Protein AF-0000000068950914 (afdb_homodimer)

Structure (mmCIF, N/CA/C/O backbone):
data_AF-0000000068950914-model_v1
#
loop_
_entity.id
_entity.type
_entity.pdbx_description
1 polymer 'Methyl-accepting chemotaxis protein'
#
loop_
_atom_site.group_PDB
_atom_site.id
_atom_site.type_symbol
_atom_site.label_atom_id
_atom_site.label_alt_id
_atom_site.label_comp_id
_atom_site.label_asym_id
_atom_site.label_entity_id
_atom_site.label_seq_id
_atom_site.pdbx_PDB_ins_code
_atom_site.Cartn_x
_atom_site.Cartn_y
_atom_site.Cartn_z
_atom_site.occupancy
_atom_site.B_iso_or_equiv
_atom_site.auth_seq_id
_atom_site.auth_comp_id
_atom_site.auth_asym_id
_atom_site.auth_atom_id
_atom_site.pdbx_PDB_model_num
ATOM 1 N N . MET A 1 1 ? 54.531 27.062 -41.969 1 19.12 1 MET A N 1
ATOM 2 C CA . MET A 1 1 ? 54.906 28.422 -41.594 1 19.12 1 MET A CA 1
ATOM 3 C C . MET A 1 1 ? 53.719 29.375 -41.75 1 19.12 1 MET A C 1
ATOM 5 O O . MET A 1 1 ? 53.5 30.25 -40.906 1 19.12 1 MET A O 1
ATOM 9 N N . LEU A 1 2 ? 53.125 29.422 -42.938 1 19.62 2 LEU A N 1
ATOM 10 C CA . LEU A 1 2 ? 52.594 30.703 -43.406 1 19.62 2 LEU A CA 1
ATOM 11 C C . LEU A 1 2 ? 51.281 31.031 -42.75 1 19.62 2 LEU A C 1
ATOM 13 O O . LEU A 1 2 ? 50.406 30.156 -42.625 1 19.62 2 LEU A O 1
ATOM 17 N N . ARG A 1 3 ? 51.125 32.344 -42.156 1 17.81 3 ARG A N 1
ATOM 18 C CA . ARG A 1 3 ? 50.688 33.344 -41.188 1 17.81 3 ARG A CA 1
ATOM 19 C C . ARG A 1 3 ? 49.438 34.062 -41.719 1 17.81 3 ARG A C 1
ATOM 21 O O . ARG A 1 3 ? 49.594 35.062 -42.469 1 17.81 3 ARG A O 1
ATOM 28 N N . LYS A 1 4 ? 48.469 33.312 -42.375 1 23.25 4 LYS A N 1
ATOM 29 C CA . LYS A 1 4 ? 47.531 34.031 -43.219 1 23.25 4 LYS A CA 1
ATOM 30 C C . LYS A 1 4 ? 46.969 35.25 -42.5 1 23.25 4 LYS A C 1
ATOM 32 O O . LYS A 1 4 ? 46.812 35.219 -41.25 1 23.25 4 LYS A O 1
ATOM 37 N N . GLY A 1 5 ? 46.688 36.375 -43.156 1 18.3 5 GLY A N 1
ATOM 38 C CA . GLY A 1 5 ? 46.531 37.812 -43.156 1 18.3 5 GLY A CA 1
ATOM 39 C C . GLY A 1 5 ? 45.219 38.25 -42.5 1 18.3 5 GLY A C 1
ATOM 40 O O . GLY A 1 5 ? 44.219 37.562 -42.594 1 18.3 5 GLY A O 1
ATOM 41 N N . ALA A 1 6 ? 45.281 39.125 -41.375 1 20.58 6 ALA A N 1
ATOM 42 C CA . ALA A 1 6 ? 44.688 39.812 -40.25 1 20.58 6 ALA A CA 1
ATOM 43 C C . ALA A 1 6 ? 43.781 40.938 -40.688 1 20.58 6 ALA A C 1
ATOM 45 O O . ALA A 1 6 ? 44.188 42.094 -40.688 1 20.58 6 ALA A O 1
ATOM 46 N N . SER A 1 7 ? 43.031 40.656 -41.875 1 19.59 7 SER A N 1
ATOM 47 C CA . SER A 1 7 ? 42.469 41.875 -42.406 1 19.59 7 SER A CA 1
ATOM 48 C C . SER A 1 7 ? 41.625 42.594 -41.375 1 19.59 7 SER A C 1
ATOM 50 O O . SER A 1 7 ? 40.75 41.969 -40.75 1 19.59 7 SER A O 1
ATOM 52 N N . ARG A 1 8 ? 42.094 43.75 -40.844 1 19.06 8 ARG A N 1
ATOM 53 C CA . ARG A 1 8 ? 41.875 44.75 -39.812 1 19.06 8 ARG A CA 1
ATOM 54 C C . ARG A 1 8 ? 40.656 45.594 -40.125 1 19.06 8 ARG A C 1
ATOM 56 O O . ARG A 1 8 ? 40.625 46.344 -41.094 1 19.06 8 ARG A O 1
ATOM 63 N N . ALA A 1 9 ? 39.344 45 -40.125 1 23.33 9 ALA A N 1
ATOM 64 C CA . ALA A 1 9 ? 38.125 45.688 -40.406 1 23.33 9 ALA A CA 1
ATOM 65 C C . ALA A 1 9 ? 38.062 47 -39.625 1 23.33 9 ALA A C 1
ATOM 67 O O . ALA A 1 9 ? 38.344 47.031 -38.438 1 23.33 9 ALA A O 1
ATOM 68 N N . THR A 1 10 ? 38.219 48.094 -40.344 1 18.17 10 THR A N 1
ATOM 69 C CA . THR A 1 10 ? 38.281 49.531 -40.188 1 18.17 10 THR A CA 1
ATOM 70 C C . THR A 1 10 ? 37.094 50.031 -39.344 1 18.17 10 THR A C 1
ATOM 72 O O . THR A 1 10 ? 36 49.469 -39.406 1 18.17 10 THR A O 1
ATOM 75 N N . THR A 1 11 ? 37.344 51.062 -38.406 1 18.03 11 THR A N 1
ATOM 76 C CA . THR A 1 11 ? 37.125 51.719 -37.125 1 18.03 11 THR A CA 1
ATOM 77 C C . THR A 1 11 ? 36.031 52.781 -37.219 1 18.03 11 THR A C 1
ATOM 79 O O . THR A 1 11 ? 35.5 53.219 -36.188 1 18.03 11 THR A O 1
ATOM 82 N N . PRO A 1 12 ? 35.281 53.125 -38.469 1 19.94 12 PRO A N 1
ATOM 83 C CA . PRO A 1 12 ? 35.188 54.562 -38.344 1 19.94 12 PRO A CA 1
ATOM 84 C C . PRO A 1 12 ? 34.281 55 -37.188 1 19.94 12 PRO A C 1
ATOM 86 O O . PRO A 1 12 ? 33.375 54.281 -36.781 1 19.94 12 PRO A O 1
ATOM 89 N N . ARG A 1 13 ? 34.781 55.969 -36.281 1 18.5 13 ARG A N 1
ATOM 90 C CA . ARG A 1 13 ? 34.562 56.656 -35 1 18.5 13 ARG A CA 1
ATOM 91 C C . ARG A 1 13 ? 33.469 57.719 -35.125 1 18.5 13 ARG A C 1
ATOM 93 O O . ARG A 1 13 ? 33.188 58.438 -34.156 1 18.5 13 ARG A O 1
ATOM 100 N N . SER A 1 14 ? 32.562 57.688 -36.188 1 19.41 14 SER A N 1
ATOM 101 C CA . SER A 1 14 ? 32.062 59.062 -36.281 1 19.41 14 SER A CA 1
ATOM 102 C C . SER A 1 14 ? 31.484 59.562 -34.969 1 19.41 14 SER A C 1
ATOM 104 O O . SER A 1 14 ? 30.891 58.781 -34.219 1 19.41 14 SER A O 1
ATOM 106 N N . GLU A 1 15 ? 31.875 60.844 -34.562 1 18.17 15 GLU A N 1
ATOM 107 C CA . GLU A 1 15 ? 31.953 61.844 -33.531 1 18.17 15 GLU A CA 1
ATOM 108 C C . GLU A 1 15 ? 30.562 62.25 -33.062 1 18.17 15 GLU A C 1
ATOM 110 O O . GLU A 1 15 ? 29.609 62.25 -33.844 1 18.17 15 GLU A O 1
ATOM 115 N N . TRP A 1 16 ? 30.391 62.406 -31.656 1 19.55 16 TRP A N 1
ATOM 116 C CA . TRP A 1 16 ? 29.594 62.562 -30.453 1 19.55 16 TRP A CA 1
ATOM 117 C C . TRP A 1 16 ? 29.047 64 -30.344 1 19.55 16 TRP A C 1
ATOM 119 O O . TRP A 1 16 ? 28.438 64.375 -29.328 1 19.55 16 TRP A O 1
ATOM 129 N N . THR A 1 17 ? 28.75 64.75 -31.562 1 18.89 17 THR A N 1
ATOM 130 C CA . THR A 1 17 ? 28.594 66.125 -31.172 1 18.89 17 THR A CA 1
ATOM 131 C C . THR A 1 17 ? 27.578 66.25 -30.047 1 18.89 17 THR A C 1
ATOM 133 O O . THR A 1 17 ? 26.531 65.625 -30.062 1 18.89 17 THR A O 1
ATOM 136 N N . THR A 1 18 ? 27.938 67.062 -28.938 1 18.28 18 THR A N 1
ATOM 137 C CA . THR A 1 18 ? 27.7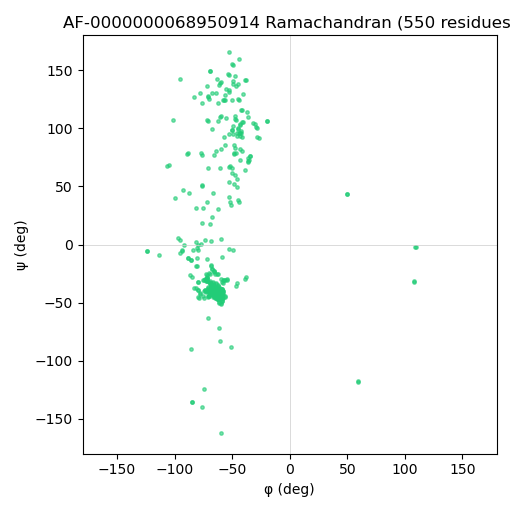19 67.375 -27.516 1 18.28 18 THR A CA 1
ATOM 138 C C . THR A 1 18 ? 26.547 68.312 -27.359 1 18.28 18 THR A C 1
ATOM 140 O O . THR A 1 18 ? 26.109 68.562 -26.234 1 18.28 18 THR A O 1
ATOM 143 N N . ASN A 1 19 ? 25.859 68.875 -28.438 1 19.3 19 ASN A N 1
ATOM 144 C CA . ASN A 1 19 ? 25.5 70.25 -28.016 1 19.3 19 ASN A CA 1
ATOM 145 C C . ASN A 1 19 ? 24.547 70.25 -26.828 1 19.3 19 ASN A C 1
ATOM 147 O O . ASN A 1 19 ? 23.625 69.438 -26.766 1 19.3 19 ASN A O 1
ATOM 151 N N . ARG A 1 20 ? 24.844 71.062 -25.703 1 19.09 20 ARG A N 1
ATOM 152 C CA . ARG A 1 20 ? 24.703 71.375 -24.281 1 19.09 20 ARG A CA 1
ATOM 153 C C . ARG A 1 20 ? 23.391 72.125 -24.016 1 19.09 20 ARG A C 1
ATOM 155 O O . ARG A 1 20 ? 22.969 72.25 -22.859 1 19.09 20 ARG A O 1
ATOM 162 N N . THR A 1 21 ? 22.641 72.625 -25.016 1 19.92 21 THR A N 1
ATOM 163 C CA . THR A 1 21 ? 22.125 73.875 -24.469 1 19.92 21 THR A CA 1
ATOM 164 C C . THR A 1 21 ? 21.156 73.625 -23.328 1 19.92 21 THR A C 1
ATOM 166 O O . THR A 1 21 ? 20.172 72.875 -23.5 1 19.92 21 THR A O 1
ATOM 169 N N . THR A 1 22 ? 21.609 73.75 -22.047 1 20.05 22 THR A N 1
ATOM 170 C CA . THR A 1 22 ? 21.141 73.438 -20.688 1 20.05 22 THR A CA 1
ATOM 171 C C . THR A 1 22 ? 20.031 74.438 -20.297 1 20.05 22 THR A C 1
ATOM 173 O O . THR A 1 22 ? 19.516 74.312 -19.172 1 20.05 22 THR A O 1
ATOM 176 N N . GLY A 1 23 ? 19.562 75.375 -21.156 1 17.5 23 GLY A N 1
ATOM 177 C CA . GLY A 1 23 ? 19.297 76.5 -20.312 1 17.5 23 GLY A CA 1
ATOM 178 C C . GLY A 1 23 ? 18.281 76.25 -19.234 1 17.5 23 GLY A C 1
ATOM 179 O O . GLY A 1 23 ? 18.531 76.5 -18.062 1 17.5 23 GLY A O 1
ATOM 180 N N . SER A 1 24 ? 16.953 76.375 -19.625 1 19.72 24 SER A N 1
ATOM 181 C CA . SER A 1 24 ? 16.047 77.375 -19.016 1 19.72 24 SER A CA 1
ATOM 182 C C . SER A 1 24 ? 15.469 76.812 -17.703 1 19.72 24 SER A C 1
ATOM 184 O O . SER A 1 24 ? 15.18 75.625 -17.578 1 19.72 24 SER A O 1
ATOM 186 N N . GLN A 1 25 ? 15.641 77.625 -16.594 1 19.36 25 GLN A N 1
ATOM 187 C CA . GLN A 1 25 ? 15.438 77.75 -15.148 1 19.36 25 GLN A CA 1
ATOM 188 C C . GLN A 1 25 ? 13.977 77.562 -14.781 1 19.36 25 GLN A C 1
ATOM 190 O O . GLN A 1 25 ? 13.07 78 -15.5 1 19.36 25 GLN A O 1
ATOM 195 N N . ALA A 1 26 ? 13.648 76.625 -13.75 1 20.75 26 ALA A N 1
ATOM 196 C CA . ALA A 1 26 ? 12.633 75.875 -13.031 1 20.75 26 ALA A CA 1
ATOM 197 C C . ALA A 1 26 ? 11.766 76.75 -12.172 1 20.75 26 ALA A C 1
ATOM 199 O O . ALA A 1 26 ? 10.922 76.312 -11.406 1 20.75 26 ALA A O 1
ATOM 200 N N . SER A 1 27 ? 11.789 78.125 -12.461 1 18.64 27 SER A N 1
ATOM 201 C CA . SER A 1 27 ? 11.523 78.75 -11.18 1 18.64 27 SER A CA 1
ATOM 202 C C . SER A 1 27 ? 10.172 78.375 -10.609 1 18.64 27 SER A C 1
ATOM 204 O O . SER A 1 27 ? 10.07 78 -9.43 1 18.64 27 SER A O 1
ATOM 206 N N . ARG A 1 28 ? 9.062 78.875 -11.164 1 20.02 28 ARG A N 1
ATOM 207 C CA . ARG A 1 28 ? 8.125 79.625 -10.367 1 20.02 28 ARG A CA 1
ATOM 208 C C . ARG A 1 28 ? 7.105 78.75 -9.688 1 20.02 28 ARG A C 1
ATOM 210 O O . ARG A 1 28 ? 6.105 78.312 -10.289 1 20.02 28 ARG A O 1
ATOM 217 N N . PHE A 1 29 ? 7.477 77.562 -9.047 1 20.52 29 PHE A N 1
ATOM 218 C CA . PHE A 1 29 ? 6.426 76.75 -8.531 1 20.52 29 PHE A CA 1
ATOM 219 C C . PHE A 1 29 ? 5.582 77.438 -7.492 1 20.52 29 PHE A C 1
ATOM 221 O O . PHE A 1 29 ? 6.059 77.75 -6.391 1 20.52 29 PHE A O 1
ATOM 228 N N . GLY A 1 30 ? 4.828 78.5 -7.91 1 18.27 30 GLY A N 1
ATOM 229 C CA . GLY A 1 30 ? 4.035 79.25 -6.973 1 18.27 30 GLY A CA 1
ATOM 230 C C . GLY A 1 30 ? 3.258 78.375 -5.992 1 18.27 30 GLY A C 1
ATOM 231 O O . GLY A 1 30 ? 3.045 77.188 -6.238 1 18.27 30 GLY A O 1
ATOM 232 N N . ALA A 1 31 ? 2.816 79 -4.777 1 19.69 31 ALA A N 1
ATOM 233 C CA . ALA A 1 31 ? 2.436 78.938 -3.373 1 19.69 31 ALA A CA 1
ATOM 234 C C . ALA A 1 31 ? 1.02 78.375 -3.23 1 19.69 31 ALA A C 1
ATOM 236 O O . ALA A 1 31 ? 0.486 78.25 -2.123 1 19.69 31 ALA A O 1
ATOM 237 N N . LEU A 1 32 ? 0.294 78 -4.312 1 20.64 32 LEU A N 1
ATOM 238 C CA . LEU A 1 32 ? -1.112 78.125 -3.936 1 20.64 32 LEU A CA 1
ATOM 239 C C . LEU A 1 32 ? -1.441 77.125 -2.799 1 20.64 32 LEU A C 1
ATOM 241 O O . LEU A 1 32 ? -1.442 75.938 -2.992 1 20.64 32 LEU A O 1
ATOM 245 N N . LEU A 1 33 ? -1.081 77.5 -1.541 1 18.75 33 LEU A N 1
ATOM 246 C CA . LEU A 1 33 ? -1.181 76.75 -0.277 1 18.75 33 LEU A CA 1
ATOM 247 C C . LEU A 1 33 ? -2.584 76.188 -0.084 1 18.75 33 LEU A C 1
ATOM 249 O O . LEU A 1 33 ? -2.744 75 0.196 1 18.75 33 LEU A O 1
ATOM 253 N N . LEU A 1 34 ? -3.508 77 0.551 1 19.95 34 LEU A N 1
ATOM 254 C CA . LEU A 1 34 ? -3.934 76.75 1.93 1 19.95 34 LEU A CA 1
ATOM 255 C C . LEU A 1 34 ? -5.082 75.75 1.997 1 19.95 34 LEU A C 1
ATOM 257 O O . LEU A 1 34 ? -5.031 74.812 2.77 1 19.95 34 LEU A O 1
ATOM 261 N N . ARG A 1 35 ? -6.398 76.25 1.948 1 21.42 35 ARG A N 1
ATOM 262 C CA . ARG A 1 35 ? -7.375 76.25 3.033 1 21.42 35 ARG A CA 1
ATOM 263 C C . ARG A 1 35 ? -8.305 75 2.922 1 21.42 35 ARG A C 1
ATOM 265 O O . ARG A 1 35 ? -9.305 74.938 3.637 1 21.42 35 ARG A O 1
ATOM 272 N N . ARG A 1 36 ? -8.203 74.25 1.862 1 21.61 36 ARG A N 1
ATOM 273 C CA . ARG A 1 36 ? -9.531 73.625 1.731 1 21.61 36 ARG A CA 1
ATOM 274 C C . ARG A 1 36 ? -9.898 72.875 2.984 1 21.61 36 ARG A C 1
ATOM 276 O O . ARG A 1 36 ? -9.047 72.188 3.576 1 21.61 36 ARG A O 1
ATOM 283 N N . SER A 1 37 ? -11.086 73.188 3.646 1 22.84 37 SER A N 1
ATOM 284 C CA . SER A 1 37 ? -11.891 72.75 4.785 1 22.84 37 SER A CA 1
ATOM 285 C C . SER A 1 37 ? -12.18 71.25 4.707 1 22.84 37 SER A C 1
ATOM 287 O O . SER A 1 37 ? -12.688 70.75 3.689 1 22.84 37 SER A O 1
ATOM 289 N N . ALA A 1 38 ? -11.367 70.375 5.383 1 23.86 38 ALA A N 1
ATOM 290 C CA . ALA A 1 38 ? -11.422 68.938 5.535 1 23.86 38 ALA A CA 1
ATOM 291 C C . ALA A 1 38 ? -12.789 68.5 6.035 1 23.86 38 ALA A C 1
ATOM 293 O O . ALA A 1 38 ? -13.125 68.688 7.207 1 23.86 38 ALA A O 1
ATOM 294 N N . ARG A 1 39 ? -13.922 68.875 5.367 1 25.41 39 ARG A N 1
ATOM 295 C CA . ARG A 1 39 ? -15.133 68.25 5.891 1 25.41 39 ARG A CA 1
ATOM 296 C C . ARG A 1 39 ? -14.906 66.75 6.168 1 25.41 39 ARG A C 1
ATOM 298 O O . ARG A 1 39 ? -14.523 66 5.266 1 25.41 39 ARG A O 1
ATOM 305 N N . CYS A 1 40 ? -14.586 66.375 7.398 1 23.48 40 CYS A N 1
ATOM 306 C CA . CYS A 1 40 ? -14.453 65.062 7.973 1 23.48 40 CYS A CA 1
ATOM 307 C C . CYS A 1 40 ? -15.648 64.188 7.602 1 23.48 40 CYS A C 1
ATOM 309 O O . CYS A 1 40 ? -16.766 64.438 8.055 1 23.48 40 CYS A O 1
ATOM 311 N N . ALA A 1 41 ? -15.922 63.938 6.301 1 26.27 41 ALA A N 1
ATOM 312 C CA . ALA A 1 41 ? -16.984 63 5.98 1 26.27 41 ALA A CA 1
ATOM 313 C C . ALA A 1 41 ? -16.953 61.781 6.914 1 26.27 41 ALA A C 1
ATOM 315 O O . ALA A 1 41 ? -15.883 61.344 7.344 1 26.27 41 ALA A O 1
ATOM 316 N N . SER A 1 42 ? -18.141 61.469 7.5 1 26.44 42 SER A N 1
ATOM 317 C CA . SER A 1 42 ? -18.641 60.406 8.352 1 26.44 42 SER A CA 1
ATOM 318 C C . SER A 1 42 ? -18.188 59.031 7.848 1 26.44 42 SER A C 1
ATOM 320 O O . SER A 1 42 ? -18.266 58.75 6.652 1 26.44 42 SER A O 1
ATOM 322 N N . ALA A 1 43 ? -17.141 58.469 8.469 1 28.78 43 ALA A N 1
ATOM 323 C CA . ALA A 1 43 ? -16.656 57.125 8.281 1 28.78 43 ALA A CA 1
ATOM 324 C C . ALA A 1 43 ? -17.812 56.125 8.219 1 28.78 43 ALA A C 1
ATOM 326 O O . ALA A 1 43 ? -18.531 55.938 9.203 1 28.78 43 ALA A O 1
ATOM 327 N N . SER A 1 44 ? -18.609 56.094 7.113 1 28.47 44 SER A N 1
ATOM 328 C CA . SER A 1 44 ? -19.531 54.969 6.883 1 28.47 44 SER A CA 1
ATOM 329 C C . SER A 1 44 ? -18.922 53.656 7.344 1 28.47 44 SER A C 1
ATOM 331 O O . SER A 1 44 ? -17.766 53.375 7.043 1 28.47 44 SER A O 1
ATOM 333 N N . THR A 1 45 ? -19.484 53.156 8.406 1 28.88 45 THR A N 1
ATOM 334 C CA . THR A 1 45 ? -19.297 51.844 9.055 1 28.88 45 THR A CA 1
ATOM 335 C C . THR A 1 45 ? -19.422 50.719 8.039 1 28.88 45 THR A C 1
ATOM 337 O O . THR A 1 45 ? -20.484 50.5 7.449 1 28.88 45 THR A O 1
ATOM 340 N N . LEU A 1 46 ? -18.547 50.594 7.098 1 31.42 46 LEU A N 1
ATOM 341 C CA . LEU A 1 46 ? -18.609 49.375 6.328 1 31.42 46 LEU A CA 1
ATOM 342 C C . LEU A 1 46 ? -18.781 48.156 7.25 1 31.42 46 LEU A C 1
ATOM 344 O O . LEU A 1 46 ? -18.016 48 8.211 1 31.42 46 LEU A O 1
ATOM 348 N N . PRO A 1 47 ? -20 47.656 7.402 1 31.33 47 PRO A N 1
ATOM 349 C CA . PRO A 1 47 ? -20.156 46.406 8.133 1 31.33 47 PRO A CA 1
ATOM 350 C C . PRO A 1 47 ? -19.188 45.344 7.668 1 31.33 47 PRO A C 1
ATOM 352 O O . PRO A 1 47 ? -19.031 45.094 6.465 1 31.33 47 PRO A O 1
ATOM 355 N N . ALA A 1 48 ? -18.062 45.344 8.172 1 34 48 ALA A N 1
ATOM 356 C CA . ALA A 1 48 ? -17.156 44.219 7.926 1 34 48 ALA A CA 1
ATOM 357 C C . ALA A 1 48 ? -17.859 42.906 8.164 1 34 48 ALA A C 1
ATOM 359 O O . ALA A 1 48 ? -17.953 42.438 9.305 1 34 48 ALA A O 1
ATOM 360 N N . ARG A 1 49 ? -19.078 42.688 7.52 1 32.56 49 ARG A N 1
ATOM 361 C CA . ARG A 1 49 ? -19.578 41.312 7.559 1 32.56 49 ARG A CA 1
ATOM 362 C C . ARG A 1 49 ? -18.516 40.344 7.062 1 32.56 49 ARG A C 1
ATOM 364 O O . ARG A 1 49 ? -18.453 40.031 5.871 1 32.56 49 ARG A O 1
ATOM 371 N N . HIS A 1 50 ? -17.312 40.531 7.422 1 34.22 50 HIS A N 1
ATOM 372 C CA . HIS A 1 50 ? -16.531 39.344 7.023 1 34.22 50 HIS A CA 1
ATOM 373 C C . HIS A 1 50 ? -17.172 38.062 7.551 1 34.22 50 HIS A C 1
ATOM 375 O O . HIS A 1 50 ? -17.141 37.812 8.75 1 34.22 50 HIS A O 1
ATOM 381 N N . GLY A 1 51 ? -18.375 37.75 7.008 1 29.66 51 GLY A N 1
ATOM 382 C CA . GLY A 1 51 ? -18.906 36.406 7.223 1 29.66 51 GLY A CA 1
ATOM 383 C C . GLY A 1 51 ? -17.844 35.344 7.23 1 29.66 51 GLY A C 1
ATOM 384 O O . GLY A 1 51 ? -17.25 35.031 6.191 1 29.66 51 GLY A O 1
ATOM 385 N N . MET A 1 52 ? -17.125 35.312 8.289 1 32.81 52 MET A N 1
ATOM 386 C CA . MET A 1 52 ? -16.328 34.094 8.414 1 32.81 52 MET A CA 1
ATOM 387 C C . MET A 1 52 ? -17.188 32.875 8.172 1 32.81 52 MET A C 1
ATOM 389 O O . MET A 1 52 ? -18.188 32.656 8.875 1 32.81 52 MET A O 1
ATOM 393 N N . ASN A 1 53 ? -17.516 32.5 6.938 1 32.09 53 ASN A N 1
ATOM 394 C CA . ASN A 1 53 ? -18.141 31.219 6.602 1 32.09 53 ASN A CA 1
ATOM 395 C C . ASN A 1 53 ? -17.766 30.141 7.598 1 32.09 53 ASN A C 1
ATOM 397 O O . ASN A 1 53 ? -16.578 29.891 7.84 1 32.09 53 ASN A O 1
ATOM 401 N N . ALA A 1 54 ? -18.578 30.016 8.562 1 34.62 54 ALA A N 1
ATOM 402 C CA . ALA A 1 54 ? -18.547 28.812 9.398 1 34.62 54 ALA A CA 1
ATOM 403 C C . ALA A 1 54 ? -18.188 27.578 8.578 1 34.62 54 ALA A C 1
ATOM 405 O O . ALA A 1 54 ? -18.984 27.141 7.742 1 34.62 54 ALA A O 1
ATOM 406 N N . LEU A 1 55 ? -17.047 27.375 8.234 1 37.12 55 LEU A N 1
ATOM 407 C CA . LEU A 1 55 ? -16.672 26.078 7.668 1 37.12 55 LEU A CA 1
ATOM 408 C C . LEU A 1 55 ? -17.297 24.938 8.461 1 37.12 55 LEU A C 1
ATOM 410 O O . LEU A 1 55 ? -17.125 24.844 9.68 1 37.12 55 LEU A O 1
ATOM 414 N N . SER A 1 56 ? -18.422 24.469 8.062 1 35.69 56 SER A N 1
ATOM 415 C CA . SER A 1 56 ? -19.047 23.219 8.508 1 35.69 56 SER A CA 1
ATOM 416 C C . SER A 1 56 ? -18 22.188 8.922 1 35.69 56 SER A C 1
ATOM 418 O O . SER A 1 56 ? -17.062 21.922 8.164 1 35.69 56 SER A O 1
ATOM 420 N N . THR A 1 57 ? -17.812 22.062 10.195 1 36.84 57 THR A N 1
ATOM 421 C CA . THR A 1 57 ? -17.031 21.016 10.859 1 36.84 57 THR A CA 1
ATOM 422 C C . THR A 1 57 ? -17.359 19.641 10.281 1 36.84 57 THR A C 1
ATOM 424 O O . THR A 1 57 ? -18.344 19.016 10.672 1 36.84 57 THR A O 1
ATOM 427 N N . GLN A 1 58 ? -17.562 19.5 9.047 1 37.84 58 GLN A N 1
ATOM 428 C CA . GLN A 1 58 ? -17.766 18.125 8.633 1 37.84 58 GLN A CA 1
ATOM 429 C C . GLN A 1 58 ? -16.797 17.188 9.344 1 37.84 58 GLN A C 1
ATOM 431 O O . GLN A 1 58 ? -15.594 17.469 9.414 1 37.84 58 GLN A O 1
ATOM 436 N N . SER A 1 59 ? -17.297 16.5 10.25 1 39.84 59 SER A N 1
ATOM 437 C CA . SER A 1 59 ? -16.625 15.414 10.953 1 39.84 59 SER A CA 1
ATOM 438 C C . SER A 1 59 ? -15.641 14.688 10.047 1 39.84 59 SER A C 1
ATOM 440 O O . SER A 1 59 ? -15.961 14.352 8.906 1 39.84 59 SER A O 1
ATOM 442 N N . PRO A 1 60 ? -14.391 14.867 10.156 1 42.78 60 PRO A N 1
ATOM 443 C CA . PRO A 1 60 ? -13.43 14.242 9.25 1 42.78 60 PRO A CA 1
ATOM 444 C C . PRO A 1 60 ? -13.758 12.773 8.961 1 42.78 60 PRO A C 1
ATOM 446 O O . PRO A 1 60 ? -13.969 11.992 9.891 1 42.78 60 PRO A O 1
ATOM 449 N N . GLU A 1 61 ? -14.609 12.469 8.094 1 44.75 61 GLU A N 1
ATOM 450 C CA . GLU A 1 61 ? -14.797 11.109 7.59 1 44.75 61 GLU A CA 1
ATOM 451 C C . GLU A 1 61 ? -13.57 10.25 7.855 1 44.75 61 GLU A C 1
ATOM 453 O O . GLU A 1 61 ? -12.438 10.703 7.691 1 44.75 61 GLU A O 1
ATOM 458 N N . THR A 1 62 ? -13.688 9.359 8.812 1 48.22 62 THR A N 1
ATOM 459 C CA . THR A 1 62 ? -12.68 8.391 9.219 1 48.22 62 THR A CA 1
ATOM 460 C C . THR A 1 62 ? -11.891 7.895 8.008 1 48.22 62 THR A C 1
ATOM 462 O O . THR A 1 62 ? -12.43 7.188 7.16 1 48.22 62 THR A O 1
ATOM 465 N N . GLU A 1 63 ? -11 8.727 7.418 1 59.16 63 GLU A N 1
ATOM 466 C CA . GLU A 1 63 ? -10.258 8.484 6.188 1 59.16 63 GLU A CA 1
ATOM 467 C C . GLU A 1 63 ? -9.359 7.254 6.312 1 59.16 63 GLU A C 1
ATOM 469 O O . GLU A 1 63 ? -8.727 7.051 7.348 1 59.16 63 GLU A O 1
ATOM 474 N N . VAL A 1 64 ? -9.68 6.262 5.664 1 67.38 64 VAL A N 1
ATOM 475 C CA . VAL A 1 64 ? -8.875 5.043 5.594 1 67.38 64 VAL A CA 1
ATOM 476 C C . VAL A 1 64 ? -7.406 5.402 5.398 1 67.38 64 VAL A C 1
ATOM 478 O O . VAL A 1 64 ? -7.07 6.203 4.523 1 67.38 64 VAL A O 1
ATOM 481 N N . SER A 1 65 ? -6.648 4.852 6.348 1 74.75 65 SER A N 1
ATOM 482 C CA . SER A 1 65 ? -5.223 5.156 6.301 1 74.75 65 SER A CA 1
ATOM 483 C C . SER A 1 65 ? -4.559 4.496 5.098 1 74.75 65 SER A C 1
ATOM 485 O O . SER A 1 65 ? -5.043 3.482 4.59 1 74.75 65 SER A O 1
ATOM 487 N N . ALA A 1 66 ? -3.582 5.082 4.59 1 77.12 66 ALA A N 1
ATOM 488 C CA . ALA A 1 66 ? -2.777 4.523 3.508 1 77.12 66 ALA A CA 1
ATOM 489 C C . ALA A 1 66 ? -2.203 3.164 3.893 1 77.12 66 ALA A C 1
ATOM 491 O O . ALA A 1 66 ? -2.084 2.273 3.049 1 77.12 66 ALA A O 1
ATOM 492 N N . GLU A 1 67 ? -1.973 3.002 5.113 1 81.06 67 GLU A N 1
ATOM 493 C CA . GLU A 1 67 ? -1.438 1.729 5.59 1 81.06 67 GLU A CA 1
ATOM 494 C C . GLU A 1 67 ? -2.465 0.61 5.445 1 81.06 67 GLU A C 1
ATOM 496 O O . GLU A 1 67 ? -2.119 -0.508 5.059 1 81.06 67 GLU A O 1
ATOM 501 N N . THR A 1 68 ? -3.631 0.998 5.789 1 81.88 68 THR A N 1
ATOM 502 C CA . THR A 1 68 ? -4.695 0.006 5.68 1 81.88 68 THR A CA 1
ATOM 503 C C . THR A 1 68 ? -4.883 -0.425 4.227 1 81.88 68 THR A C 1
ATOM 505 O O . THR A 1 68 ? -4.996 -1.618 3.938 1 81.88 68 THR A O 1
ATOM 508 N N . ILE A 1 69 ? -4.883 0.49 3.367 1 84.38 69 ILE A N 1
ATOM 509 C CA . ILE A 1 69 ? -5.055 0.157 1.957 1 84.38 69 ILE A CA 1
ATOM 510 C C . ILE A 1 69 ? -3.848 -0.64 1.467 1 84.38 69 ILE A C 1
ATOM 512 O O . ILE A 1 69 ? -3.992 -1.576 0.677 1 84.38 69 ILE A O 1
ATOM 516 N N . GLY A 1 70 ? -2.676 -0.244 1.934 1 86.88 70 GLY A N 1
ATOM 517 C CA . GLY A 1 70 ? -1.489 -1.02 1.613 1 86.88 70 GLY A CA 1
ATOM 518 C C . GLY A 1 70 ? -1.581 -2.465 2.062 1 86.88 70 GLY A C 1
ATOM 519 O O . GLY A 1 70 ? -1.176 -3.375 1.335 1 86.88 70 GLY A O 1
ATOM 520 N N . ALA A 1 71 ? -2.137 -2.666 3.219 1 88.19 71 ALA A N 1
ATOM 521 C CA . ALA A 1 71 ? -2.326 -4.02 3.738 1 88.19 71 ALA A CA 1
ATOM 522 C C . ALA A 1 71 ? -3.312 -4.805 2.881 1 88.19 71 ALA A C 1
ATOM 524 O O . ALA A 1 71 ? -3.139 -6.004 2.666 1 88.19 71 ALA A O 1
ATOM 525 N N . LEU A 1 72 ? -4.305 -4.105 2.469 1 88.31 72 LEU A N 1
ATOM 526 C CA . LEU A 1 72 ? -5.301 -4.758 1.624 1 88.31 72 LEU A CA 1
ATOM 527 C C . LEU A 1 72 ? -4.711 -5.117 0.265 1 88.31 72 LEU A C 1
ATOM 529 O O . LEU A 1 72 ? -5.016 -6.172 -0.291 1 88.31 72 LEU A O 1
ATOM 533 N N . ILE A 1 73 ? -3.885 -4.297 -0.248 1 91.31 73 ILE A N 1
ATOM 534 C CA . ILE A 1 73 ? -3.182 -4.57 -1.496 1 91.31 73 ILE A CA 1
ATOM 535 C C . ILE A 1 73 ? -2.299 -5.809 -1.332 1 91.31 73 ILE A C 1
ATOM 537 O O . ILE A 1 73 ? -2.285 -6.688 -2.197 1 91.31 73 ILE A O 1
ATOM 541 N N . ASN A 1 74 ? -1.604 -5.875 -0.251 1 93.56 74 ASN A N 1
ATOM 542 C CA . ASN A 1 74 ? -0.771 -7.039 0.034 1 93.56 74 ASN A CA 1
ATOM 543 C C . ASN A 1 74 ? -1.604 -8.312 0.129 1 93.56 74 ASN A C 1
ATOM 545 O O . ASN A 1 74 ? -1.215 -9.352 -0.401 1 93.56 74 ASN A O 1
ATOM 549 N N . LEU A 1 75 ? -2.689 -8.148 0.829 1 93.38 75 LEU A N 1
ATOM 550 C CA . LEU A 1 75 ? -3.564 -9.305 0.998 1 93.38 75 LEU A CA 1
ATOM 551 C C . LEU A 1 75 ? -4.117 -9.773 -0.346 1 93.38 75 LEU A C 1
ATOM 553 O O . LEU A 1 75 ? -4.18 -10.977 -0.612 1 93.38 75 LEU A O 1
ATOM 557 N N . SER A 1 76 ? -4.527 -8.852 -1.123 1 94.5 76 SER A N 1
ATOM 558 C CA . SER A 1 76 ? -4.992 -9.195 -2.463 1 94.5 76 SER A CA 1
ATOM 559 C C . SER A 1 76 ? -3.881 -9.836 -3.287 1 94.5 76 SER A C 1
ATOM 561 O O . SER A 1 76 ? -4.129 -10.773 -4.051 1 94.5 76 SER A O 1
ATOM 563 N N . GLY A 1 77 ? -2.658 -9.297 -3.168 1 95.5 77 GLY A N 1
ATOM 564 C CA . GLY A 1 77 ? -1.51 -9.914 -3.811 1 95.5 77 GLY A CA 1
ATOM 565 C C . GLY A 1 77 ? -1.267 -11.336 -3.355 1 95.5 77 GLY A C 1
ATOM 566 O O . GLY A 1 77 ? -0.954 -12.211 -4.172 1 95.5 77 GLY A O 1
ATOM 567 N N . ARG A 1 78 ? -1.421 -11.57 -2.072 1 96 78 ARG A N 1
ATOM 568 C CA . ARG A 1 78 ? -1.294 -12.914 -1.523 1 96 78 ARG A CA 1
ATOM 569 C C . ARG A 1 78 ? -2.346 -13.844 -2.113 1 96 78 ARG A C 1
ATOM 571 O O . ARG A 1 78 ? -2.053 -15 -2.432 1 96 78 ARG A O 1
ATOM 578 N N . GLN A 1 79 ? -3.52 -13.328 -2.223 1 96.62 79 GLN A N 1
ATOM 579 C CA . GLN A 1 79 ? -4.594 -14.133 -2.801 1 96.62 79 GLN A CA 1
ATOM 580 C C . GLN A 1 79 ? -4.266 -14.539 -4.234 1 96.62 79 GLN A C 1
ATOM 582 O O . GLN A 1 79 ? -4.508 -15.68 -4.629 1 96.62 79 GLN A O 1
ATOM 587 N N . ARG A 1 80 ? -3.725 -13.625 -5.047 1 97.25 80 ARG A N 1
ATOM 588 C CA . ARG A 1 80 ? -3.322 -13.938 -6.414 1 97.25 80 ARG A CA 1
ATOM 589 C C . ARG A 1 80 ? -2.275 -15.047 -6.441 1 97.25 80 ARG A C 1
ATOM 591 O O . ARG A 1 80 ? -2.416 -16.016 -7.18 1 97.25 80 ARG A O 1
ATOM 598 N N . MET A 1 81 ? -1.289 -14.875 -5.539 1 97.62 81 MET A N 1
ATOM 599 C CA . MET A 1 81 ? -0.223 -15.867 -5.465 1 97.62 81 MET A CA 1
ATOM 600 C C . MET A 1 81 ? -0.774 -17.234 -5.047 1 97.62 81 MET A C 1
ATOM 602 O O . MET A 1 81 ? -0.443 -18.25 -5.652 1 97.62 81 MET A O 1
ATOM 606 N N . LEU A 1 82 ? -1.628 -17.25 -4.086 1 98.19 82 LEU A N 1
ATOM 607 C CA . LEU A 1 82 ? -2.17 -18.5 -3.541 1 98.19 82 LEU A CA 1
ATOM 608 C C . LEU A 1 82 ? -3.021 -19.219 -4.582 1 98.19 82 LEU A C 1
ATOM 610 O O . LEU A 1 82 ? -3.016 -20.453 -4.648 1 98.19 82 LEU A O 1
ATOM 614 N N . SER A 1 83 ? -3.752 -18.484 -5.402 1 98.12 83 SER A N 1
ATOM 615 C CA . SER A 1 83 ? -4.582 -19.125 -6.426 1 98.12 83 SER A CA 1
ATOM 616 C C . SER A 1 83 ? -3.742 -19.953 -7.387 1 98.12 83 SER A C 1
ATOM 618 O O . SER A 1 83 ? -4.121 -21.062 -7.746 1 98.12 83 SER A O 1
ATOM 620 N N . GLN A 1 84 ? -2.592 -19.438 -7.758 1 97.19 84 GLN A N 1
ATOM 621 C CA . GLN A 1 84 ? -1.702 -20.141 -8.664 1 97.19 84 GLN A CA 1
ATOM 622 C C . GLN A 1 84 ? -1.015 -21.312 -7.961 1 97.19 84 GLN A C 1
ATOM 624 O O . GLN A 1 84 ? -0.876 -22.391 -8.531 1 97.19 84 GLN A O 1
ATOM 629 N N . ARG A 1 85 ? -0.621 -21.109 -6.691 1 97.31 85 ARG A N 1
ATOM 630 C CA . ARG A 1 85 ? 0.073 -22.141 -5.934 1 97.31 85 ARG A CA 1
ATOM 631 C C . ARG A 1 85 ? -0.839 -23.328 -5.68 1 97.31 85 ARG A C 1
ATOM 633 O O . ARG A 1 85 ? -0.385 -24.484 -5.688 1 97.31 85 ARG A O 1
ATOM 640 N N . ILE A 1 86 ? -2.055 -23.078 -5.449 1 97.56 86 ILE A N 1
ATOM 641 C CA . ILE A 1 86 ? -3.021 -24.141 -5.219 1 97.56 86 ILE A CA 1
ATOM 642 C C . ILE A 1 86 ? -3.088 -25.062 -6.441 1 97.56 86 ILE A C 1
ATOM 644 O O . ILE A 1 86 ? -2.986 -26.281 -6.32 1 97.56 86 ILE A O 1
ATOM 648 N N . VAL A 1 87 ? -3.264 -24.469 -7.664 1 96.31 87 VAL A N 1
ATOM 649 C CA . VAL A 1 87 ? -3.359 -25.266 -8.891 1 96.31 87 VAL A CA 1
ATOM 650 C C . VAL A 1 87 ? -2.057 -26.016 -9.117 1 96.31 87 VAL A C 1
ATOM 652 O O . VAL A 1 87 ? -2.074 -27.203 -9.477 1 96.31 87 VAL A O 1
ATOM 655 N N . LEU A 1 88 ? -0.948 -25.344 -8.828 1 96.19 88 LEU A N 1
ATOM 656 C CA . LEU A 1 88 ? 0.359 -25.969 -8.984 1 96.19 88 LEU A CA 1
ATOM 657 C C . LEU A 1 88 ? 0.488 -27.188 -8.07 1 96.19 88 LEU A C 1
ATOM 659 O O . LEU A 1 88 ? 0.888 -28.266 -8.523 1 96.19 88 LEU A O 1
ATOM 663 N N . GLN A 1 89 ? 0.096 -27.062 -6.824 1 95.5 89 GLN A N 1
ATOM 664 C CA . GLN A 1 89 ? 0.228 -28.141 -5.855 1 95.5 89 GLN A CA 1
ATOM 665 C C . GLN A 1 89 ? -0.723 -29.281 -6.18 1 95.5 89 GLN A C 1
ATOM 667 O O . GLN A 1 89 ? -0.377 -30.453 -6.004 1 95.5 89 GLN A O 1
ATOM 672 N N . MET A 1 90 ? -1.879 -28.938 -6.723 1 94.19 90 MET A N 1
ATOM 673 C CA . MET A 1 90 ? -2.82 -29.984 -7.133 1 94.19 90 MET A CA 1
ATOM 674 C C . MET A 1 90 ? -2.27 -30.781 -8.312 1 94.19 90 MET A C 1
ATOM 676 O O . MET A 1 90 ? -2.422 -32 -8.367 1 94.19 90 MET A O 1
ATOM 680 N N . LEU A 1 91 ? -1.652 -30.094 -9.195 1 91.94 91 LEU A N 1
ATOM 681 C CA . LEU A 1 91 ? -1.026 -30.766 -10.336 1 91.94 91 LEU A CA 1
ATOM 682 C C . LEU A 1 91 ? 0.105 -31.672 -9.867 1 91.94 91 LEU A C 1
ATOM 684 O O . LEU A 1 91 ? 0.218 -32.812 -10.328 1 91.94 91 LEU A O 1
ATOM 688 N N . LEU A 1 92 ? 0.896 -31.219 -8.945 1 92.44 92 LEU A N 1
ATOM 689 C CA . LEU A 1 92 ? 2.004 -32 -8.422 1 92.44 92 LEU A CA 1
ATOM 690 C C . LEU A 1 92 ? 1.488 -33.219 -7.66 1 92.44 92 LEU A C 1
ATOM 692 O O . LEU A 1 92 ? 2.059 -34.312 -7.762 1 92.44 92 LEU A O 1
ATOM 696 N N . ALA A 1 93 ? 0.409 -33.031 -6.949 1 91.06 93 ALA A N 1
ATOM 697 C CA . ALA A 1 93 ? -0.202 -34.125 -6.23 1 91.06 93 ALA A CA 1
ATOM 698 C C . ALA A 1 93 ? -0.677 -35.219 -7.191 1 91.06 93 ALA A C 1
ATOM 700 O O . ALA A 1 93 ? -0.501 -36.406 -6.934 1 91.06 93 ALA A O 1
ATOM 701 N N . SER A 1 94 ? -1.206 -34.812 -8.289 1 87.81 94 SER A N 1
ATOM 702 C CA . SER A 1 94 ? -1.712 -35.781 -9.281 1 87.81 94 SER A CA 1
ATOM 703 C C . SER A 1 94 ? -0.576 -36.562 -9.922 1 87.81 94 SER A C 1
ATOM 705 O O . SER A 1 94 ? -0.803 -37.625 -10.508 1 87.81 94 SER A O 1
ATOM 707 N N . ARG A 1 95 ? 0.624 -36.031 -9.797 1 84.81 95 ARG A N 1
ATOM 708 C CA . ARG A 1 95 ? 1.786 -36.688 -10.391 1 84.81 95 ARG A CA 1
ATOM 709 C C . ARG A 1 95 ? 2.506 -37.562 -9.367 1 84.81 95 ARG A C 1
ATOM 711 O O . ARG A 1 95 ? 3.604 -38.062 -9.633 1 84.81 95 ARG A O 1
ATOM 718 N N . GLY A 1 96 ? 1.927 -37.656 -8.133 1 85.75 96 GLY A N 1
ATOM 719 C CA . GLY A 1 96 ? 2.465 -38.594 -7.16 1 85.75 96 GLY A CA 1
ATOM 720 C C . GLY A 1 96 ? 3.174 -37.938 -6.004 1 85.75 96 GLY A C 1
ATOM 721 O O . GLY A 1 96 ? 3.725 -38.594 -5.129 1 85.75 96 GLY A O 1
ATOM 722 N N . ASP A 1 97 ? 3.242 -36.594 -6.055 1 87.62 97 ASP A N 1
ATOM 723 C CA . ASP A 1 97 ? 3.836 -35.875 -4.926 1 87.62 97 ASP A CA 1
ATOM 724 C C . ASP A 1 97 ? 2.912 -35.938 -3.709 1 87.62 97 ASP A C 1
ATOM 726 O O . ASP A 1 97 ? 1.929 -35.188 -3.646 1 87.62 97 ASP A O 1
ATOM 730 N N . THR A 1 98 ? 3.199 -36.688 -2.695 1 85.19 98 THR A N 1
ATOM 731 C CA . THR A 1 98 ? 2.328 -36.938 -1.557 1 85.19 98 THR A CA 1
ATOM 732 C C . THR A 1 98 ? 2.221 -35.719 -0.659 1 85.19 98 THR A C 1
ATOM 734 O O . THR A 1 98 ? 1.189 -35.5 -0.021 1 85.19 98 THR A O 1
ATOM 737 N N . ALA A 1 99 ? 3.266 -34.875 -0.631 1 92.75 99 ALA A N 1
ATOM 738 C CA . ALA A 1 99 ? 3.254 -33.719 0.243 1 92.75 99 ALA A CA 1
ATOM 739 C C . ALA A 1 99 ? 2.461 -32.562 -0.382 1 92.75 99 ALA A C 1
ATOM 741 O O . ALA A 1 99 ? 2.037 -31.641 0.315 1 92.75 99 ALA A O 1
ATOM 742 N N . ALA A 1 100 ? 2.275 -32.656 -1.673 1 93.69 100 ALA A N 1
ATOM 743 C CA . ALA A 1 100 ? 1.687 -31.562 -2.426 1 93.69 100 ALA A CA 1
ATOM 744 C C . ALA A 1 100 ? 0.225 -31.359 -2.039 1 93.69 100 ALA A C 1
ATOM 746 O O . ALA A 1 100 ? -0.259 -30.219 -2.006 1 93.69 100 ALA A O 1
ATOM 747 N N . LEU A 1 101 ? -0.465 -32.438 -1.747 1 93.06 101 LEU A N 1
ATOM 748 C CA . LEU A 1 101 ? -1.871 -32.344 -1.374 1 93.06 101 LEU A CA 1
ATOM 749 C C . LEU A 1 101 ? -2.023 -31.578 -0.056 1 93.06 101 LEU A C 1
ATOM 751 O O . LEU A 1 101 ? -2.928 -30.766 0.092 1 93.06 101 LEU A O 1
ATOM 755 N N . ASP A 1 102 ? -1.146 -31.859 0.887 1 95.56 102 ASP A N 1
ATOM 756 C CA . ASP A 1 102 ? -1.172 -31.172 2.166 1 95.56 102 ASP A CA 1
ATOM 757 C C . ASP A 1 102 ? -0.867 -29.672 1.984 1 95.56 102 ASP A C 1
ATOM 759 O O . ASP A 1 102 ? -1.487 -28.828 2.627 1 95.56 102 ASP A O 1
ATOM 763 N N . ILE A 1 103 ? 0.088 -29.375 1.184 1 96.19 103 ILE A N 1
ATOM 764 C CA . ILE A 1 103 ? 0.425 -27.984 0.899 1 96.19 103 ILE A CA 1
ATOM 765 C C . ILE A 1 103 ? -0.766 -27.297 0.243 1 96.19 103 ILE A C 1
ATOM 767 O O . ILE A 1 103 ? -1.084 -26.141 0.575 1 96.19 103 ILE A O 1
ATOM 771 N N . ALA A 1 104 ? -1.453 -27.969 -0.671 1 96.38 104 ALA A N 1
ATOM 772 C CA . ALA A 1 104 ? -2.635 -27.422 -1.321 1 96.38 104 ALA A CA 1
ATOM 773 C C . ALA A 1 104 ? -3.721 -27.094 -0.3 1 96.38 104 ALA A C 1
ATOM 775 O O . ALA A 1 104 ? -4.367 -26.047 -0.383 1 96.38 104 ALA A O 1
ATOM 776 N N . ARG A 1 105 ? -3.891 -28.031 0.646 1 97 105 ARG A N 1
ATOM 777 C CA . ARG A 1 105 ? -4.875 -27.812 1.698 1 97 105 ARG A CA 1
ATOM 778 C C . ARG A 1 105 ? -4.547 -26.562 2.514 1 97 105 ARG A C 1
ATOM 780 O O . ARG A 1 105 ? -5.43 -25.75 2.803 1 97 105 ARG A O 1
ATOM 787 N N . LYS A 1 106 ? -3.32 -26.453 2.848 1 97.88 106 LYS A N 1
ATOM 788 C CA . LYS A 1 106 ? -2.879 -25.281 3.609 1 97.88 106 LYS A CA 1
ATOM 789 C C . LYS A 1 106 ? -3.061 -24 2.803 1 97.88 106 LYS A C 1
ATOM 791 O O . LYS A 1 106 ? -3.531 -22.984 3.33 1 97.88 106 LYS A O 1
ATOM 796 N N . CYS A 1 107 ? -2.664 -24.031 1.558 1 97.94 107 CYS A N 1
ATOM 797 C CA . CYS A 1 107 ? -2.812 -22.859 0.685 1 97.94 107 CYS A CA 1
ATOM 798 C C . CYS A 1 107 ? -4.277 -22.469 0.546 1 97.94 107 CYS A C 1
ATOM 800 O O . CYS A 1 107 ? -4.609 -21.281 0.555 1 97.94 107 CYS A O 1
ATOM 802 N N . LEU A 1 108 ? -5.141 -23.5 0.416 1 98.19 108 LEU A N 1
ATOM 803 C CA . LEU A 1 108 ? -6.566 -23.219 0.285 1 98.19 108 LEU A CA 1
ATOM 804 C C . LEU A 1 108 ? -7.102 -22.531 1.537 1 98.19 108 LEU A C 1
ATOM 806 O O . LEU A 1 108 ? -7.875 -21.578 1.443 1 98.19 108 LEU A O 1
ATOM 810 N N . SER A 1 109 ? -6.719 -23.031 2.646 1 98.31 109 SER A N 1
ATOM 811 C CA . SER A 1 109 ? -7.137 -22.422 3.904 1 98.31 109 SER A CA 1
ATOM 812 C C . SER A 1 109 ? -6.695 -20.969 3.984 1 98.31 109 SER A C 1
ATOM 814 O O . SER A 1 109 ? -7.48 -20.094 4.363 1 98.31 109 SER A O 1
ATOM 816 N N . MET A 1 110 ? -5.5 -20.688 3.648 1 97.62 110 MET A N 1
ATOM 817 C CA . MET A 1 110 ? -4.973 -19.328 3.65 1 97.62 110 MET A CA 1
ATOM 818 C C . MET A 1 110 ? -5.703 -18.453 2.633 1 97.62 110 MET A C 1
ATOM 820 O O . MET A 1 110 ? -5.953 -17.281 2.885 1 97.62 110 MET A O 1
ATOM 824 N N . PHE A 1 111 ? -5.992 -19.047 1.492 1 98.25 111 PHE A N 1
ATOM 825 C CA . PHE A 1 111 ? -6.73 -18.344 0.451 1 98.25 111 PHE A CA 1
ATOM 826 C C . PHE A 1 111 ? -8.102 -17.922 0.957 1 98.25 111 PHE A C 1
ATOM 828 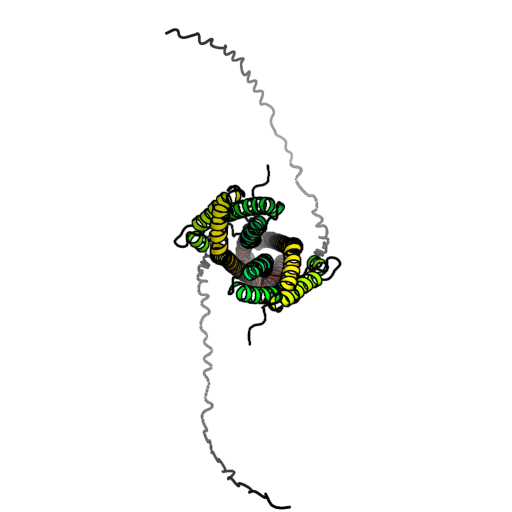O O . PHE A 1 111 ? -8.516 -16.766 0.771 1 98.25 111 PHE A O 1
ATOM 835 N N . GLU A 1 112 ? -8.75 -18.812 1.579 1 97.19 112 GLU A N 1
ATOM 836 C CA . GLU A 1 112 ? -10.078 -18.547 2.141 1 97.19 112 GLU A CA 1
ATOM 837 C C . GLU A 1 112 ? -10.016 -17.453 3.199 1 97.19 112 GLU A C 1
ATOM 839 O O . GLU A 1 112 ? -10.875 -16.562 3.223 1 97.19 112 GLU A O 1
ATOM 844 N N . SER A 1 113 ? -9.094 -17.562 4.047 1 95.5 113 SER A N 1
ATOM 845 C CA . SER A 1 113 ? -8.922 -16.562 5.098 1 95.5 113 SER A CA 1
ATOM 846 C C . SER A 1 113 ? -8.648 -15.188 4.508 1 95.5 113 SER A C 1
ATOM 848 O O . SER A 1 113 ? -9.242 -14.195 4.934 1 95.5 113 SER A O 1
ATOM 850 N N . ALA A 1 114 ? -7.711 -15.125 3.531 1 94.69 114 ALA A N 1
ATOM 851 C CA . ALA A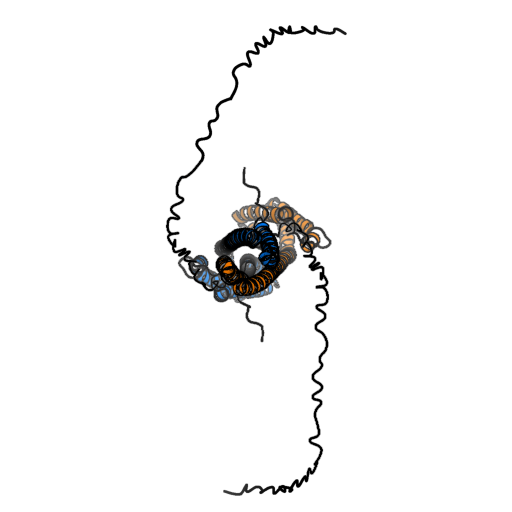 1 114 ? -7.402 -13.859 2.867 1 94.69 114 ALA A CA 1
ATOM 852 C C . ALA A 1 114 ? -8.648 -13.258 2.229 1 94.69 114 ALA A C 1
ATOM 854 O O . ALA A 1 114 ? -8.875 -12.047 2.318 1 94.69 114 ALA A O 1
ATOM 855 N N . HIS A 1 115 ? -9.43 -14.133 1.604 1 94.94 115 HIS A N 1
ATOM 856 C CA . HIS A 1 115 ? -10.641 -13.648 0.953 1 94.94 115 HIS A CA 1
ATOM 857 C C . HIS A 1 115 ? -11.625 -13.086 1.972 1 94.94 115 HIS A C 1
ATOM 859 O O . HIS A 1 115 ? -12.211 -12.023 1.756 1 94.94 115 HIS A O 1
ATOM 865 N N . SER A 1 116 ? -11.805 -13.781 3.047 1 91.88 116 SER A N 1
ATOM 866 C CA . SER A 1 116 ? -12.688 -13.312 4.113 1 91.88 116 SER A CA 1
ATOM 867 C C . SER A 1 116 ? -12.234 -11.961 4.648 1 91.88 116 SER A C 1
ATOM 869 O O . SER A 1 116 ? -13.055 -11.055 4.84 1 91.88 116 SER A O 1
ATOM 871 N N . ASP A 1 117 ? -10.977 -11.812 4.84 1 88.81 117 ASP A N 1
ATOM 872 C CA . ASP A 1 117 ? -10.422 -10.555 5.34 1 88.81 117 ASP A CA 1
ATOM 873 C C . ASP A 1 117 ? -10.633 -9.422 4.34 1 88.81 117 ASP A C 1
ATOM 875 O O . ASP A 1 117 ? -10.914 -8.289 4.727 1 88.81 117 ASP A O 1
ATOM 879 N N . LEU A 1 118 ? -10.469 -9.719 3.088 1 89.44 118 LEU A N 1
ATOM 880 C CA . LEU A 1 118 ? -10.617 -8.703 2.053 1 89.44 118 LEU A CA 1
ATOM 881 C C . LEU A 1 118 ? -12.062 -8.219 1.97 1 89.44 118 LEU A C 1
ATOM 883 O O . LEU A 1 118 ? -12.312 -7.027 1.795 1 89.44 118 LEU A O 1
ATOM 887 N N . VAL A 1 119 ? -12.93 -9.172 2.121 1 85.31 119 VAL A N 1
ATOM 888 C CA . VAL A 1 119 ? -14.344 -8.836 2.004 1 85.31 119 VAL A CA 1
ATOM 889 C C . VAL A 1 119 ? -14.828 -8.172 3.291 1 85.31 119 VAL A C 1
ATOM 891 O O . VAL A 1 119 ? -15.539 -7.172 3.248 1 85.31 119 VAL A O 1
ATOM 894 N N . THR A 1 120 ? -14.375 -8.742 4.512 1 75.31 120 THR A N 1
ATOM 895 C CA . THR A 1 120 ? -14.773 -8.172 5.793 1 75.31 120 THR A CA 1
ATOM 896 C C . THR A 1 120 ? -14.023 -6.871 6.062 1 75.31 120 THR A C 1
ATOM 898 O O . THR A 1 120 ? -14.562 -5.957 6.691 1 75.31 120 THR A O 1
ATOM 901 N N . GLY A 1 121 ? -12.703 -6.852 5.848 1 64.31 121 GLY A N 1
ATOM 902 C CA . GLY A 1 121 ? -11.961 -5.605 5.961 1 64.31 121 GLY A CA 1
ATOM 903 C C . GLY A 1 121 ? -12.625 -4.449 5.242 1 64.31 121 GLY A C 1
ATOM 904 O O . GLY A 1 121 ? -12.586 -3.312 5.723 1 64.31 121 GLY A O 1
ATOM 905 N N . SER A 1 122 ? -13.234 -4.773 4.121 1 59.84 122 SER A N 1
ATOM 906 C CA . SER A 1 122 ? -14.031 -3.738 3.473 1 59.84 122 SER A CA 1
ATOM 907 C C . SER A 1 122 ? -15.062 -3.154 4.434 1 59.84 122 SER A C 1
ATOM 909 O O . SER A 1 122 ? -15.367 -1.961 4.379 1 59.84 122 SER A O 1
ATOM 911 N N . GLU A 1 123 ? -15.508 -3.992 5.367 1 58.19 123 GLU A N 1
ATOM 912 C CA . GLU A 1 123 ? -16.5 -3.531 6.34 1 58.19 123 GLU A CA 1
ATOM 913 C C . GLU A 1 123 ? -15.836 -2.756 7.473 1 58.19 123 GLU A C 1
ATOM 915 O O . GLU A 1 123 ? -16.422 -1.831 8.031 1 58.19 123 GLU A O 1
ATOM 920 N N . ARG A 1 124 ? -14.656 -3.316 7.77 1 52.56 124 ARG A N 1
ATOM 921 C CA . ARG A 1 124 ? -13.93 -2.691 8.867 1 52.56 124 ARG A CA 1
ATOM 922 C C . ARG A 1 124 ? -13.359 -1.341 8.445 1 52.56 124 ARG A C 1
ATOM 924 O O . ARG A 1 124 ? -13.023 -0.512 9.297 1 52.56 124 ARG A O 1
ATOM 931 N N . PHE A 1 125 ? -13.133 -1.385 7.27 1 52.28 125 PHE A N 1
ATOM 932 C CA . PHE A 1 125 ? -12.562 -0.137 6.781 1 52.28 125 PHE A CA 1
ATOM 933 C C . PHE A 1 125 ? -13.594 0.663 5.996 1 52.28 125 PHE A C 1
ATOM 935 O O . PHE A 1 125 ? -13.484 0.801 4.777 1 52.28 125 PHE A O 1
ATOM 942 N N . PRO A 1 126 ? -14.609 1.128 6.934 1 48.91 126 PRO A N 1
ATOM 943 C CA . PRO A 1 126 ? -15.672 1.918 6.301 1 48.91 126 PRO A CA 1
ATOM 944 C C . PRO A 1 126 ? -15.133 3.145 5.57 1 48.91 126 PRO A C 1
ATOM 946 O O . PRO A 1 126 ? -14.164 3.762 6.016 1 48.91 126 PRO A O 1
ATOM 949 N N . GLY A 1 127 ? -15.516 3.209 4.199 1 53.91 127 GLY A N 1
ATOM 950 C CA . GLY A 1 127 ? -15.078 4.297 3.338 1 53.91 127 GLY A CA 1
ATOM 951 C C . GLY A 1 127 ? -14.031 3.869 2.322 1 53.91 127 GLY A C 1
ATOM 952 O O . GLY A 1 127 ? -13.766 4.59 1.357 1 53.91 127 GLY A O 1
ATOM 953 N N . THR A 1 128 ? -13.25 2.809 2.963 1 52.97 128 THR A N 1
ATOM 954 C CA . THR A 1 128 ? -12.289 2.311 1.987 1 52.97 128 THR A CA 1
ATOM 955 C C . THR A 1 128 ? -12.984 1.494 0.905 1 52.97 128 THR A C 1
ATOM 957 O O . THR A 1 128 ? -12.516 1.426 -0.232 1 52.97 128 THR A O 1
ATOM 960 N N . PHE A 1 129 ? -14.023 0.896 1.398 1 62.66 129 PHE A N 1
ATOM 961 C CA . PHE A 1 129 ? -14.734 0.118 0.389 1 62.66 129 PHE A CA 1
ATOM 962 C C . PHE A 1 129 ? -15.547 1.03 -0.525 1 62.66 129 PHE A C 1
ATOM 964 O O . PHE A 1 129 ? -16.734 1.279 -0.274 1 62.66 129 PHE A O 1
ATOM 971 N N . SER A 1 130 ? -14.688 1.587 -1.377 1 69.69 130 SER A N 1
ATOM 972 C CA . SER A 1 130 ? -15.266 2.523 -2.338 1 69.69 130 SER A CA 1
ATOM 973 C C . SER A 1 130 ? -16.422 1.895 -3.098 1 69.69 130 SER A C 1
ATOM 975 O O . SER A 1 130 ? -16.609 0.677 -3.061 1 69.69 130 SER A O 1
ATOM 977 N N . GLY A 1 131 ? -17.281 2.736 -3.363 1 76 131 GLY A N 1
ATOM 978 C CA . GLY A 1 131 ? -18.344 2.295 -4.254 1 76 131 GLY A CA 1
ATOM 979 C C . GLY A 1 131 ? -17.844 1.397 -5.371 1 76 131 GLY A C 1
ATOM 980 O O . GLY A 1 131 ? -18.5 0.415 -5.727 1 76 131 GLY A O 1
ATOM 981 N N . ALA A 1 132 ? -16.672 1.632 -5.723 1 78.69 132 ALA A N 1
ATOM 982 C CA . ALA A 1 132 ? -16.078 0.854 -6.809 1 78.69 132 ALA A CA 1
ATOM 983 C C . ALA A 1 132 ? -15.766 -0.57 -6.359 1 78.69 132 ALA A C 1
ATOM 985 O O . ALA A 1 132 ? -16.016 -1.528 -7.094 1 78.69 132 ALA A O 1
ATOM 986 N N . LEU A 1 133 ? -15.273 -0.757 -5.16 1 83.81 133 LEU A N 1
ATOM 987 C CA . LEU A 1 133 ? -14.953 -2.08 -4.637 1 83.81 133 LEU A CA 1
ATOM 988 C C . LEU A 1 133 ? -16.219 -2.873 -4.344 1 83.81 133 LEU A C 1
ATOM 990 O O . LEU A 1 133 ? -16.281 -4.078 -4.598 1 83.81 133 LEU A O 1
ATOM 994 N N . GLN A 1 134 ? -17.203 -2.178 -3.865 1 84.25 134 GLN A N 1
ATOM 995 C CA . GLN A 1 134 ? -18.484 -2.826 -3.611 1 84.25 134 GLN A CA 1
ATOM 996 C C . GLN A 1 134 ? -19.109 -3.359 -4.902 1 84.25 134 GLN A C 1
ATOM 998 O O . GLN A 1 134 ? -19.609 -4.484 -4.941 1 84.25 134 GLN A O 1
ATOM 1003 N N . GLN A 1 135 ? -19.062 -2.498 -5.883 1 86.38 135 GLN A N 1
ATOM 1004 C CA . GLN A 1 135 ? -19.609 -2.893 -7.184 1 86.38 135 GLN A CA 1
ATOM 1005 C C . GLN A 1 135 ? -18.812 -4.062 -7.766 1 86.38 135 GLN A C 1
ATOM 1007 O O . GLN A 1 135 ? -19.406 -4.961 -8.383 1 86.38 135 GLN A O 1
ATOM 1012 N N . LEU A 1 136 ? -17.594 -4.062 -7.508 1 89.81 136 LEU A N 1
ATOM 1013 C CA . LEU A 1 136 ? -16.734 -5.125 -8.031 1 89.81 136 LEU A CA 1
ATOM 1014 C C . LEU A 1 136 ? -17.031 -6.453 -7.336 1 89.81 136 LEU A C 1
ATOM 1016 O O . LEU A 1 136 ? -17.219 -7.477 -7.996 1 89.81 136 LEU A O 1
ATOM 1020 N N . TYR A 1 137 ? -17.188 -6.453 -5.992 1 89.56 137 TYR A N 1
ATOM 1021 C CA . TYR A 1 137 ? -17.359 -7.691 -5.242 1 89.56 137 TYR A CA 1
ATOM 1022 C C . TYR A 1 137 ? -18.797 -8.195 -5.336 1 89.56 137 TYR A C 1
ATOM 1024 O O . TYR A 1 137 ? -19.031 -9.391 -5.5 1 89.56 137 TYR A O 1
ATOM 1032 N N . PHE A 1 138 ? -19.766 -7.301 -5.289 1 89.19 138 PHE A N 1
ATOM 1033 C CA . PHE A 1 138 ? -21.141 -7.742 -5.066 1 89.19 138 PHE A CA 1
ATOM 1034 C C . PHE A 1 138 ? -22.047 -7.262 -6.191 1 89.19 138 PHE A C 1
ATOM 1036 O O . PHE A 1 138 ? -23.234 -7.59 -6.219 1 89.19 138 PHE A O 1
ATOM 1043 N N . GLY A 1 139 ? -21.484 -6.477 -7.043 1 88.62 139 GLY A N 1
ATOM 1044 C CA . GLY A 1 139 ? -22.266 -5.988 -8.172 1 88.62 139 GLY A CA 1
ATOM 1045 C C . GLY A 1 139 ? -22.281 -6.953 -9.344 1 88.62 139 GLY A C 1
ATOM 1046 O O . GLY A 1 139 ? -22.375 -8.164 -9.156 1 88.62 139 GLY A O 1
ATOM 1047 N N . SER A 1 140 ? -22.109 -6.477 -10.547 1 86.56 140 SER A N 1
ATOM 1048 C CA . SER A 1 140 ? -22.281 -7.25 -11.773 1 86.56 140 SER A CA 1
ATOM 1049 C C . SER A 1 140 ? -21.109 -8.203 -11.992 1 86.56 140 SER A C 1
ATOM 1051 O O . SER A 1 140 ? -21.281 -9.297 -12.539 1 86.56 140 SER A O 1
ATOM 1053 N N . ALA A 1 141 ? -19.938 -7.785 -11.508 1 86.31 141 ALA A N 1
ATOM 1054 C CA . ALA A 1 141 ? -18.75 -8.625 -11.688 1 86.31 141 ALA A CA 1
ATOM 1055 C C . ALA A 1 141 ? -18.828 -9.859 -10.797 1 86.31 141 ALA A C 1
ATOM 1057 O O . ALA A 1 141 ? -18.156 -10.867 -11.07 1 86.31 141 ALA A O 1
ATOM 1058 N N . ARG A 1 142 ? -19.562 -9.773 -9.68 1 92.81 142 ARG A N 1
ATOM 1059 C CA . ARG A 1 142 ? -19.781 -10.867 -8.742 1 92.81 142 ARG A CA 1
ATOM 1060 C C . ARG A 1 142 ? -18.469 -11.523 -8.352 1 92.81 142 ARG A C 1
ATOM 1062 O O . ARG A 1 142 ? -18.344 -12.75 -8.375 1 92.81 142 ARG A O 1
ATOM 1069 N N . ALA A 1 143 ? -17.5 -10.695 -8.094 1 94.5 143 ALA A N 1
ATOM 1070 C CA . ALA A 1 143 ? -16.172 -11.219 -7.762 1 94.5 143 ALA A CA 1
ATOM 1071 C C . ALA A 1 143 ? -16.219 -12.125 -6.539 1 94.5 143 ALA A C 1
ATOM 1073 O O . ALA A 1 143 ? -15.586 -13.188 -6.516 1 94.5 143 ALA A O 1
ATOM 1074 N N . ASP A 1 144 ? -17 -11.789 -5.527 1 94.88 144 ASP A N 1
ATOM 1075 C CA . ASP A 1 144 ? -17.109 -12.617 -4.328 1 94.88 144 ASP A CA 1
ATOM 1076 C C . ASP A 1 144 ? -17.656 -14 -4.66 1 94.88 144 ASP A C 1
ATOM 1078 O O . ASP A 1 144 ? -17.047 -15.016 -4.289 1 94.88 144 ASP A O 1
ATOM 1082 N N . ALA A 1 145 ? -18.703 -14.023 -5.355 1 96.38 145 ALA A N 1
ATOM 1083 C CA . ALA A 1 145 ? -19.344 -15.289 -5.707 1 96.38 145 ALA A CA 1
ATOM 1084 C C . ALA A 1 145 ? -18.406 -16.172 -6.531 1 96.38 145 ALA A C 1
ATOM 1086 O O . ALA A 1 145 ? -18.312 -17.375 -6.309 1 96.38 145 ALA A O 1
ATOM 1087 N N . ARG A 1 146 ? -17.719 -15.602 -7.508 1 96.56 146 ARG A N 1
ATOM 1088 C CA . ARG A 1 146 ? -16.797 -16.344 -8.375 1 96.56 146 ARG A CA 1
ATOM 1089 C C . ARG A 1 146 ? -15.617 -16.891 -7.582 1 96.56 146 ARG A C 1
ATOM 1091 O O . ARG A 1 146 ? -15.172 -18 -7.828 1 96.56 146 ARG A O 1
ATOM 1098 N N . ILE A 1 147 ? -15.133 -16.109 -6.621 1 97.31 147 ILE A N 1
ATOM 1099 C CA . ILE A 1 147 ? -14.008 -16.562 -5.801 1 97.31 147 ILE A CA 1
ATOM 1100 C C . ILE A 1 147 ? -14.469 -17.672 -4.863 1 97.31 147 ILE A C 1
ATOM 1102 O O . ILE A 1 147 ? -13.758 -18.656 -4.676 1 97.31 147 ILE A O 1
ATOM 1106 N N . ARG A 1 148 ? -15.633 -17.609 -4.316 1 96.88 148 ARG A N 1
ATOM 1107 C CA . ARG A 1 148 ? -16.172 -18.656 -3.449 1 96.88 148 ARG A CA 1
ATOM 1108 C C . ARG A 1 148 ? -16.422 -19.938 -4.227 1 96.88 148 ARG A C 1
ATOM 1110 O O . ARG A 1 148 ? -16.25 -21.031 -3.697 1 96.88 148 ARG A O 1
ATOM 1117 N N . GLU A 1 149 ? -16.844 -19.75 -5.477 1 96.81 149 GLU A N 1
ATOM 1118 C CA . GLU A 1 149 ? -16.984 -20.922 -6.336 1 96.81 149 GLU A CA 1
ATOM 1119 C C . GLU A 1 149 ? -15.648 -21.625 -6.562 1 96.81 149 GLU A C 1
ATOM 1121 O O . GLU A 1 149 ? -15.562 -22.844 -6.523 1 96.81 149 GLU A O 1
ATOM 1126 N N . PHE A 1 150 ? -14.641 -20.844 -6.848 1 97.5 150 PHE A N 1
ATOM 1127 C CA . PHE A 1 150 ? -13.297 -21.391 -6.984 1 97.5 150 PHE A CA 1
ATOM 1128 C C . PHE A 1 150 ? -12.891 -22.141 -5.723 1 97.5 150 PHE A C 1
ATOM 1130 O O . PHE A 1 150 ? -12.359 -23.25 -5.801 1 97.5 150 PHE A O 1
ATOM 1137 N N . ILE A 1 151 ? -13.148 -21.562 -4.539 1 97.69 151 ILE A N 1
ATOM 1138 C CA . ILE A 1 151 ? -12.82 -22.188 -3.258 1 97.69 151 ILE A CA 1
ATOM 1139 C C . ILE A 1 151 ? -13.531 -23.531 -3.139 1 97.69 151 ILE A C 1
ATOM 1141 O O . ILE A 1 151 ? -12.914 -24.531 -2.783 1 97.69 151 ILE A O 1
ATOM 1145 N N . ALA A 1 152 ? -14.773 -23.547 -3.463 1 96.94 152 ALA A N 1
ATOM 1146 C CA . ALA A 1 152 ? -15.578 -24.766 -3.359 1 96.94 152 ALA A CA 1
ATOM 1147 C C . ALA A 1 152 ? -15.055 -25.844 -4.301 1 96.94 152 ALA A C 1
ATOM 1149 O O . ALA A 1 152 ? -14.969 -27.016 -3.926 1 96.94 152 ALA A O 1
ATOM 1150 N N . ARG A 1 153 ? -14.711 -25.484 -5.508 1 95.25 153 ARG A N 1
ATOM 1151 C CA . ARG A 1 153 ? -14.195 -26.438 -6.488 1 95.25 153 ARG A CA 1
ATOM 1152 C C . ARG A 1 153 ? -12.875 -27.031 -6.031 1 95.25 153 ARG A C 1
ATOM 1154 O O . ARG A 1 153 ? -12.656 -28.234 -6.156 1 95.25 153 ARG A O 1
ATOM 1161 N N . VAL A 1 154 ? -12.031 -26.203 -5.516 1 96.38 154 VAL A N 1
ATOM 1162 C CA . VAL A 1 154 ? -10.727 -26.672 -5.043 1 96.38 154 VAL A CA 1
ATOM 1163 C C . VAL A 1 154 ? -10.922 -27.625 -3.867 1 96.38 154 VAL A C 1
ATOM 1165 O O . VAL A 1 154 ? -10.281 -28.672 -3.795 1 96.38 154 VAL A O 1
ATOM 1168 N N . ARG A 1 155 ? -11.812 -27.266 -2.965 1 96 155 ARG A N 1
ATOM 1169 C CA . ARG A 1 155 ? -12.078 -28.109 -1.798 1 96 155 ARG A CA 1
ATOM 1170 C C . ARG A 1 155 ? -12.555 -29.484 -2.213 1 96 155 ARG A C 1
ATOM 1172 O O . ARG A 1 155 ? -12.094 -30.5 -1.676 1 96 155 ARG A O 1
ATOM 1179 N N . THR A 1 156 ? -13.414 -29.547 -3.16 1 92.94 156 THR A N 1
ATOM 1180 C CA . THR A 1 156 ? -13.93 -30.797 -3.676 1 92.94 156 THR A CA 1
ATOM 1181 C C . THR A 1 156 ? -12.805 -31.641 -4.293 1 92.94 156 THR A C 1
ATOM 1183 O O . THR A 1 156 ? -12.727 -32.844 -4.07 1 92.94 156 THR A O 1
ATOM 1186 N N . ALA A 1 157 ? -11.969 -30.953 -5.059 1 91.88 157 ALA A N 1
ATOM 1187 C CA . ALA A 1 157 ? -10.859 -31.656 -5.699 1 91.88 157 ALA A CA 1
ATOM 1188 C C . ALA A 1 157 ? -9.898 -32.219 -4.66 1 91.88 157 ALA A C 1
ATOM 1190 O O . ALA A 1 157 ? -9.398 -33.344 -4.816 1 91.88 157 ALA A O 1
ATOM 1191 N N . ILE A 1 158 ? -9.656 -31.469 -3.586 1 92.56 158 ILE A N 1
ATOM 1192 C CA . ILE A 1 158 ? -8.742 -31.906 -2.531 1 92.56 158 ILE A CA 1
ATOM 1193 C C . ILE A 1 158 ? -9.336 -33.094 -1.789 1 92.56 158 ILE A C 1
ATOM 1195 O O . ILE A 1 158 ? -8.625 -34.031 -1.442 1 92.56 158 ILE A O 1
ATOM 1199 N N . ASP A 1 159 ? -10.562 -33.094 -1.622 1 90.38 159 ASP A N 1
ATOM 1200 C CA . ASP A 1 159 ? -11.234 -34.094 -0.804 1 90.38 159 ASP A CA 1
ATOM 1201 C C . ASP A 1 159 ? -11.539 -35.344 -1.619 1 90.38 159 ASP A C 1
ATOM 1203 O O . ASP A 1 159 ? -11.93 -36.375 -1.062 1 90.38 159 ASP A O 1
ATOM 1207 N N . THR A 1 160 ? -11.438 -35.312 -2.926 1 86.31 160 THR A N 1
ATOM 1208 C CA . THR A 1 160 ? -11.641 -36.469 -3.764 1 86.31 160 THR A CA 1
ATOM 1209 C C . THR A 1 160 ? -10.492 -37.469 -3.609 1 86.31 160 THR A C 1
ATOM 1211 O O . THR A 1 160 ? -9.32 -37.094 -3.734 1 86.31 160 THR A O 1
ATOM 1214 N N . PRO A 1 161 ? -10.82 -38.719 -3.307 1 76.19 161 PRO A N 1
ATOM 1215 C CA . PRO A 1 161 ? -9.781 -39.719 -3.111 1 76.19 161 PRO A CA 1
ATOM 1216 C C . PRO A 1 161 ? -8.906 -39.906 -4.352 1 76.19 161 PRO A C 1
ATOM 1218 O O . PRO A 1 161 ? -9.414 -39.875 -5.477 1 76.19 161 PRO A O 1
ATOM 1221 N N . LEU A 1 162 ? -7.664 -40.062 -4.188 1 71.69 162 LEU A N 1
ATOM 1222 C CA . LEU A 1 162 ? -6.668 -40.219 -5.246 1 71.69 162 LEU A CA 1
ATOM 1223 C C . LEU A 1 162 ? -6.883 -41.531 -6.008 1 71.69 162 LEU A C 1
ATOM 1225 O O . LEU A 1 162 ? -6.504 -41.625 -7.176 1 71.69 162 LEU A O 1
ATOM 1229 N N . ALA A 1 163 ? -7.539 -42.5 -5.398 1 71.62 163 ALA A N 1
ATOM 1230 C CA . ALA A 1 163 ? -7.762 -43.812 -6.012 1 71.62 163 ALA A CA 1
ATOM 1231 C C . ALA A 1 163 ? -8.656 -43.688 -7.242 1 71.62 163 ALA A C 1
ATOM 1233 O O . ALA A 1 163 ? -8.625 -44.562 -8.133 1 71.62 163 ALA A O 1
ATOM 1234 N N . ASP A 1 164 ? -9.453 -42.719 -7.336 1 78.69 164 ASP A N 1
ATOM 1235 C CA . ASP A 1 164 ? -10.305 -42.469 -8.492 1 78.69 164 ASP A CA 1
ATOM 1236 C C . ASP A 1 164 ? -9.586 -41.625 -9.523 1 78.69 164 ASP A C 1
ATOM 1238 O O . ASP A 1 164 ? -9.875 -40.406 -9.648 1 78.69 164 ASP A O 1
ATOM 1242 N N . THR A 1 165 ? -8.695 -42.25 -10.305 1 77.5 165 THR A N 1
ATOM 1243 C CA . THR A 1 165 ? -7.773 -41.562 -11.195 1 77.5 165 THR A CA 1
ATOM 1244 C C . THR A 1 165 ? -8.531 -40.781 -12.273 1 77.5 165 THR A C 1
ATOM 1246 O O . THR A 1 165 ? -8.156 -39.656 -12.617 1 77.5 165 THR A O 1
ATOM 1249 N N . SER A 1 166 ? -9.602 -41.375 -12.812 1 81.94 166 SER A N 1
ATOM 1250 C CA . SER A 1 166 ? -10.367 -40.688 -13.859 1 81.94 166 SER A CA 1
ATOM 1251 C C . SER A 1 166 ? -11.031 -39.438 -13.328 1 81.94 166 SER A C 1
ATOM 1253 O O . SER A 1 166 ? -11 -38.375 -13.977 1 81.94 166 SER A O 1
ATOM 1255 N N . ARG A 1 167 ? -11.648 -39.562 -12.148 1 81.06 167 ARG A N 1
ATOM 1256 C CA . ARG A 1 167 ? -12.297 -38.406 -11.539 1 81.06 167 ARG A CA 1
ATOM 1257 C C . ARG A 1 167 ? -11.273 -37.344 -11.141 1 81.06 167 ARG A C 1
ATOM 1259 O O . ARG A 1 167 ? -11.523 -36.156 -11.297 1 81.06 167 ARG A O 1
ATOM 1266 N N . GLN A 1 168 ? -10.156 -37.719 -10.68 1 81.06 168 GLN A N 1
ATOM 1267 C CA . GLN A 1 168 ? -9.094 -36.812 -10.305 1 81.06 168 GLN A CA 1
ATOM 1268 C C . GLN A 1 168 ? -8.586 -36.031 -11.508 1 81.06 168 GLN A C 1
ATOM 1270 O O . GLN A 1 168 ? -8.336 -34.812 -11.414 1 81.06 168 GLN A O 1
ATOM 1275 N N . ALA A 1 169 ? -8.461 -36.75 -12.562 1 84.81 169 ALA A N 1
ATOM 1276 C CA . ALA A 1 169 ? -7.996 -36.094 -13.789 1 84.81 169 ALA A CA 1
ATOM 1277 C C . ALA A 1 169 ? -8.984 -35.031 -14.266 1 84.81 169 ALA A C 1
ATOM 1279 O O . ALA A 1 169 ? -8.586 -33.969 -14.719 1 84.81 169 ALA A O 1
ATOM 1280 N N . SER A 1 170 ? -10.266 -35.375 -14.148 1 87.81 170 SER A N 1
ATOM 1281 C CA . SER A 1 170 ? -11.297 -34.438 -14.578 1 87.81 170 SER A CA 1
ATOM 1282 C C . SER A 1 170 ? -11.289 -33.156 -13.719 1 87.81 170 SER A C 1
ATOM 1284 O O . SER A 1 170 ? -11.375 -32.062 -14.242 1 87.81 170 SER A O 1
ATOM 1286 N N . PHE A 1 171 ? -11.172 -33.375 -12.406 1 87.88 171 PHE A N 1
ATOM 1287 C CA . PHE A 1 171 ? -11.117 -32.219 -11.5 1 87.88 171 PHE A CA 1
ATOM 1288 C C . PHE A 1 171 ? -9.883 -31.375 -11.773 1 87.88 171 PHE A C 1
ATOM 1290 O O . PHE A 1 171 ? -9.953 -30.156 -11.75 1 87.88 171 PHE A O 1
ATOM 1297 N N . LEU A 1 172 ? -8.82 -32 -12.023 1 88.44 172 LEU A N 1
ATOM 1298 C CA . LEU A 1 172 ? -7.57 -31.297 -12.281 1 88.44 172 LEU A CA 1
ATOM 1299 C C . LEU A 1 172 ? -7.668 -30.469 -13.562 1 88.44 172 LEU A C 1
ATOM 1301 O O . LEU A 1 172 ? -7.188 -29.344 -13.617 1 88.44 172 LEU A O 1
ATOM 1305 N N . ASP A 1 173 ? -8.289 -31.031 -14.539 1 90.62 173 ASP A N 1
ATOM 1306 C CA . ASP A 1 173 ? -8.469 -30.312 -15.797 1 90.62 173 ASP A CA 1
ATOM 1307 C C . ASP A 1 173 ? -9.281 -29.047 -15.602 1 90.62 173 ASP A C 1
ATOM 1309 O O . ASP A 1 173 ? -8.938 -27.984 -16.141 1 90.62 173 ASP A O 1
ATOM 1313 N N . VAL A 1 174 ? -10.266 -29.203 -14.836 1 91.88 174 VAL A N 1
ATOM 1314 C CA . VAL A 1 174 ? -11.125 -28.047 -14.547 1 91.88 174 VAL A CA 1
ATOM 1315 C C . VAL A 1 174 ? -10.328 -26.984 -13.797 1 91.88 174 VAL A C 1
ATOM 1317 O O . VAL A 1 174 ? -10.422 -25.797 -14.109 1 91.88 174 VAL A O 1
ATOM 1320 N N . LEU A 1 175 ? -9.555 -27.344 -12.828 1 92.69 175 LEU A N 1
ATOM 1321 C CA . LEU A 1 175 ? -8.773 -26.391 -12.039 1 92.69 175 LEU A CA 1
ATOM 1322 C C . LEU A 1 175 ? -7.742 -25.688 -12.906 1 92.69 175 LEU A C 1
ATOM 1324 O O . LEU A 1 175 ? -7.551 -24.469 -12.789 1 92.69 175 LEU A O 1
ATOM 1328 N N . VAL A 1 176 ? -7.121 -26.422 -13.758 1 92.62 176 VAL A N 1
ATOM 1329 C CA . VAL A 1 176 ? -6.105 -25.859 -14.641 1 92.62 176 VAL A CA 1
ATOM 1330 C C . VAL A 1 176 ? -6.742 -24.828 -15.57 1 92.62 176 VAL A C 1
ATOM 1332 O O . VAL A 1 176 ? -6.184 -23.75 -15.781 1 92.62 176 VAL A O 1
ATOM 1335 N N . THR A 1 177 ? -7.941 -25.109 -16.031 1 92.94 177 THR A N 1
ATOM 1336 C CA . THR A 1 177 ? -8.633 -24.203 -16.938 1 92.94 177 THR A CA 1
ATOM 1337 C C . THR A 1 177 ? -9.07 -22.938 -16.219 1 92.94 177 THR A C 1
ATOM 1339 O O . THR A 1 177 ? -9.195 -21.875 -16.828 1 92.94 177 THR A O 1
ATOM 1342 N N . GLN A 1 178 ? -9.234 -23.047 -14.938 1 92.5 178 GLN A N 1
ATOM 1343 C CA . GLN A 1 178 ? -9.703 -21.922 -14.141 1 92.5 178 GLN A CA 1
ATOM 1344 C C . GLN A 1 178 ? -8.539 -21.062 -13.656 1 92.5 178 GLN A C 1
ATOM 1346 O O . GLN A 1 178 ? -8.742 -19.953 -13.148 1 92.5 178 GLN A O 1
ATOM 1351 N N . ALA A 1 179 ? -7.34 -21.531 -13.789 1 92.44 179 ALA A N 1
ATOM 1352 C CA . ALA A 1 179 ? -6.168 -20.875 -13.219 1 92.44 179 ALA A CA 1
ATOM 1353 C C . ALA A 1 179 ? -6.02 -19.453 -13.75 1 92.44 179 ALA A C 1
ATOM 1355 O O . ALA A 1 179 ? -5.738 -18.531 -12.984 1 92.44 179 ALA A O 1
ATOM 1356 N N . THR A 1 180 ? -6.223 -19.25 -15.039 1 93.56 180 THR A N 1
ATOM 1357 C CA . THR A 1 180 ? -6.012 -17.953 -15.641 1 93.56 180 THR A CA 1
ATOM 1358 C C . THR A 1 180 ? -7.203 -17.031 -15.383 1 93.56 180 THR A C 1
ATOM 1360 O O . THR A 1 180 ? -7.035 -15.891 -14.938 1 93.56 180 THR A O 1
ATOM 1363 N N . PRO A 1 181 ? -8.453 -17.531 -15.555 1 95.06 181 PRO A N 1
ATOM 1364 C CA . PRO A 1 181 ? -9.609 -16.672 -15.297 1 95.06 181 PRO A CA 1
ATOM 1365 C C . PRO A 1 181 ? -9.656 -16.156 -13.852 1 95.06 181 PRO A C 1
ATOM 1367 O O . PRO A 1 181 ? -9.969 -14.992 -13.617 1 95.06 181 PRO A O 1
ATOM 1370 N N . ILE A 1 182 ? -9.383 -17 -12.891 1 96.19 182 ILE A N 1
ATOM 1371 C CA . ILE A 1 182 ? -9.422 -16.578 -11.492 1 96.19 182 ILE A CA 1
ATOM 1372 C C . ILE A 1 182 ? -8.32 -15.539 -11.242 1 96.19 182 ILE A C 1
ATOM 1374 O O . ILE A 1 182 ? -8.508 -14.594 -10.477 1 96.19 182 ILE A O 1
ATOM 1378 N N . LEU A 1 183 ? -7.18 -15.75 -11.852 1 96.81 183 LEU A N 1
ATOM 1379 C CA . LEU A 1 183 ? -6.078 -14.805 -11.711 1 96.81 183 LEU A CA 1
ATOM 1380 C C . LEU A 1 183 ? -6.461 -13.438 -12.273 1 96.81 183 LEU A C 1
ATOM 1382 O O . LEU A 1 183 ? -6.156 -12.406 -11.672 1 96.81 183 LEU A O 1
ATOM 1386 N N . GLU A 1 184 ? -7.105 -13.398 -13.422 1 96.12 184 GLU A N 1
ATOM 1387 C CA . GLU A 1 184 ? -7.543 -12.148 -14.039 1 96.12 184 GLU A CA 1
ATOM 1388 C C . GLU A 1 184 ? -8.539 -11.414 -13.148 1 96.12 184 GLU A C 1
ATOM 1390 O O . GLU A 1 184 ? -8.477 -10.188 -13.008 1 96.12 184 GLU A O 1
ATOM 1395 N N . LEU A 1 185 ? -9.445 -12.148 -12.594 1 95.75 185 LEU A N 1
ATOM 1396 C CA . LEU A 1 185 ? -10.398 -11.578 -11.648 1 95.75 185 LEU A CA 1
ATOM 1397 C C . LEU A 1 185 ? -9.68 -10.961 -10.453 1 95.75 185 LEU A C 1
ATOM 1399 O O . LEU A 1 185 ? -9.961 -9.812 -10.086 1 95.75 185 LEU A O 1
ATOM 1403 N N . LEU A 1 186 ? -8.758 -11.695 -9.867 1 96.38 186 LEU A N 1
ATOM 1404 C CA . LEU A 1 186 ? -8.031 -11.234 -8.695 1 96.38 186 LEU A CA 1
ATOM 1405 C C . LEU A 1 186 ? -7.141 -10.047 -9.031 1 96.38 186 LEU A C 1
ATOM 1407 O O . LEU A 1 186 ? -6.926 -9.164 -8.203 1 96.38 186 LEU A O 1
ATOM 1411 N N . GLN A 1 187 ? -6.621 -10.008 -10.234 1 95.75 187 GLN A N 1
ATOM 1412 C CA . GLN A 1 187 ? -5.863 -8.859 -10.711 1 95.75 187 GLN A CA 1
ATOM 1413 C C . GLN A 1 187 ? -6.734 -7.605 -10.758 1 95.75 187 GLN A C 1
ATOM 1415 O O . GLN A 1 187 ? -6.293 -6.52 -10.375 1 95.75 187 GLN A O 1
ATOM 1420 N N . THR A 1 188 ? -7.934 -7.773 -11.227 1 94.75 188 THR A N 1
ATOM 1421 C CA . THR A 1 188 ? -8.875 -6.656 -11.266 1 94.75 188 THR A CA 1
ATOM 1422 C C . THR A 1 188 ? -9.164 -6.137 -9.867 1 94.75 188 THR A C 1
ATOM 1424 O O . THR A 1 188 ? -9.219 -4.926 -9.641 1 94.75 188 THR A O 1
ATOM 1427 N N . VAL A 1 189 ? -9.32 -7.008 -8.945 1 92.31 189 VAL A N 1
ATOM 1428 C CA . VAL A 1 189 ? -9.562 -6.641 -7.551 1 92.31 189 VAL A CA 1
ATOM 1429 C C . VAL A 1 189 ? -8.367 -5.852 -7.008 1 92.31 189 VAL A C 1
ATOM 1431 O O . VAL A 1 189 ? -8.539 -4.805 -6.383 1 92.31 189 VAL A O 1
ATOM 1434 N N . THR A 1 190 ? -7.16 -6.355 -7.25 1 94.12 190 THR A N 1
ATOM 1435 C CA . THR A 1 190 ? -5.953 -5.691 -6.773 1 94.12 190 THR A CA 1
ATOM 1436 C C . THR A 1 190 ? -5.832 -4.293 -7.375 1 94.12 190 THR A C 1
ATOM 1438 O O . THR A 1 190 ? -5.453 -3.346 -6.688 1 94.12 190 THR A O 1
ATOM 1441 N N . GLN A 1 191 ? -6.172 -4.219 -8.641 1 92.56 191 GLN A N 1
ATOM 1442 C CA . GLN A 1 191 ? -6.125 -2.922 -9.312 1 92.56 191 GLN A CA 1
ATOM 1443 C C . GLN A 1 191 ? -7.105 -1.939 -8.68 1 92.56 191 GLN A C 1
ATOM 1445 O O . GLN A 1 191 ? -6.816 -0.746 -8.578 1 92.56 191 GLN A O 1
ATOM 1450 N N . ALA A 1 192 ? -8.219 -2.418 -8.312 1 90.25 192 ALA A N 1
ATOM 1451 C CA . ALA A 1 192 ? -9.211 -1.568 -7.652 1 90.25 192 ALA A CA 1
ATOM 1452 C C . ALA A 1 192 ? -8.672 -1.021 -6.332 1 90.25 192 ALA A C 1
ATOM 1454 O O . ALA A 1 192 ? -8.906 0.141 -5.996 1 90.25 192 ALA A O 1
ATOM 1455 N N . TYR A 1 193 ? -7.992 -1.82 -5.598 1 88.62 193 TYR A N 1
ATOM 1456 C CA . TYR A 1 193 ? -7.395 -1.354 -4.352 1 88.62 193 TYR A CA 1
ATOM 1457 C C . TYR A 1 193 ? -6.305 -0.322 -4.621 1 88.62 193 TYR A C 1
ATOM 1459 O O . TYR A 1 193 ? -6.145 0.633 -3.855 1 88.62 193 TYR A O 1
ATOM 1467 N N . GLN A 1 194 ? -5.562 -0.52 -5.676 1 89.94 194 GLN A N 1
ATOM 1468 C CA . GLN A 1 194 ? -4.543 0.455 -6.051 1 89.94 194 GLN A CA 1
ATOM 1469 C C . GLN A 1 194 ? -5.168 1.805 -6.391 1 89.94 194 GLN A C 1
ATOM 1471 O O . GLN A 1 194 ? -4.625 2.854 -6.043 1 89.94 194 GLN A O 1
ATOM 1476 N N . GLU A 1 195 ? -6.215 1.724 -7.098 1 88.44 195 GLU A N 1
ATOM 1477 C CA . GLU A 1 195 ? -6.922 2.955 -7.438 1 88.44 195 GLU A CA 1
ATOM 1478 C C . GLU A 1 195 ? -7.445 3.654 -6.188 1 88.44 195 GLU A C 1
ATOM 1480 O O . GLU A 1 195 ? -7.41 4.883 -6.098 1 88.44 195 GLU A O 1
ATOM 1485 N N . GLU A 1 196 ? -7.887 2.85 -5.297 1 84.12 196 GLU A N 1
ATOM 1486 C CA . GLU A 1 196 ? -8.328 3.414 -4.023 1 84.12 196 GLU A CA 1
ATOM 1487 C C . GLU A 1 196 ? -7.184 4.105 -3.297 1 84.12 196 GLU A C 1
ATOM 1489 O O . GLU A 1 196 ? -7.371 5.164 -2.689 1 84.12 196 GLU A O 1
ATOM 1494 N N . MET A 1 197 ? -6.047 3.518 -3.326 1 85.62 197 MET A N 1
ATOM 1495 C CA . MET A 1 197 ? -4.855 4.113 -2.727 1 85.62 197 MET A CA 1
ATOM 1496 C C . MET A 1 197 ? -4.527 5.453 -3.377 1 85.62 197 MET A C 1
ATOM 1498 O O . MET A 1 197 ? -4.207 6.418 -2.686 1 85.62 197 MET A O 1
ATOM 1502 N N . HIS A 1 198 ? -4.637 5.484 -4.629 1 86.56 198 HIS A N 1
ATOM 1503 C CA . HIS A 1 198 ? -4.363 6.715 -5.363 1 86.56 198 HIS A CA 1
ATOM 1504 C C . HIS A 1 198 ? -5.34 7.82 -4.973 1 86.56 198 HIS A C 1
ATOM 1506 O O . HIS A 1 198 ? -4.93 8.961 -4.75 1 86.56 198 HIS A O 1
ATOM 1512 N N . ARG A 1 199 ? -6.516 7.512 -4.887 1 84.12 199 ARG A N 1
ATOM 1513 C CA . ARG A 1 199 ? -7.535 8.484 -4.5 1 84.12 199 ARG A CA 1
ATOM 1514 C C . ARG A 1 199 ? -7.281 9.008 -3.09 1 84.12 199 ARG A C 1
ATOM 1516 O O . ARG A 1 199 ? -7.449 10.203 -2.826 1 84.12 199 ARG A O 1
ATOM 1523 N N . CYS A 1 200 ? -6.934 8.07 -2.266 1 80.88 200 CYS A N 1
ATOM 1524 C CA . CYS A 1 200 ? -6.629 8.453 -0.892 1 80.88 200 CYS A CA 1
ATOM 1525 C C . CYS A 1 200 ? -5.461 9.422 -0.84 1 80.88 200 CYS A C 1
ATOM 1527 O O . CYS A 1 200 ? -5.496 10.406 -0.1 1 80.88 200 CYS A O 1
ATOM 1529 N N . GLU A 1 201 ? -4.457 9.188 -1.595 1 82.69 201 GLU A N 1
ATOM 1530 C CA . GLU A 1 201 ? -3.281 10.055 -1.625 1 82.69 201 GLU A CA 1
ATOM 1531 C C . GLU A 1 201 ? -3.635 11.445 -2.152 1 82.69 201 GLU A C 1
ATOM 1533 O O . GLU A 1 201 ? -3.152 12.453 -1.632 1 82.69 201 GLU A O 1
ATOM 1538 N N . LEU A 1 202 ? -4.445 11.492 -3.156 1 84.12 202 LEU A N 1
ATOM 1539 C CA . LEU A 1 202 ? -4.879 12.773 -3.709 1 84.12 202 LEU A CA 1
ATOM 1540 C C . LEU A 1 202 ? -5.676 13.562 -2.68 1 84.12 202 LEU A C 1
ATOM 1542 O O . LEU A 1 202 ? -5.52 14.789 -2.576 1 84.12 202 LEU A O 1
ATOM 1546 N N . ALA A 1 203 ? -6.445 12.859 -1.963 1 81.12 203 ALA A N 1
ATOM 1547 C CA . ALA A 1 203 ? -7.242 13.516 -0.929 1 81.12 203 ALA A CA 1
ATOM 1548 C C . ALA A 1 203 ? -6.352 14.086 0.172 1 81.12 203 ALA A C 1
ATOM 1550 O O . ALA A 1 203 ? -6.598 15.188 0.674 1 81.12 203 ALA A O 1
ATOM 1551 N N . VAL A 1 204 ? -5.398 13.352 0.53 1 79.12 204 VAL A N 1
ATOM 1552 C CA . VAL A 1 204 ? -4.473 13.789 1.566 1 79.12 204 VAL A CA 1
ATOM 1553 C C . VAL A 1 204 ? -3.709 15.023 1.086 1 79.12 204 VAL A C 1
ATOM 1555 O O . VAL A 1 204 ? -3.547 15.992 1.833 1 79.12 204 VAL A O 1
ATOM 1558 N N . ARG A 1 205 ? -3.238 14.977 -0.081 1 82.88 205 ARG A N 1
ATOM 1559 C CA . ARG A 1 205 ? -2.52 16.109 -0.651 1 82.88 205 ARG A CA 1
ATOM 1560 C C . ARG A 1 205 ? -3.406 17.359 -0.699 1 82.88 205 ARG A C 1
ATOM 1562 O O . ARG A 1 205 ? -2.949 18.453 -0.406 1 82.88 205 ARG A O 1
ATOM 1569 N N . LYS A 1 206 ? -4.57 17.172 -1.103 1 85.12 206 LYS A N 1
ATOM 1570 C CA . LYS A 1 206 ? -5.516 18.297 -1.148 1 85.12 206 LYS A CA 1
ATOM 1571 C C . LYS A 1 206 ? -5.738 18.875 0.241 1 85.12 206 LYS A C 1
ATOM 1573 O O . LYS A 1 206 ? -5.773 20.109 0.406 1 85.12 206 LYS A O 1
ATOM 1578 N N . ARG A 1 207 ? -5.879 18.047 1.144 1 82.38 207 ARG A N 1
ATOM 1579 C CA . ARG A 1 207 ? -6.074 18.5 2.516 1 82.38 207 ARG A CA 1
ATOM 1580 C C . ARG A 1 207 ? -4.867 19.297 3.006 1 82.38 207 ARG A C 1
ATOM 1582 O O . ARG A 1 207 ? -5.02 20.297 3.707 1 82.38 207 ARG A O 1
ATOM 1589 N N . GLN A 1 208 ? -3.775 18.812 2.662 1 82 208 GLN A N 1
ATOM 1590 C CA . GLN A 1 208 ? -2.559 19.516 3.057 1 82 208 GLN A CA 1
ATOM 1591 C C . GLN A 1 208 ? -2.477 20.891 2.395 1 82 208 GLN A C 1
ATOM 1593 O O . GLN A 1 208 ? -2.07 21.875 3.025 1 82 208 GLN A O 1
ATOM 1598 N N . THR A 1 209 ? -2.832 20.875 1.167 1 84.88 209 THR A N 1
ATOM 1599 C CA . THR A 1 209 ? -2.85 22.156 0.454 1 84.88 209 THR A CA 1
ATOM 1600 C C . THR A 1 209 ? -3.861 23.109 1.077 1 84.88 209 THR A C 1
ATOM 1602 O O . THR A 1 209 ? -3.572 24.297 1.262 1 84.88 209 THR A O 1
ATOM 1605 N N . ASP A 1 210 ? -4.973 22.578 1.418 1 85.88 210 ASP A N 1
ATOM 1606 C CA . ASP A 1 210 ? -6.004 23.391 2.064 1 85.88 210 ASP A CA 1
ATOM 1607 C C . ASP A 1 210 ? -5.516 23.922 3.408 1 85.88 210 ASP A C 1
ATOM 1609 O O . ASP A 1 210 ? -5.762 25.078 3.744 1 85.88 210 ASP A O 1
ATOM 1613 N N . LEU A 1 211 ? -4.934 23.125 4.09 1 83.94 211 LEU A N 1
ATOM 1614 C CA . LEU A 1 211 ? -4.395 23.516 5.383 1 83.94 211 LEU A CA 1
ATOM 1615 C C . LEU A 1 211 ? -3.357 24.625 5.223 1 83.94 211 LEU A C 1
ATOM 1617 O O . LEU A 1 211 ? -3.365 25.609 5.977 1 83.94 211 LEU A O 1
ATOM 1621 N N . ALA A 1 212 ? -2.475 24.484 4.305 1 84.88 212 ALA A N 1
ATOM 1622 C CA . ALA A 1 212 ? -1.452 25.484 4.043 1 84.88 212 ALA A CA 1
ATOM 1623 C C . ALA A 1 212 ? -2.084 26.828 3.662 1 84.88 212 ALA A C 1
ATOM 1625 O O . ALA A 1 212 ? -1.634 27.891 4.109 1 84.88 212 ALA A O 1
ATOM 1626 N N . ASP A 1 213 ? -3.1 26.719 2.904 1 88.88 213 ASP A N 1
ATOM 1627 C CA . ASP A 1 213 ? -3.801 27.922 2.48 1 88.88 213 ASP A CA 1
ATOM 1628 C C . ASP A 1 213 ? -4.457 28.625 3.67 1 88.88 213 ASP A C 1
ATOM 1630 O O . ASP A 1 213 ? -4.391 29.844 3.793 1 88.88 213 ASP A O 1
ATOM 1634 N N . ARG A 1 214 ? -5.055 27.875 4.457 1 87 214 ARG A N 1
ATOM 1635 C CA . ARG A 1 214 ? -5.695 28.438 5.645 1 87 214 ARG A CA 1
ATOM 1636 C C . ARG A 1 214 ? -4.668 29.062 6.574 1 87 214 ARG A C 1
ATOM 1638 O O . ARG A 1 214 ? -4.895 30.156 7.113 1 87 214 ARG A O 1
ATOM 1645 N N . LEU A 1 215 ? -3.615 28.406 6.703 1 86.81 215 LEU A N 1
ATOM 1646 C CA . LEU A 1 215 ? -2.553 28.922 7.555 1 86.81 215 LEU A CA 1
ATOM 1647 C C . LEU A 1 215 ? -1.972 30.219 6.977 1 86.81 215 LEU A C 1
ATOM 1649 O O . LEU A 1 215 ? -1.665 31.141 7.719 1 86.81 215 LEU A O 1
ATOM 1653 N N . SER A 1 216 ? -1.837 30.203 5.734 1 87.12 216 SER A N 1
ATOM 1654 C CA . SER A 1 216 ? -1.361 31.406 5.062 1 87.12 216 SER A CA 1
ATOM 1655 C C . SER A 1 216 ? -2.318 32.594 5.273 1 87.12 216 SER A C 1
ATOM 1657 O O . SER A 1 216 ? -1.884 33.719 5.477 1 87.12 216 SER A O 1
ATOM 1659 N N . GLY A 1 217 ? -3.578 32.25 5.195 1 87.62 217 GLY A N 1
ATOM 1660 C CA . GLY A 1 217 ? -4.574 33.281 5.5 1 87.62 217 GLY A CA 1
ATOM 1661 C C . GLY A 1 217 ? -4.453 33.844 6.906 1 87.62 217 GLY A C 1
ATOM 1662 O O . GLY A 1 217 ? -4.523 35.031 7.105 1 87.62 217 GLY A O 1
ATOM 1663 N N . ILE A 1 218 ? -4.281 32.969 7.758 1 84.56 218 ILE A N 1
ATOM 1664 C CA . ILE A 1 218 ? -4.121 33.344 9.156 1 84.56 218 ILE A CA 1
ATOM 1665 C C . ILE A 1 218 ? -2.865 34.219 9.312 1 84.56 218 ILE A C 1
ATOM 1667 O O . ILE A 1 218 ? -2.883 35.219 10.008 1 84.56 218 ILE A O 1
ATOM 1671 N N . SER A 1 219 ? -1.788 33.844 8.719 1 85.69 219 SER A N 1
ATOM 1672 C CA . SER A 1 219 ? -0.53 34.594 8.773 1 85.69 219 SER A CA 1
ATOM 1673 C C . SER A 1 219 ? -0.694 36 8.219 1 85.69 219 SER A C 1
ATOM 1675 O O . SER A 1 219 ? -0.203 36.969 8.805 1 85.69 219 SER A O 1
ATOM 1677 N N . MET A 1 220 ? -1.365 36.125 7.137 1 85.81 220 MET A N 1
ATOM 1678 C CA . MET A 1 220 ? -1.599 37.438 6.516 1 85.81 220 MET A CA 1
ATOM 1679 C C . MET A 1 220 ? -2.428 38.312 7.426 1 85.81 220 MET A C 1
ATOM 1681 O O . MET A 1 220 ? -2.109 39.5 7.602 1 85.81 220 MET A O 1
ATOM 1685 N N . GLN A 1 221 ? -3.447 37.719 8.016 1 84.56 221 GLN A N 1
ATOM 1686 C CA . GLN A 1 221 ? -4.289 38.469 8.938 1 84.56 221 GLN A CA 1
ATOM 1687 C C . GLN A 1 221 ? -3.5 38.906 10.164 1 84.56 221 GLN A C 1
ATOM 1689 O O . GLN A 1 221 ? -3.646 40.062 10.617 1 84.56 221 GLN A O 1
ATOM 1694 N N . ALA A 1 222 ? -2.738 38.094 10.641 1 82.94 222 ALA A N 1
ATOM 1695 C CA . ALA A 1 222 ? -1.909 38.406 11.797 1 82.94 222 ALA A CA 1
ATOM 1696 C C . ALA A 1 222 ? -0.924 39.531 11.461 1 82.94 222 ALA A C 1
ATOM 1698 O O . ALA A 1 222 ? -0.667 40.406 12.289 1 82.94 222 ALA A O 1
ATOM 1699 N N . ASN A 1 223 ? -0.422 39.469 10.25 1 84.12 223 ASN A N 1
ATOM 1700 C CA . ASN A 1 223 ? 0.494 40.5 9.812 1 84.12 223 ASN A CA 1
ATOM 1701 C C . ASN A 1 223 ? -0.197 41.875 9.742 1 84.12 223 ASN A C 1
ATOM 1703 O O . ASN A 1 223 ? 0.369 42.875 10.164 1 84.12 223 ASN A O 1
ATOM 1707 N N . ILE A 1 224 ? -1.339 41.938 9.289 1 84.5 224 ILE A N 1
ATOM 1708 C CA . ILE A 1 224 ? -2.119 43.156 9.188 1 84.5 224 ILE A CA 1
ATOM 1709 C C . ILE A 1 224 ? -2.41 43.688 10.586 1 84.5 224 ILE A C 1
ATOM 1711 O O . ILE A 1 224 ? -2.266 44.906 10.836 1 84.5 224 ILE A O 1
ATOM 1715 N N . VAL A 1 225 ? -2.785 42.812 11.453 1 81.31 225 VAL A N 1
ATOM 1716 C CA . VAL A 1 225 ? -3.066 43.219 12.828 1 81.31 225 VAL A CA 1
ATOM 1717 C C . VAL A 1 225 ? -1.793 43.75 13.477 1 81.31 225 VAL A C 1
ATOM 1719 O O . VAL A 1 225 ? -1.823 44.781 14.172 1 81.31 225 VAL A O 1
ATOM 1722 N N . ALA A 1 226 ? -0.711 43.094 13.219 1 81.56 226 ALA A N 1
ATOM 1723 C CA . ALA A 1 226 ? 0.569 43.531 13.781 1 81.56 226 ALA A CA 1
ATOM 1724 C C . ALA A 1 226 ? 0.957 44.906 13.258 1 81.56 226 ALA A C 1
ATOM 1726 O O . ALA A 1 226 ? 1.433 45.75 14.023 1 81.56 226 ALA A O 1
ATOM 1727 N N . MET A 1 227 ? 0.753 45.156 12.023 1 83.5 227 MET A N 1
ATOM 1728 C CA . MET A 1 227 ? 1.08 46.438 11.414 1 83.5 227 MET A CA 1
ATOM 1729 C C . MET A 1 227 ? 0.211 47.562 12 1 83.5 227 MET A C 1
ATOM 1731 O O . MET A 1 227 ? 0.717 48.625 12.367 1 83.5 227 MET A O 1
ATOM 1735 N N . ASN A 1 228 ? -1.025 47.281 12.148 1 80.62 228 ASN A N 1
ATOM 1736 C CA . ASN A 1 228 ? -1.938 48.25 12.727 1 80.62 228 ASN A CA 1
ATOM 1737 C C . ASN A 1 228 ? -1.588 48.562 14.18 1 80.62 228 ASN A C 1
ATOM 1739 O O . ASN A 1 228 ? -1.658 49.719 14.609 1 80.62 228 ASN A O 1
ATOM 1743 N N . ALA A 1 229 ? -1.251 47.531 14.875 1 79.12 229 ALA A N 1
ATOM 1744 C CA . ALA A 1 229 ? -0.875 47.719 16.281 1 79.12 229 ALA A CA 1
ATOM 1745 C C . ALA A 1 229 ? 0.398 48.562 16.406 1 79.12 229 ALA A C 1
ATOM 1747 O O . ALA A 1 229 ? 0.522 49.375 17.312 1 79.12 229 ALA A O 1
ATOM 1748 N N . ARG A 1 230 ? 1.307 48.312 15.469 1 79.31 230 ARG A N 1
ATOM 1749 C CA . ARG A 1 230 ? 2.539 49.094 15.477 1 79.31 230 ARG A CA 1
ATOM 1750 C C . ARG A 1 230 ? 2.254 50.562 15.188 1 79.31 230 ARG A C 1
ATOM 1752 O O . ARG A 1 230 ? 2.844 51.438 15.812 1 79.31 230 ARG A O 1
ATOM 1759 N N . ILE A 1 231 ? 1.381 50.812 14.297 1 80.38 231 ILE A N 1
ATOM 1760 C CA . ILE A 1 231 ? 1.014 52.188 13.938 1 80.38 231 ILE A CA 1
ATOM 1761 C C . ILE A 1 231 ? 0.327 52.875 15.117 1 80.38 231 ILE A C 1
ATOM 1763 O O . ILE A 1 231 ? 0.647 54 15.461 1 80.38 231 ILE A O 1
ATOM 1767 N N . SER A 1 232 ? -0.569 52.156 15.727 1 77.44 232 SER A N 1
ATOM 1768 C CA . SER A 1 232 ? -1.292 52.688 16.859 1 77.44 232 SER A CA 1
ATOM 1769 C C . SER A 1 232 ? -0.354 52.969 18.047 1 77.44 232 SER A C 1
ATOM 1771 O O . SER A 1 232 ? -0.501 53.969 18.75 1 77.44 232 SER A O 1
ATOM 1773 N N . ALA A 1 233 ? 0.527 52 18.234 1 77.31 233 ALA A N 1
ATOM 1774 C CA . ALA A 1 233 ? 1.494 52.156 19.312 1 77.31 233 ALA A CA 1
ATOM 1775 C C . ALA A 1 233 ? 2.363 53.375 19.078 1 77.31 233 ALA A C 1
ATOM 1777 O O . ALA A 1 233 ? 2.666 54.125 20.016 1 77.31 233 ALA A O 1
ATOM 1778 N N . ALA A 1 234 ? 2.721 53.594 17.906 1 77.44 234 ALA A N 1
ATOM 1779 C CA . ALA A 1 234 ? 3.523 54.781 17.578 1 77.44 234 ALA A CA 1
ATOM 1780 C C . ALA A 1 234 ? 2.732 56.062 17.797 1 77.44 234 ALA A C 1
ATOM 1782 O O . ALA A 1 234 ? 3.279 57.062 18.266 1 77.44 234 ALA A O 1
ATOM 1783 N N . ARG A 1 235 ? 1.507 56.031 17.5 1 75.75 235 ARG A N 1
ATOM 1784 C CA . ARG A 1 235 ? 0.638 57.219 17.609 1 75.75 235 ARG A CA 1
ATOM 1785 C C . ARG A 1 235 ? 0.359 57.531 19.078 1 75.75 235 ARG A C 1
ATOM 1787 O O . ARG A 1 235 ? 0.135 58.688 19.422 1 75.75 235 ARG A O 1
ATOM 1794 N N . ALA A 1 236 ? 0.319 56.469 19.891 1 74.12 236 ALA A N 1
ATOM 1795 C CA . ALA A 1 236 ? -0.061 56.656 21.281 1 74.12 236 ALA A CA 1
ATOM 1796 C C . ALA A 1 236 ? 1.119 57.188 22.109 1 74.12 236 ALA A C 1
ATOM 1798 O O . ALA A 1 236 ? 0.964 57.531 23.281 1 74.12 236 ALA A O 1
ATOM 1799 N N . GLY A 1 237 ? 2.281 57.375 21.438 1 68.5 237 GLY A N 1
ATOM 1800 C CA . GLY A 1 237 ? 3.434 57.938 22.125 1 68.5 237 GLY A CA 1
ATOM 1801 C C . GLY A 1 237 ? 3.887 57.125 23.312 1 68.5 237 GLY A C 1
ATOM 1802 O O . GLY A 1 237 ? 4.18 55.938 23.188 1 68.5 237 GLY A O 1
ATOM 1803 N N . GLU A 1 238 ? 3.793 57.812 24.531 1 69.12 238 GLU A N 1
ATOM 1804 C CA . GLU A 1 238 ? 4.262 57.219 25.781 1 69.12 238 GLU A CA 1
ATOM 1805 C C . GLU A 1 238 ? 3.342 56.094 26.25 1 69.12 238 GLU A C 1
ATOM 1807 O O . GLU A 1 238 ? 3.793 55.125 26.859 1 69.12 238 GLU A O 1
ATOM 1812 N N . TYR A 1 239 ? 2.018 56.188 25.891 1 64 239 TYR A N 1
ATOM 1813 C CA . TYR A 1 239 ? 1.043 55.188 26.297 1 64 239 TYR A CA 1
ATOM 1814 C C . TYR A 1 239 ? 1.123 53.938 25.406 1 64 239 TYR A C 1
ATOM 1816 O O . TYR A 1 239 ? 0.564 52.906 25.75 1 64 239 TYR A O 1
ATOM 1824 N N . GLY A 1 240 ? 2.008 54.062 24.375 1 69.75 240 GLY A N 1
ATOM 1825 C CA . GLY A 1 240 ? 2.094 53 23.375 1 69.75 240 GLY A CA 1
ATOM 1826 C C . GLY A 1 240 ? 3.174 51.969 23.703 1 69.75 240 GLY A C 1
ATOM 1827 O O . GLY A 1 240 ? 3.307 50.969 23 1 69.75 240 GLY A O 1
ATOM 1828 N N . ARG A 1 241 ? 3.91 52.219 24.703 1 72.62 241 ARG A N 1
ATOM 1829 C CA . ARG A 1 241 ? 5.027 51.344 25.016 1 72.62 241 ARG A CA 1
ATOM 1830 C C . ARG A 1 241 ? 4.539 49.938 25.312 1 72.62 241 ARG A C 1
ATOM 1832 O O . ARG A 1 241 ? 5.152 48.969 24.875 1 72.62 241 ARG A O 1
ATOM 1839 N N . GLU A 1 242 ? 3.42 49.875 26.125 1 72.06 242 GLU A N 1
ATOM 1840 C CA . GLU A 1 242 ? 2.875 48.531 26.438 1 72.06 242 GLU A CA 1
ATOM 1841 C C . GLU A 1 242 ? 2.398 47.812 25.188 1 72.06 242 GLU A C 1
ATOM 1843 O O . GLU A 1 242 ? 2.555 46.594 25.062 1 72.06 242 GLU A O 1
ATOM 1848 N N . PHE A 1 243 ? 2.076 48.656 24.234 1 72.94 243 PHE A N 1
ATOM 1849 C CA . PHE A 1 243 ? 1.541 48.031 23.016 1 72.94 243 PHE A CA 1
ATOM 1850 C C . PHE A 1 243 ? 2.668 47.625 22.078 1 72.94 243 PHE A C 1
ATOM 1852 O O . PHE A 1 243 ? 2.514 46.688 21.297 1 72.94 243 PHE A O 1
ATOM 1859 N N . SER A 1 244 ? 3.752 48.312 22.188 1 75.5 244 SER A N 1
ATOM 1860 C CA . SER A 1 244 ? 4.914 47.906 21.406 1 75.5 244 SER A CA 1
ATOM 1861 C C . SER A 1 244 ? 5.332 46.469 21.719 1 75.5 244 SER A C 1
ATOM 1863 O O . SER A 1 244 ? 5.734 45.75 20.812 1 75.5 244 SER A O 1
ATOM 1865 N N . VAL A 1 245 ? 5.117 46.031 22.906 1 75.06 245 VAL A N 1
ATOM 1866 C CA . VAL A 1 245 ? 5.441 44.688 23.312 1 75.06 245 VAL A CA 1
ATOM 1867 C C . VAL A 1 245 ? 4.457 43.719 22.672 1 75.06 245 VAL A C 1
ATOM 1869 O O . VAL A 1 245 ? 4.855 42.656 22.188 1 75.06 245 VAL A O 1
ATOM 1872 N N . ILE A 1 246 ? 3.229 44.062 22.609 1 75.56 246 ILE A N 1
ATOM 1873 C CA . ILE A 1 246 ? 2.189 43.25 22.016 1 75.56 246 ILE A CA 1
ATOM 1874 C C . ILE A 1 246 ? 2.482 43.062 20.531 1 75.56 246 ILE A C 1
ATOM 1876 O O . ILE A 1 246 ? 2.354 41.938 20 1 75.56 246 ILE A O 1
ATOM 1880 N N . THR A 1 247 ? 2.936 44.125 19.938 1 78.5 247 THR A N 1
ATOM 1881 C CA . THR A 1 247 ? 3.211 44.062 18.5 1 78.5 247 THR A CA 1
ATOM 1882 C C . THR A 1 247 ? 4.414 43.156 18.234 1 78.5 247 THR A C 1
ATOM 1884 O O . THR A 1 247 ? 4.445 42.438 17.219 1 78.5 247 THR A O 1
ATOM 1887 N N . GLN A 1 248 ? 5.309 43.125 19.141 1 78.94 248 GLN A N 1
ATOM 1888 C CA . GLN A 1 248 ? 6.473 42.281 18.984 1 78.94 248 GLN A CA 1
ATOM 1889 C C . GLN A 1 248 ? 6.09 40.781 19.109 1 78.94 248 GLN A C 1
ATOM 1891 O O . GLN A 1 248 ? 6.555 39.969 18.344 1 78.94 248 GLN A O 1
ATOM 1896 N N . VAL A 1 249 ? 5.289 40.531 20.062 1 78.06 249 VAL A N 1
ATOM 1897 C CA . VAL A 1 249 ? 4.836 39.188 20.266 1 78.06 249 VAL A CA 1
ATOM 1898 C C . VAL A 1 249 ? 4.031 38.719 19.047 1 78.06 249 VAL A C 1
ATOM 1900 O O . VAL A 1 249 ? 4.16 37.562 18.609 1 78.06 249 VAL A O 1
ATOM 1903 N N . LEU A 1 250 ? 3.252 39.531 18.531 1 78.94 250 LEU A N 1
ATOM 1904 C CA . LEU A 1 250 ? 2.469 39.219 17.344 1 78.94 250 LEU A CA 1
ATOM 1905 C C . LEU A 1 250 ? 3.377 38.906 16.156 1 78.94 250 LEU A C 1
ATOM 1907 O O . LEU A 1 250 ? 3.125 37.969 15.391 1 78.94 250 LEU A O 1
ATOM 1911 N N . ALA A 1 251 ? 4.379 39.719 16.031 1 79.62 251 ALA A N 1
ATOM 1912 C CA . ALA A 1 251 ? 5.348 39.5 14.961 1 79.62 251 ALA A CA 1
ATOM 1913 C C . ALA A 1 251 ? 5.992 38.125 15.102 1 79.62 251 ALA A C 1
ATOM 1915 O O . ALA A 1 251 ? 6.219 37.438 14.102 1 79.62 251 ALA A O 1
ATOM 1916 N N . ASP A 1 252 ? 6.234 37.75 16.266 1 83.12 252 ASP A N 1
ATOM 1917 C CA . ASP A 1 252 ? 6.836 36.438 16.531 1 83.12 252 ASP A CA 1
ATOM 1918 C C . ASP A 1 252 ? 5.867 35.312 16.188 1 83.12 252 ASP A C 1
ATOM 1920 O O . ASP A 1 252 ? 6.277 34.281 15.664 1 83.12 252 ASP A O 1
ATOM 1924 N N . ILE A 1 253 ? 4.633 35.469 16.484 1 80.56 253 ILE A N 1
ATOM 1925 C CA . ILE A 1 253 ? 3.602 34.5 16.172 1 80.56 253 ILE A CA 1
ATOM 1926 C C . ILE A 1 253 ? 3.523 34.312 14.656 1 80.56 253 ILE A C 1
ATOM 1928 O O . ILE A 1 253 ? 3.434 33.188 14.172 1 80.56 253 ILE A O 1
ATOM 1932 N N . ILE A 1 254 ? 3.621 35.406 13.969 1 83.88 254 ILE A N 1
ATOM 1933 C CA . ILE A 1 254 ? 3.541 35.375 12.516 1 83.88 254 ILE A CA 1
ATOM 1934 C C . ILE A 1 254 ? 4.734 34.594 11.945 1 83.88 254 ILE A C 1
ATOM 1936 O O . ILE A 1 254 ? 4.582 33.781 11.039 1 83.88 254 ILE A O 1
ATOM 1940 N N . LYS A 1 255 ? 5.852 34.875 12.5 1 84.75 255 LYS A N 1
ATOM 1941 C CA . LYS A 1 255 ? 7.059 34.156 12.062 1 84.75 255 LYS A CA 1
ATOM 1942 C C . LYS A 1 255 ? 6.938 32.656 12.281 1 84.75 255 LYS A C 1
ATOM 1944 O O . LYS A 1 255 ? 7.312 31.875 11.406 1 84.75 255 LYS A O 1
ATOM 1949 N N . GLU A 1 256 ? 6.449 32.344 13.336 1 82.44 256 GLU A N 1
ATOM 1950 C CA . GLU A 1 256 ? 6.258 30.922 13.641 1 82.44 256 GLU A CA 1
ATOM 1951 C C . GLU A 1 256 ? 5.234 30.281 12.703 1 82.44 256 GLU A C 1
ATOM 1953 O O . GLU A 1 256 ? 5.398 29.141 12.273 1 82.44 256 GLU A O 1
ATOM 1958 N N . MET A 1 257 ? 4.207 30.953 12.438 1 81.88 257 MET A N 1
ATOM 1959 C CA . MET A 1 257 ? 3.184 30.469 11.516 1 81.88 257 MET A CA 1
ATOM 1960 C C . MET A 1 257 ? 3.766 30.234 10.125 1 81.88 257 MET A C 1
ATOM 1962 O O . MET A 1 257 ? 3.479 29.219 9.492 1 81.88 257 MET A O 1
ATOM 1966 N N . ASP A 1 258 ? 4.57 31.156 9.719 1 82.44 258 ASP A N 1
ATOM 1967 C CA . ASP A 1 258 ? 5.199 31.031 8.406 1 82.44 258 ASP A CA 1
ATOM 1968 C C . ASP A 1 258 ? 6.086 29.797 8.328 1 82.44 258 ASP A C 1
ATOM 1970 O O . ASP A 1 258 ? 6.133 29.125 7.301 1 82.44 258 ASP A O 1
ATOM 1974 N N . GLN A 1 259 ? 6.695 29.531 9.406 1 83.06 259 GLN A N 1
ATOM 1975 C CA . GLN A 1 259 ? 7.527 28.344 9.469 1 83.06 259 GLN A CA 1
ATOM 1976 C C . GLN A 1 259 ? 6.676 27.078 9.406 1 83.06 259 GLN A C 1
ATOM 1978 O O . GLN A 1 259 ? 7.059 26.094 8.758 1 83.06 259 GLN A O 1
ATOM 1983 N N . LEU A 1 260 ? 5.625 27.094 10.016 1 79.12 260 LEU A N 1
ATOM 1984 C CA . LEU A 1 260 ? 4.715 25.953 10.008 1 79.12 260 LEU A CA 1
ATOM 1985 C C . LEU A 1 260 ? 4.172 25.703 8.602 1 79.12 260 LEU A C 1
ATOM 1987 O O . LEU A 1 260 ? 4.066 24.562 8.164 1 79.12 260 LEU A O 1
ATOM 1991 N N . ILE A 1 261 ? 3.838 26.75 7.922 1 80.75 261 ILE A N 1
ATOM 1992 C CA . ILE A 1 261 ? 3.326 26.656 6.559 1 80.75 261 ILE A CA 1
ATOM 1993 C C . ILE A 1 261 ? 4.363 25.984 5.664 1 80.75 261 ILE A C 1
ATOM 1995 O O . ILE A 1 261 ? 4.023 25.109 4.859 1 80.75 261 ILE A O 1
ATOM 1999 N N . ARG A 1 262 ? 5.555 26.266 5.875 1 78.38 262 ARG A N 1
ATOM 2000 C CA . ARG A 1 262 ? 6.625 25.672 5.078 1 78.38 262 ARG A CA 1
ATOM 2001 C C . ARG A 1 262 ? 6.766 24.172 5.367 1 78.38 262 ARG A C 1
ATOM 2003 O O . ARG A 1 262 ? 7.027 23.391 4.461 1 78.38 262 ARG A O 1
ATOM 2010 N N . HIS A 1 263 ? 6.543 23.922 6.512 1 73.81 263 HIS A N 1
ATOM 2011 C CA . HIS A 1 263 ? 6.637 22.516 6.91 1 73.81 263 HIS A CA 1
ATOM 2012 C C . HIS A 1 263 ? 5.508 21.703 6.301 1 73.81 263 HIS A C 1
ATOM 2014 O O . HIS A 1 263 ? 5.723 20.562 5.871 1 73.81 263 HIS A O 1
ATOM 2020 N N . VAL A 1 264 ? 4.383 22.266 6.301 1 75.25 264 VAL A N 1
ATOM 2021 C CA . VAL A 1 264 ? 3.219 21.562 5.766 1 75.25 264 VAL A CA 1
ATOM 2022 C C . VAL A 1 264 ? 3.352 21.422 4.254 1 75.25 264 VAL A C 1
ATOM 2024 O O . VAL A 1 264 ? 3.078 20.344 3.699 1 75.25 264 VAL A O 1
ATOM 2027 N N . VAL A 1 265 ? 3.795 22.453 3.584 1 67.56 265 VAL A N 1
ATOM 2028 C CA . VAL A 1 265 ? 3.932 22.469 2.131 1 67.56 265 VAL A CA 1
ATOM 2029 C C . VAL A 1 265 ? 5.09 21.562 1.714 1 67.56 265 VAL A C 1
ATOM 2031 O O . VAL A 1 265 ? 4.992 20.828 0.722 1 67.56 265 VAL A O 1
ATOM 2034 N N . GLY A 1 266 ? 6.184 21.641 2.398 1 62.38 266 GLY A N 1
ATOM 2035 C CA . GLY A 1 266 ? 7.328 20.781 2.096 1 62.38 266 GLY A CA 1
ATOM 2036 C C . GLY A 1 266 ? 7.016 19.312 2.193 1 62.38 266 GLY A C 1
ATOM 2037 O O . GLY A 1 266 ? 7.598 18.5 1.468 1 62.38 266 GLY A O 1
ATOM 2038 N N . SER A 1 267 ? 6.18 19.016 3.043 1 59.75 267 SER A N 1
ATOM 2039 C CA . SER A 1 267 ? 5.785 17.625 3.184 1 59.75 267 SER A CA 1
ATOM 2040 C C . SER A 1 267 ? 5.008 17.141 1.96 1 59.75 267 SER A C 1
ATOM 2042 O O . SER A 1 267 ? 4.941 15.938 1.694 1 59.75 267 SER A O 1
ATOM 2044 N N . ASN A 1 268 ? 4.395 17.969 1.125 1 56.72 268 ASN A N 1
ATOM 2045 C CA . ASN A 1 268 ? 3.607 17.656 -0.063 1 56.72 268 ASN A CA 1
ATOM 2046 C C . ASN A 1 268 ? 4.5 17.359 -1.265 1 56.72 268 ASN A C 1
ATOM 2048 O O . ASN A 1 268 ? 4.074 16.703 -2.213 1 56.72 268 ASN A O 1
ATOM 2052 N N . ASP A 1 269 ? 5.609 17.953 -1.377 1 50.41 269 ASP A N 1
ATOM 2053 C CA . ASP A 1 269 ? 6.457 17.828 -2.561 1 50.41 269 ASP A CA 1
ATOM 2054 C C . ASP A 1 269 ? 7.184 16.484 -2.576 1 50.41 269 ASP A C 1
ATOM 2056 O O . ASP A 1 269 ? 8.289 16.359 -2.049 1 50.41 269 ASP A O 1
ATOM 2060 N N . GLY A 1 270 ? 6.527 15.492 -2.402 1 48.72 270 GLY A N 1
ATOM 2061 C CA . GLY A 1 270 ? 7.148 14.195 -2.641 1 48.72 270 GLY A CA 1
ATOM 2062 C C . GLY A 1 270 ? 7.836 14.109 -3.992 1 48.72 270 GLY A C 1
ATOM 2063 O O . GLY A 1 270 ? 7.617 14.953 -4.863 1 48.72 270 GLY A O 1
ATOM 2064 N N . PRO A 1 271 ? 8.852 13.234 -4.195 1 42.72 271 PRO A N 1
ATOM 2065 C CA . PRO A 1 271 ? 9.562 13.18 -5.473 1 42.72 271 PRO A CA 1
ATOM 2066 C C . PRO A 1 271 ? 8.625 13.078 -6.672 1 42.72 271 PRO A C 1
ATOM 2068 O O . PRO A 1 271 ? 7.703 12.258 -6.668 1 42.72 271 PRO A O 1
ATOM 2071 N N . LYS A 1 272 ? 8.273 14.188 -7.441 1 39.56 272 LYS A N 1
ATOM 2072 C CA . LYS A 1 272 ? 7.648 14.148 -8.766 1 39.56 272 LYS A CA 1
ATOM 2073 C C . LYS A 1 272 ? 8.289 13.078 -9.648 1 39.56 272 LYS A C 1
ATOM 2075 O O . LYS A 1 272 ? 9.516 13.047 -9.797 1 39.56 272 LYS A O 1
ATOM 2080 N N . GLY A 1 273 ? 7.707 11.938 -9.727 1 36.94 273 GLY A N 1
ATOM 2081 C CA . GLY A 1 273 ? 8.141 10.945 -10.703 1 36.94 273 GLY A CA 1
ATOM 2082 C C . GLY A 1 273 ? 8.516 11.555 -12.039 1 36.94 273 GLY A C 1
ATOM 2083 O O . GLY A 1 273 ? 8.172 12.703 -12.328 1 36.94 273 GLY A O 1
ATOM 2084 N N . PRO A 1 274 ? 9.555 11.125 -12.773 1 32.78 274 PRO A N 1
ATOM 2085 C CA . PRO A 1 274 ? 9.93 11.641 -14.094 1 32.78 274 PRO A CA 1
ATOM 2086 C C . PRO A 1 274 ? 8.734 11.844 -15.016 1 32.78 274 PRO A C 1
ATOM 2088 O O . PRO A 1 274 ? 7.828 11.008 -15.047 1 32.78 274 PRO A O 1
ATOM 2091 N N . THR A 1 275 ? 8.25 13.117 -15.242 1 28.41 275 THR A N 1
ATOM 2092 C CA . THR A 1 275 ? 7.391 13.398 -16.391 1 28.41 275 THR A CA 1
ATOM 2093 C C . THR A 1 275 ? 7.902 12.688 -17.641 1 28.41 275 THR A C 1
ATOM 2095 O O . THR A 1 275 ? 9.086 12.766 -17.953 1 28.41 275 THR A O 1
ATOM 2098 N N . ARG A 1 276 ? 7.141 11.703 -18.25 1 27.19 276 ARG A N 1
ATOM 20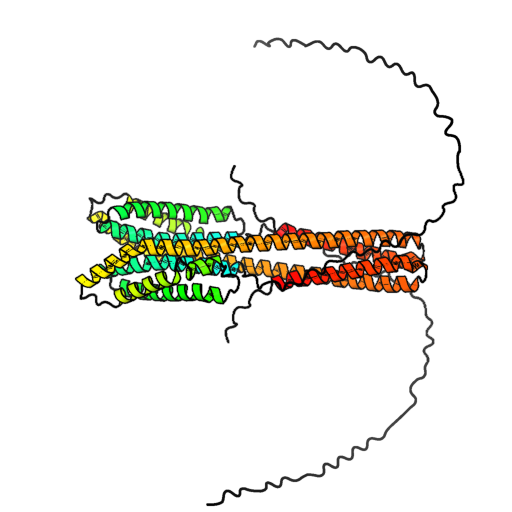99 C CA . ARG A 1 276 ? 7.387 11.312 -19.625 1 27.19 276 ARG A CA 1
ATOM 2100 C C . ARG A 1 276 ? 7.566 12.531 -20.531 1 27.19 276 ARG A C 1
ATOM 2102 O O . ARG A 1 276 ? 6.641 13.328 -20.688 1 27.19 276 ARG A O 1
ATOM 2109 N N . ALA A 1 277 ? 8.891 13 -20.766 1 21.77 277 ALA A N 1
ATOM 2110 C CA . ALA A 1 277 ? 9.078 13.5 -22.125 1 21.77 277 ALA A CA 1
ATOM 2111 C C . ALA A 1 277 ? 8.891 12.383 -23.141 1 21.77 277 ALA A C 1
ATOM 2113 O O . ALA A 1 277 ? 9.312 11.25 -22.922 1 21.77 277 ALA A O 1
ATOM 2114 N N . MET B 1 1 ? -40.406 -29.266 56.5 1 19.31 1 MET B N 1
ATOM 2115 C CA . MET B 1 1 ? -40.656 -28.562 57.75 1 19.31 1 MET B CA 1
ATOM 2116 C C . MET B 1 1 ? -39.469 -27.688 58.125 1 19.31 1 MET B C 1
ATOM 2118 O O . MET B 1 1 ? -39.625 -26.484 58.406 1 19.31 1 MET B O 1
ATOM 2122 N N . LEU B 1 2 ? -38.469 -28.312 58.844 1 16.19 2 LEU B N 1
ATOM 2123 C CA . LEU B 1 2 ? -38.188 -27.562 60.062 1 16.19 2 LEU B CA 1
ATOM 2124 C C . LEU B 1 2 ? -37.406 -26.297 59.781 1 16.19 2 LEU B C 1
ATOM 2126 O O . LEU B 1 2 ? -36.969 -26.078 58.656 1 16.19 2 LEU B O 1
ATOM 2130 N N . ARG B 1 3 ? -36.25 -26.156 60.438 1 16.91 3 ARG B N 1
ATOM 2131 C CA . ARG B 1 3 ? -35.875 -25.453 61.656 1 16.91 3 ARG B CA 1
ATOM 2132 C C . ARG B 1 3 ? -34.938 -24.297 61.406 1 16.91 3 ARG B C 1
ATOM 2134 O O . ARG B 1 3 ? -34.469 -23.641 62.312 1 16.91 3 ARG B O 1
ATOM 2141 N N . LYS B 1 4 ? -34.344 -24.109 60.094 1 20.78 4 LYS B N 1
ATOM 2142 C CA . LYS B 1 4 ? -33 -23.562 60.281 1 20.78 4 LYS B CA 1
ATOM 2143 C C . LYS B 1 4 ? -33.062 -22.156 60.875 1 20.78 4 LYS B C 1
ATOM 2145 O O . LYS B 1 4 ? -33.5 -21.219 60.219 1 20.78 4 LYS B O 1
ATOM 2150 N N . GLY B 1 5 ? -33.312 -21.953 62.156 1 18.55 5 GLY B N 1
ATOM 2151 C CA . GLY B 1 5 ? -33.531 -20.844 63.031 1 18.55 5 GLY B CA 1
ATOM 2152 C C . GLY B 1 5 ? -32.375 -19.859 63.062 1 18.55 5 GLY B C 1
ATOM 2153 O O . GLY B 1 5 ? -32.438 -18.844 63.781 1 18.55 5 GLY B O 1
ATOM 2154 N N . ALA B 1 6 ? -31.156 -20.172 62.469 1 21 6 ALA B N 1
ATOM 2155 C CA . ALA B 1 6 ? -29.984 -19.812 63.25 1 21 6 ALA B CA 1
ATOM 2156 C C . ALA B 1 6 ? -30.031 -18.344 63.656 1 21 6 ALA B C 1
ATOM 2158 O O . ALA B 1 6 ? -30.656 -17.531 62.969 1 21 6 ALA B O 1
ATOM 2159 N N . SER B 1 7 ? -29.188 -17.906 64.625 1 18.69 7 SER B N 1
ATOM 2160 C CA . SER B 1 7 ? -28.828 -17.25 65.875 1 18.69 7 SER B CA 1
ATOM 2161 C C . SER B 1 7 ? -28.422 -15.797 65.625 1 18.69 7 SER B C 1
ATOM 2163 O O . SER B 1 7 ? -27.969 -15.445 64.562 1 18.69 7 SER B O 1
ATOM 2165 N N . ARG B 1 8 ? -28.766 -14.836 66.5 1 21.53 8 ARG B N 1
ATOM 2166 C CA . ARG B 1 8 ? -29.047 -13.477 66.938 1 21.53 8 ARG B CA 1
ATOM 2167 C C . ARG B 1 8 ? -27.75 -12.711 67.25 1 21.53 8 ARG B C 1
ATOM 2169 O O . ARG B 1 8 ? -27.328 -12.594 68.375 1 21.53 8 ARG B O 1
ATOM 2176 N N . ALA B 1 9 ? -26.562 -13.039 66.5 1 20.16 9 ALA B N 1
ATOM 2177 C CA . ALA B 1 9 ? -25.344 -12.609 67.188 1 20.16 9 ALA B CA 1
ATOM 2178 C C . ALA B 1 9 ? -25.422 -11.141 67.625 1 20.16 9 ALA B C 1
ATOM 2180 O O . ALA B 1 9 ? -25.875 -10.297 66.812 1 20.16 9 ALA B O 1
ATOM 2181 N N . THR B 1 10 ? -25.234 -10.805 68.875 1 18.94 10 THR B N 1
ATOM 2182 C CA . THR B 1 10 ? -25.375 -9.836 69.938 1 18.94 10 THR B CA 1
ATOM 2183 C C . THR B 1 10 ? -24.438 -8.656 69.75 1 18.94 10 THR B C 1
ATOM 2185 O O . THR B 1 10 ? -24.578 -7.613 70.375 1 18.94 10 THR B O 1
ATOM 2188 N N . THR B 1 11 ? -23.375 -8.672 68.812 1 20.23 11 THR B N 1
ATOM 2189 C CA . THR B 1 11 ? -22.219 -8.109 69.438 1 20.23 11 THR B CA 1
ATOM 2190 C C . THR B 1 11 ? -22.453 -6.648 69.812 1 20.23 11 THR B C 1
ATOM 2192 O O . THR B 1 11 ? -23.156 -5.938 69.125 1 20.23 11 THR B O 1
ATOM 2195 N N . PRO B 1 12 ? -21.906 -6.191 71 1 20.92 12 PRO B N 1
ATOM 2196 C CA . PRO B 1 12 ? -22.078 -5.105 71.938 1 20.92 12 PRO B CA 1
ATOM 2197 C C . PRO B 1 12 ? -21.641 -3.752 71.375 1 20.92 12 PRO B C 1
ATOM 2199 O O . PRO B 1 12 ? -20.797 -3.691 70.5 1 20.92 12 PRO B O 1
ATOM 2202 N N . ARG B 1 13 ? -22.484 -2.719 71.375 1 22.25 13 ARG B N 1
ATOM 2203 C CA . ARG B 1 13 ? -22.641 -1.316 71 1 22.25 13 ARG B CA 1
ATOM 2204 C C . ARG B 1 13 ? -21.656 -0.438 71.75 1 22.25 13 ARG B C 1
ATOM 2206 O O . ARG B 1 13 ? -22 0.691 72.125 1 22.25 13 ARG B O 1
ATOM 2213 N N . SER B 1 14 ? -20.422 -1.091 72.062 1 19.06 14 SER B N 1
ATOM 2214 C CA . SER B 1 14 ? -19.766 -0.366 73.125 1 19.06 14 SER B CA 1
ATOM 2215 C C . SER B 1 14 ? -19.688 1.127 72.875 1 19.06 14 SER B C 1
ATOM 2217 O O . SER B 1 14 ? -19.672 1.531 71.688 1 19.06 14 SER B O 1
ATOM 2219 N N . GLU B 1 15 ? -19.922 1.941 73.875 1 21.3 15 GLU B N 1
ATOM 2220 C CA . GLU B 1 15 ? -20.219 3.289 74.375 1 21.3 15 GLU B CA 1
ATOM 2221 C C . GLU B 1 15 ? -19.047 4.234 74.125 1 21.3 15 GLU B C 1
ATOM 2223 O O . GLU B 1 15 ? -18.172 4.383 75 1 21.3 15 GLU B O 1
ATOM 2228 N N . TRP B 1 16 ? -18.422 4.203 72.875 1 19.56 16 TRP B N 1
ATOM 2229 C CA . TRP B 1 16 ? -17.141 4.902 72.875 1 19.56 16 TRP B CA 1
ATOM 2230 C C . TRP B 1 16 ? -17.297 6.352 73.312 1 19.56 16 TRP B C 1
ATOM 2232 O O . TRP B 1 16 ? -18.078 7.105 72.688 1 19.56 16 TRP B O 1
ATOM 2242 N N . THR B 1 17 ? -17.141 6.617 74.562 1 20.5 17 THR B N 1
ATOM 2243 C CA . THR B 1 17 ? -17.281 7.82 75.375 1 20.5 17 THR B CA 1
ATOM 2244 C C . THR B 1 17 ? -16.328 8.906 74.875 1 20.5 17 THR B C 1
ATOM 2246 O O . THR B 1 17 ? -16.344 10.031 75.375 1 20.5 17 THR B O 1
ATOM 2249 N N . THR B 1 18 ? -15.562 8.727 73.75 1 19.38 18 THR B N 1
ATOM 2250 C CA . THR B 1 18 ? -14.312 9.453 74 1 19.38 18 THR B CA 1
ATOM 2251 C C . THR B 1 18 ? -14.578 10.945 74.188 1 19.38 18 THR B C 1
ATOM 2253 O O . THR B 1 18 ? -15.359 11.531 73.438 1 19.38 18 THR B O 1
ATOM 2256 N N . ASN B 1 19 ? -14.195 11.5 75.312 1 20.39 19 ASN B N 1
ATOM 2257 C CA . ASN B 1 19 ? -14.258 12.727 76.062 1 20.39 19 ASN B CA 1
ATOM 2258 C C . ASN B 1 19 ? -13.492 13.867 75.438 1 20.39 19 ASN B C 1
ATOM 2260 O O . ASN B 1 19 ? -13.344 14.945 76 1 20.39 19 ASN B O 1
ATOM 2264 N N . ARG B 1 20 ? -13.266 13.828 74.125 1 20.09 20 ARG B N 1
ATOM 2265 C CA . ARG B 1 20 ? -12.102 14.656 73.812 1 20.09 20 ARG B CA 1
ATOM 2266 C C . ARG B 1 20 ? -12.367 16.109 74.188 1 20.09 20 ARG B C 1
ATOM 2268 O O . ARG B 1 20 ? -13.32 16.719 73.688 1 20.09 20 ARG B O 1
ATOM 2275 N N . THR B 1 21 ? -11.773 16.578 75.25 1 19.06 21 THR B N 1
ATOM 2276 C CA . THR B 1 21 ? -11.797 17.781 76.062 1 19.06 21 THR B CA 1
ATOM 2277 C C . THR B 1 21 ? -11.336 18.984 75.25 1 19.06 21 THR B C 1
ATOM 2279 O O . THR B 1 21 ? -11.742 20.125 75.5 1 19.06 21 THR B O 1
ATOM 2282 N N . THR B 1 22 ? -10.367 18.844 74.25 1 19.97 22 THR B N 1
ATOM 2283 C CA . THR B 1 22 ? -9.305 19.828 74.5 1 19.97 22 THR B CA 1
ATOM 2284 C C . THR B 1 22 ? -9.812 21.234 74.188 1 19.97 22 THR B C 1
ATOM 2286 O O . THR B 1 22 ? -10.609 21.453 73.312 1 19.97 22 THR B O 1
ATOM 2289 N N . GLY B 1 23 ? -9.516 22.25 75.062 1 18.78 23 GLY B N 1
ATOM 2290 C CA . GLY B 1 23 ? -9.891 23.578 75.5 1 18.78 23 GLY B CA 1
ATOM 2291 C C . GLY B 1 23 ? -9.562 24.656 74.5 1 18.78 23 GLY B C 1
ATOM 2292 O O . GLY B 1 23 ? -10.406 25.5 74.188 1 18.78 23 GLY B O 1
ATOM 2293 N N . SER B 1 24 ? -8.203 24.875 74.188 1 18.59 24 SER B N 1
ATOM 2294 C CA . SER B 1 24 ? -7.582 26.141 74.562 1 18.59 24 SER B CA 1
ATOM 2295 C C . SER B 1 24 ? -8 27.266 73.625 1 18.59 24 SER B C 1
ATOM 2297 O O . SER B 1 24 ? -8.594 27.016 72.562 1 18.59 24 SER B O 1
ATOM 2299 N N . GLN B 1 25 ? -6.883 28.234 73.25 1 19.78 25 GLN B N 1
ATOM 2300 C CA . GLN B 1 25 ? -6.445 29.609 73.375 1 19.78 25 GLN B CA 1
ATOM 2301 C C . GLN B 1 25 ? -6.703 30.438 72.125 1 19.78 25 GLN B C 1
ATOM 2303 O O . GLN B 1 25 ? -6.297 30.031 71.062 1 19.78 25 GLN B O 1
ATOM 2308 N N . ALA B 1 26 ? -7.629 31.344 72.062 1 22.05 26 ALA B N 1
ATOM 2309 C CA . ALA B 1 26 ? -8.242 32.25 71.062 1 22.05 26 ALA B CA 1
ATOM 2310 C C . ALA B 1 26 ? -7.246 33.312 70.625 1 22.05 26 ALA B C 1
ATOM 2312 O O . ALA B 1 26 ? -7.605 34.219 69.875 1 22.05 26 ALA B O 1
ATOM 2313 N N . SER B 1 27 ? -5.949 33.281 71.125 1 20.2 27 SER B N 1
ATOM 2314 C CA . SER B 1 27 ? -5.461 34.656 71.312 1 20.2 27 SER B CA 1
ATOM 2315 C C . SER B 1 27 ? -5.473 35.406 69.938 1 20.2 27 SER B C 1
ATOM 2317 O O . SER B 1 27 ? -5.602 34.781 68.875 1 20.2 27 SER B O 1
ATOM 2319 N N . ARG B 1 28 ? -4.637 36.594 69.938 1 22.31 28 ARG B N 1
ATOM 2320 C CA . ARG B 1 28 ? -4.461 38 69.625 1 22.31 28 ARG B CA 1
ATOM 2321 C C . ARG B 1 28 ? -3.84 38.156 68.25 1 22.31 28 ARG B C 1
ATOM 2323 O O . ARG B 1 28 ? -2.629 38 68.062 1 22.31 28 ARG B O 1
ATOM 2330 N N . PHE B 1 29 ? -4.312 37.469 67.25 1 20.14 29 PHE B N 1
ATOM 2331 C CA . PHE B 1 29 ? -3.584 37.594 66 1 20.14 29 PHE B CA 1
ATOM 2332 C C . PHE B 1 29 ? -3.271 39.031 65.688 1 20.14 29 PHE B C 1
ATOM 2334 O O . PHE B 1 29 ? -4.043 39.938 66 1 20.14 29 PHE B O 1
ATOM 2341 N N . GLY B 1 30 ? -1.911 39.312 65.188 1 18.52 30 GLY B N 1
ATOM 2342 C CA . GLY B 1 30 ? -0.877 40.25 64.812 1 18.52 30 GLY B CA 1
ATOM 2343 C C . GLY B 1 30 ? -1.308 41.219 63.75 1 18.52 30 GLY B C 1
ATOM 2344 O O . GLY B 1 30 ? -1.704 40.781 62.656 1 18.52 30 GLY B O 1
ATOM 2345 N N . ALA B 1 31 ? -1.954 42.344 64.125 1 21.38 31 ALA B N 1
ATOM 2346 C CA . ALA B 1 31 ? -2.357 43.469 63.281 1 21.38 31 ALA B CA 1
ATOM 2347 C C . ALA B 1 31 ? -1.182 44 62.469 1 21.38 31 ALA B C 1
ATOM 2349 O O . ALA B 1 31 ? -1.289 45.031 61.812 1 21.38 31 ALA B O 1
ATOM 2350 N N . LEU B 1 32 ? 0.016 43.438 62.688 1 20.53 32 LEU B N 1
ATOM 2351 C CA . LEU B 1 32 ? 1.055 44.375 62.312 1 20.53 32 LEU B CA 1
ATOM 2352 C C . LEU B 1 32 ? 0.948 44.75 60.844 1 20.53 32 LEU B C 1
ATOM 2354 O O . LEU B 1 32 ? 1.105 43.875 59.969 1 20.53 32 LEU B O 1
ATOM 2358 N N . LEU B 1 33 ? 0.067 45.688 60.562 1 21.11 33 LEU B N 1
ATOM 2359 C CA . LEU B 1 33 ? -0.102 46.344 59.281 1 21.11 33 LEU B CA 1
ATOM 2360 C C . LEU B 1 33 ? 1.239 46.812 58.719 1 21.11 33 LEU B C 1
ATOM 2362 O O . LEU B 1 33 ? 1.92 47.625 59.344 1 21.11 33 LEU B O 1
ATOM 2366 N N . LEU B 1 34 ? 2.012 45.844 58.156 1 20.81 34 LEU B N 1
ATOM 2367 C CA . LEU B 1 34 ? 3.307 46.062 57.531 1 20.81 34 LEU B CA 1
ATOM 2368 C C . LEU B 1 34 ? 3.232 47.219 56.531 1 20.81 34 LEU B C 1
ATOM 2370 O O . LEU B 1 34 ? 2.385 47.25 55.656 1 20.81 34 LEU B O 1
ATOM 2374 N N . ARG B 1 35 ? 3.592 48.438 56.938 1 22.94 35 ARG B N 1
ATOM 2375 C CA . ARG B 1 35 ? 3.84 49.688 56.25 1 22.94 35 ARG B CA 1
ATOM 2376 C C . ARG B 1 35 ? 4.789 49.5 55.062 1 22.94 35 ARG B C 1
ATOM 2378 O O . ARG B 1 35 ? 5.25 50.469 54.469 1 22.94 35 ARG B O 1
ATOM 2385 N N . ARG B 1 36 ? 5.332 48.25 54.875 1 21.94 36 ARG B N 1
ATOM 2386 C CA . ARG B 1 36 ? 6.574 48.438 54.125 1 21.94 36 ARG B CA 1
ATOM 2387 C C . ARG B 1 36 ? 6.328 49.25 52.875 1 21.94 36 ARG B C 1
ATOM 2389 O O . ARG B 1 36 ? 5.266 49.156 52.25 1 21.94 36 ARG B O 1
ATOM 2396 N N . SER B 1 37 ? 7.172 50.281 52.656 1 22.8 37 SER B N 1
ATOM 2397 C CA . SER B 1 37 ? 7.52 51.281 51.656 1 22.8 37 SER B CA 1
ATOM 2398 C C . SER B 1 37 ? 7.68 50.656 50.281 1 22.8 37 SER B C 1
ATOM 2400 O O . SER B 1 37 ? 8.266 49.562 50.156 1 22.8 37 SER B O 1
ATOM 2402 N N . ALA B 1 38 ? 6.75 50.938 49.312 1 24.33 38 ALA B N 1
ATOM 2403 C CA . ALA B 1 38 ? 6.559 50.594 47.906 1 24.33 38 ALA B CA 1
ATOM 2404 C C . ALA B 1 38 ? 7.824 50.875 47.094 1 24.33 38 ALA B C 1
ATOM 2406 O O . ALA B 1 38 ? 8.047 52 46.656 1 24.33 38 ALA B O 1
ATOM 2407 N N . ARG B 1 39 ? 9.062 50.688 47.688 1 25.41 39 ARG B N 1
ATOM 2408 C CA . ARG B 1 39 ? 10.086 51.031 46.719 1 25.41 39 ARG B CA 1
ATOM 2409 C C . ARG B 1 39 ? 9.82 50.344 45.375 1 25.41 39 ARG B C 1
ATOM 2411 O O . ARG B 1 39 ? 9.641 49.125 45.312 1 25.41 39 ARG B O 1
ATOM 2418 N N . CYS B 1 40 ? 9.289 51.062 44.406 1 23.86 40 CYS B N 1
ATOM 2419 C CA . CYS B 1 40 ? 9.078 50.75 43 1 23.86 40 CYS B CA 1
ATOM 2420 C C . CYS B 1 40 ? 10.336 50.125 42.406 1 23.86 40 CYS B C 1
ATOM 2422 O O . CYS B 1 40 ? 11.336 50.812 42.188 1 23.86 40 CYS B O 1
ATOM 2424 N N . ALA B 1 41 ? 10.867 49 42.969 1 26.3 41 ALA B N 1
ATOM 2425 C CA . ALA B 1 41 ? 12.039 48.406 42.344 1 26.3 41 ALA B CA 1
ATOM 2426 C C . ALA B 1 41 ? 11.875 48.344 40.844 1 26.3 41 ALA B C 1
ATOM 2428 O O . ALA B 1 41 ? 10.75 48.219 40.344 1 26.3 41 ALA B O 1
ATOM 2429 N N . SER B 1 42 ? 13.008 48.688 40.156 1 26.95 42 SER B N 1
ATOM 2430 C CA . SER B 1 42 ? 13.422 48.719 38.781 1 26.95 42 SER B CA 1
ATOM 2431 C C . SER B 1 42 ? 13.047 47.406 38.062 1 26.95 42 SER B C 1
ATOM 2433 O O . SER B 1 42 ? 13.18 46.312 38.656 1 26.95 42 SER B O 1
ATOM 2435 N N . ALA B 1 43 ? 12.062 47.5 37.219 1 29.06 43 ALA B N 1
ATOM 2436 C CA . ALA B 1 43 ? 11.633 46.469 36.25 1 29.06 43 ALA B CA 1
ATOM 2437 C C . ALA B 1 43 ? 12.828 45.75 35.625 1 29.06 43 ALA B C 1
ATOM 2439 O O . ALA B 1 43 ? 13.586 46.344 34.875 1 29.06 43 ALA B O 1
ATOM 2440 N N . SER B 1 44 ? 13.633 45 36.438 1 27.72 44 SER B N 1
ATOM 2441 C CA . SER B 1 44 ? 14.633 44.125 35.812 1 27.72 44 SER B CA 1
ATOM 2442 C C . SER B 1 44 ? 14.086 43.5 34.531 1 27.72 44 SER B C 1
ATOM 2444 O O . SER B 1 44 ? 12.953 43 34.531 1 27.72 44 SER B O 1
ATOM 2446 N N . THR B 1 45 ? 14.703 43.906 33.438 1 29.38 45 THR B N 1
ATOM 2447 C CA . THR B 1 45 ? 14.617 43.438 32.062 1 29.38 45 THR B CA 1
ATOM 2448 C C . THR B 1 45 ? 14.781 41.938 31.984 1 29.38 45 THR B C 1
ATOM 2450 O O . THR B 1 45 ? 15.852 41.406 32.312 1 29.38 45 THR B O 1
ATOM 2453 N N . LEU B 1 46 ? 13.945 41.188 32.562 1 31.45 46 LEU B N 1
ATOM 2454 C CA . LEU B 1 46 ? 14.094 39.781 32.219 1 31.45 46 LEU B CA 1
ATOM 2455 C C . LEU B 1 46 ? 14.344 39.594 30.734 1 31.45 46 LEU B C 1
ATOM 2457 O O . LEU B 1 46 ? 13.594 40.125 29.906 1 31.45 46 LEU B O 1
ATOM 2461 N N . PRO B 1 47 ? 15.625 39.469 30.375 1 31 47 PRO B N 1
ATOM 2462 C CA . PRO B 1 47 ? 15.852 39.125 28.969 1 31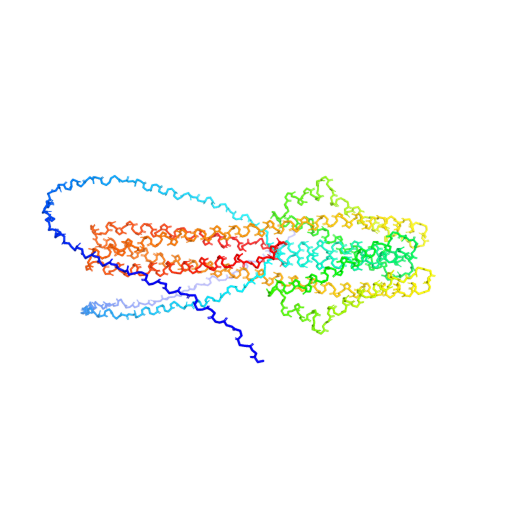 47 PRO B CA 1
ATOM 2463 C C . PRO B 1 47 ? 14.969 37.969 28.5 1 31 47 PRO B C 1
ATOM 2465 O O . PRO B 1 47 ? 14.859 36.969 29.188 1 31 47 PRO B O 1
ATOM 2468 N N . ALA B 1 48 ? 13.82 38.281 28.156 1 34.31 48 ALA B N 1
ATOM 2469 C CA . ALA B 1 48 ? 13.023 37.25 27.484 1 34.31 48 ALA B CA 1
ATOM 2470 C C . ALA B 1 48 ? 13.844 36.531 26.406 1 34.31 48 ALA B C 1
ATOM 2472 O O . ALA B 1 48 ? 13.961 37.031 25.281 1 34.31 48 ALA B O 1
ATOM 2473 N N . ARG B 1 49 ? 15.109 36.062 26.797 1 32.69 49 ARG B N 1
ATOM 2474 C CA . ARG B 1 49 ? 15.727 35.156 25.812 1 32.69 49 ARG B CA 1
ATOM 2475 C C . ARG B 1 49 ? 14.781 34.031 25.438 1 32.69 49 ARG B C 1
ATOM 2477 O O . ARG B 1 49 ? 14.82 32.969 26.047 1 32.69 49 ARG B O 1
ATOM 2484 N N . HIS B 1 50 ? 13.531 34.312 25.359 1 34.31 50 HIS B N 1
ATOM 2485 C CA . HIS B 1 50 ? 12.906 33.125 24.766 1 34.31 50 HIS B CA 1
ATOM 2486 C C . HIS B 1 50 ? 13.625 32.719 23.484 1 34.31 50 HIS B C 1
ATOM 2488 O O . HIS B 1 50 ? 13.523 33.375 22.453 1 34.31 50 HIS B O 1
ATOM 2494 N N . GLY B 1 51 ? 14.891 32.25 23.656 1 29.47 51 GLY B N 1
ATOM 2495 C CA . GLY B 1 51 ? 15.516 31.547 22.547 1 29.47 51 GLY B CA 1
ATOM 2496 C C . GLY B 1 51 ? 14.547 30.703 21.75 1 29.47 51 GLY B C 1
ATOM 2497 O O . GLY B 1 51 ? 14.07 29.672 22.25 1 29.47 51 GLY B O 1
ATOM 2498 N N . MET B 1 52 ? 13.75 31.375 21.031 1 32.69 52 MET B N 1
ATOM 2499 C CA . MET B 1 52 ? 13.062 30.547 20.047 1 32.69 52 MET B CA 1
ATOM 2500 C C . MET B 1 52 ? 14.055 29.625 19.328 1 32.69 52 MET B C 1
ATOM 2502 O O . MET B 1 52 ? 15.016 30.094 18.719 1 32.69 52 MET B O 1
ATOM 2506 N N . ASN B 1 53 ? 14.484 28.516 19.938 1 32.06 53 ASN B N 1
ATOM 2507 C CA . ASN B 1 53 ? 15.234 27.469 19.25 1 32.06 53 ASN B CA 1
ATOM 2508 C C . ASN B 1 53 ? 14.906 27.438 17.766 1 32.06 53 ASN B C 1
ATOM 2510 O O . ASN B 1 53 ? 13.742 27.328 17.375 1 32.06 53 ASN B O 1
ATOM 2514 N N . ALA B 1 54 ? 15.672 28.141 17.047 1 34.53 54 ALA B N 1
ATOM 2515 C CA . ALA B 1 54 ? 15.695 27.922 15.602 1 34.53 54 ALA B CA 1
ATOM 2516 C C . ALA B 1 54 ? 15.492 26.453 15.266 1 34.53 54 ALA B C 1
ATOM 2518 O O . ALA B 1 54 ? 16.359 25.609 15.539 1 34.53 54 ALA B O 1
ATOM 2519 N N . LEU B 1 55 ? 14.391 25.953 15.336 1 36.97 55 LEU B N 1
ATOM 2520 C CA . LEU B 1 55 ? 14.156 24.641 14.75 1 36.97 55 LEU B CA 1
ATOM 2521 C C . LEU B 1 55 ? 14.852 24.5 13.398 1 36.97 55 LEU B C 1
ATOM 2523 O O . LEU B 1 55 ? 14.633 25.328 12.508 1 36.97 55 LEU B O 1
ATOM 2527 N N . SER B 1 56 ? 16.016 24.016 13.383 1 35.94 56 SER B N 1
ATOM 2528 C CA . SER B 1 56 ? 16.75 23.562 12.195 1 35.94 56 SER B CA 1
ATOM 2529 C C . SER B 1 56 ? 15.781 23.094 11.117 1 35.94 56 SER B C 1
ATOM 2531 O O . SER B 1 56 ? 14.898 22.266 11.375 1 35.94 56 SER B O 1
ATOM 2533 N N . THR B 1 57 ? 15.555 23.938 10.164 1 36.75 57 THR B N 1
ATOM 2534 C CA . THR B 1 57 ? 14.859 23.656 8.914 1 36.75 57 THR B CA 1
ATOM 2535 C C . THR B 1 57 ? 15.336 22.328 8.312 1 36.75 57 THR B C 1
ATOM 2537 O O . THR B 1 57 ? 16.359 22.297 7.621 1 36.75 57 THR B O 1
ATOM 2540 N N . GLN B 1 58 ? 15.625 21.359 9.078 1 37.97 58 GLN B N 1
ATOM 2541 C CA . GLN B 1 58 ? 15.977 20.156 8.336 1 37.97 58 GLN B CA 1
ATOM 2542 C C . GLN B 1 58 ? 15.062 19.969 7.133 1 37.97 58 GLN B C 1
ATOM 2544 O O . GLN B 1 58 ? 13.844 20.125 7.242 1 37.97 58 GLN B O 1
ATOM 2549 N N . SER B 1 59 ? 15.578 20.234 6.047 1 39.84 59 SER B N 1
ATOM 2550 C CA . SER B 1 59 ? 14.992 19.953 4.738 1 39.84 59 SER B CA 1
ATOM 2551 C C . SER B 1 59 ? 14.102 18.719 4.781 1 39.84 59 SER B C 1
ATOM 2553 O O . SER B 1 59 ? 14.5 17.688 5.332 1 39.84 59 SER B O 1
ATOM 2555 N N . PRO B 1 60 ? 12.852 18.812 4.789 1 42.72 60 PRO B N 1
ATOM 2556 C CA . PRO B 1 60 ? 11.984 17.641 4.883 1 42.72 60 PRO B CA 1
ATOM 2557 C C . PRO B 1 60 ? 12.469 16.469 4.027 1 42.72 60 PRO B C 1
ATOM 2559 O O . PRO B 1 60 ? 12.734 16.641 2.836 1 42.72 60 PRO B O 1
ATOM 2562 N N . GLU B 1 61 ? 13.383 15.719 4.434 1 44.81 61 GLU B N 1
ATOM 2563 C CA . GLU B 1 61 ? 13.734 14.453 3.787 1 44.81 61 GLU B CA 1
ATOM 2564 C C . GLU B 1 61 ? 12.586 13.953 2.908 1 44.81 61 GLU B C 1
ATOM 2566 O O . GLU B 1 61 ? 11.422 14.039 3.289 1 44.81 61 GLU B O 1
ATOM 2571 N N . THR B 1 62 ? 12.766 14.07 1.625 1 48.16 62 THR B N 1
ATOM 2572 C CA . THR B 1 62 ? 11.844 13.633 0.586 1 48.16 62 THR B CA 1
ATOM 2573 C C . THR B 1 62 ? 11.141 12.336 0.999 1 48.16 62 THR B C 1
ATOM 2575 O O . THR B 1 62 ? 11.773 11.281 1.07 1 48.16 62 THR B O 1
ATOM 2578 N N . GLU B 1 63 ? 10.211 12.375 1.981 1 59.12 63 GLU B N 1
ATOM 2579 C CA . GLU B 1 63 ? 9.539 11.234 2.594 1 59.12 63 GLU B CA 1
ATOM 2580 C C . GLU B 1 63 ? 8.766 10.43 1.555 1 59.12 63 GLU B C 1
ATOM 2582 O O . GLU B 1 63 ? 8.117 11 0.674 1 59.12 63 GLU B O 1
ATOM 2587 N N . VAL B 1 64 ? 9.195 9.297 1.272 1 67.31 64 VAL B N 1
ATOM 2588 C CA . VAL B 1 64 ? 8.516 8.359 0.382 1 67.31 64 VAL B CA 1
ATOM 2589 C C . VAL B 1 64 ? 7.027 8.32 0.715 1 67.31 64 VAL B C 1
ATOM 2591 O O . VAL B 1 64 ? 6.652 8.172 1.879 1 67.31 64 VAL B O 1
ATOM 2594 N N . SER B 1 65 ? 6.293 8.578 -0.365 1 74.69 65 SER B N 1
ATOM 2595 C CA . SER B 1 65 ? 4.844 8.602 -0.171 1 74.69 65 SER B CA 1
ATOM 2596 C C . SER B 1 65 ? 4.297 7.211 0.117 1 74.69 65 SER B C 1
ATOM 2598 O O . SER B 1 65 ? 4.895 6.211 -0.276 1 74.69 65 SER B O 1
ATOM 2600 N N . ALA B 1 66 ? 3.289 7.129 0.846 1 77.12 66 ALA B N 1
ATOM 2601 C CA . ALA B 1 66 ? 2.586 5.879 1.122 1 77.12 66 ALA B CA 1
ATOM 2602 C C . ALA B 1 66 ? 2.129 5.211 -0.171 1 77.12 66 ALA B C 1
ATOM 2604 O O . ALA B 1 66 ? 2.129 3.982 -0.275 1 77.12 66 ALA B O 1
ATOM 2605 N N . GLU B 1 67 ? 1.862 5.98 -1.115 1 81 67 GLU B N 1
ATOM 2606 C CA . GLU B 1 67 ? 1.43 5.441 -2.4 1 81 67 GLU B CA 1
ATOM 2607 C C . GLU B 1 67 ? 2.562 4.684 -3.09 1 81 67 GLU B C 1
ATOM 2609 O O . GLU B 1 67 ? 2.34 3.619 -3.672 1 81 67 GLU B O 1
ATOM 2614 N N . THR B 1 68 ? 3.678 5.316 -2.998 1 81.81 68 THR B N 1
ATOM 2615 C CA . THR B 1 68 ? 4.836 4.676 -3.613 1 81.81 68 THR B CA 1
ATOM 2616 C C . THR B 1 68 ? 5.125 3.332 -2.953 1 81.81 68 THR B C 1
ATOM 2618 O O . THR B 1 68 ? 5.355 2.334 -3.639 1 81.81 68 THR B O 1
ATOM 2621 N N . ILE B 1 69 ? 5.074 3.305 -1.695 1 84.12 69 ILE B N 1
ATOM 2622 C CA . ILE B 1 69 ? 5.332 2.055 -0.989 1 84.12 69 ILE B CA 1
ATOM 2623 C C . ILE B 1 69 ? 4.23 1.046 -1.302 1 84.12 69 ILE B C 1
ATOM 2625 O O . ILE B 1 69 ? 4.496 -0.147 -1.461 1 84.12 69 ILE B O 1
ATOM 2629 N N . GLY B 1 70 ? 3.008 1.542 -1.37 1 86.81 70 GLY B N 1
ATOM 2630 C CA . GLY B 1 70 ? 1.913 0.677 -1.778 1 86.81 70 GLY B CA 1
ATOM 2631 C C . GLY B 1 70 ? 2.121 0.058 -3.146 1 86.81 70 GLY B C 1
ATOM 2632 O O . GLY B 1 70 ? 1.838 -1.125 -3.35 1 86.81 70 GLY B O 1
ATOM 2633 N N . ALA B 1 71 ? 2.641 0.832 -4.039 1 88.12 71 ALA B N 1
ATOM 2634 C CA . ALA B 1 71 ? 2.932 0.339 -5.383 1 88.12 71 ALA B CA 1
ATOM 2635 C C . ALA B 1 71 ? 4.023 -0.726 -5.352 1 88.12 71 ALA B C 1
ATOM 2637 O O . ALA B 1 71 ? 3.971 -1.702 -6.105 1 88.12 71 ALA B O 1
ATOM 2638 N N . LEU B 1 72 ? 4.965 -0.485 -4.52 1 88.19 72 LEU B N 1
ATOM 2639 C CA . LEU B 1 72 ? 6.055 -1.449 -4.398 1 88.19 72 LEU B CA 1
ATOM 2640 C C . LEU B 1 72 ? 5.559 -2.752 -3.777 1 88.19 72 LEU B C 1
ATOM 2642 O O . LEU B 1 72 ? 5.992 -3.836 -4.176 1 88.19 72 LEU B O 1
ATOM 2646 N N . ILE B 1 73 ? 4.68 -2.658 -2.857 1 91.19 73 ILE B N 1
ATOM 2647 C CA . ILE B 1 73 ? 4.062 -3.834 -2.254 1 91.19 73 ILE B CA 1
ATOM 2648 C C . ILE B 1 73 ? 3.297 -4.617 -3.318 1 91.19 73 ILE B C 1
ATOM 2650 O O . ILE B 1 73 ? 3.404 -5.844 -3.393 1 91.19 73 ILE B O 1
ATOM 2654 N N . ASN B 1 74 ? 2.559 -3.926 -4.117 1 93.44 74 ASN B N 1
ATOM 2655 C CA . ASN B 1 74 ? 1.829 -4.57 -5.207 1 93.44 74 ASN B CA 1
ATOM 2656 C C . ASN B 1 74 ? 2.775 -5.266 -6.18 1 93.44 74 ASN B C 1
ATOM 2658 O O . ASN B 1 74 ? 2.512 -6.387 -6.613 1 93.44 74 ASN B O 1
ATOM 2662 N N . LEU B 1 75 ? 3.809 -4.535 -6.488 1 93.31 75 LEU B N 1
ATOM 2663 C CA . LEU B 1 75 ? 4.781 -5.09 -7.426 1 93.31 75 LEU B CA 1
ATOM 2664 C C . LEU B 1 75 ? 5.438 -6.34 -6.848 1 93.31 75 LEU B C 1
ATOM 2666 O O . LEU B 1 75 ? 5.625 -7.328 -7.559 1 93.31 75 LEU B O 1
ATOM 2670 N N . SER B 1 76 ? 5.793 -6.273 -5.629 1 94.38 76 SER B N 1
ATOM 2671 C CA . SER B 1 76 ? 6.348 -7.449 -4.965 1 94.38 76 SER B CA 1
ATOM 2672 C C . SER B 1 76 ? 5.336 -8.594 -4.93 1 94.38 76 SER B C 1
ATOM 2674 O O . SER B 1 76 ? 5.703 -9.758 -5.102 1 94.38 76 SER B O 1
ATOM 2676 N N . GLY B 1 77 ? 4.062 -8.258 -4.656 1 95.31 77 GLY B N 1
ATOM 2677 C CA . GLY B 1 77 ? 3.006 -9.258 -4.727 1 95.31 77 GLY B CA 1
ATOM 2678 C C . GLY B 1 77 ? 2.877 -9.891 -6.098 1 95.31 77 GLY B C 1
ATOM 2679 O O . GLY B 1 77 ? 2.684 -11.102 -6.211 1 95.31 77 GLY B O 1
ATOM 2680 N N . ARG B 1 78 ? 2.988 -9.078 -7.125 1 96 78 ARG B N 1
ATOM 2681 C CA . ARG B 1 78 ? 2.961 -9.578 -8.492 1 96 78 ARG B CA 1
ATOM 2682 C C . ARG B 1 78 ? 4.121 -10.531 -8.75 1 96 78 ARG B C 1
ATOM 2684 O O . ARG B 1 78 ? 3.949 -11.562 -9.406 1 96 78 ARG B O 1
ATOM 2691 N N . GLN B 1 79 ? 5.246 -10.156 -8.242 1 96.62 79 GLN B N 1
ATOM 2692 C CA . GLN B 1 79 ? 6.414 -11.016 -8.406 1 96.62 79 GLN B CA 1
ATOM 2693 C C . GLN B 1 79 ? 6.191 -12.383 -7.766 1 96.62 79 GLN B C 1
ATOM 2695 O O . GLN B 1 79 ? 6.555 -13.414 -8.344 1 96.62 79 GLN B O 1
ATOM 2700 N N . ARG B 1 80 ? 5.605 -12.43 -6.562 1 97.19 80 ARG B N 1
ATOM 2701 C CA . ARG B 1 80 ? 5.293 -13.688 -5.891 1 97.19 80 ARG B CA 1
ATOM 2702 C C . ARG B 1 80 ? 4.352 -14.539 -6.734 1 97.19 80 ARG B C 1
ATOM 2704 O O . ARG B 1 80 ? 4.613 -15.727 -6.957 1 97.19 80 ARG B O 1
ATOM 2711 N N . MET B 1 81 ? 3.314 -13.859 -7.254 1 97.62 81 MET B N 1
ATOM 2712 C CA . MET B 1 81 ? 2.342 -14.562 -8.078 1 97.62 81 MET B CA 1
ATOM 2713 C C . MET B 1 81 ? 2.994 -15.109 -9.344 1 97.62 81 MET B C 1
ATOM 2715 O O . MET B 1 81 ? 2.781 -16.266 -9.711 1 97.62 81 MET B O 1
ATOM 2719 N N . LEU B 1 82 ? 3.809 -14.336 -9.977 1 98.19 82 LEU B N 1
ATOM 2720 C CA . LEU B 1 82 ? 4.441 -14.711 -11.234 1 98.19 82 LEU B CA 1
ATOM 2721 C C . LEU B 1 82 ? 5.398 -15.883 -11.039 1 98.19 82 LEU B C 1
ATOM 2723 O O . LEU B 1 82 ? 5.508 -16.75 -11.906 1 98.19 82 LEU B O 1
ATOM 2727 N N . SER B 1 83 ? 6.09 -15.945 -9.906 1 98.06 83 SER B N 1
ATOM 2728 C CA . SER B 1 83 ? 7.016 -17.047 -9.656 1 98.06 83 SER B CA 1
ATOM 2729 C C . SER B 1 83 ? 6.297 -18.391 -9.664 1 98.06 83 SER B C 1
ATOM 2731 O O . SER B 1 83 ? 6.797 -19.359 -10.227 1 98.06 83 SER B O 1
ATOM 2733 N N . GLN B 1 84 ? 5.117 -18.422 -9.078 1 97.12 84 GLN B N 1
ATOM 2734 C CA . GLN B 1 84 ? 4.336 -19.656 -9.031 1 97.12 84 GLN B CA 1
ATOM 2735 C C . GLN B 1 84 ? 3.73 -19.969 -10.398 1 97.12 84 GLN B C 1
ATOM 2737 O O . GLN B 1 84 ? 3.717 -21.125 -10.82 1 97.12 84 GLN B O 1
ATOM 2742 N N . ARG B 1 85 ? 3.271 -18.922 -11.109 1 97.31 85 ARG B N 1
ATOM 2743 C CA . ARG B 1 85 ? 2.645 -19.125 -12.414 1 97.31 85 ARG B CA 1
ATOM 2744 C C . ARG B 1 85 ? 3.65 -19.641 -13.43 1 97.31 85 ARG B C 1
ATOM 2746 O O . ARG B 1 85 ? 3.305 -20.453 -14.289 1 97.31 85 ARG B O 1
ATOM 2753 N N . ILE B 1 86 ? 4.824 -19.188 -13.344 1 97.56 86 ILE B N 1
ATOM 2754 C CA . ILE B 1 86 ? 5.875 -19.641 -14.25 1 97.56 86 ILE B CA 1
ATOM 2755 C C . ILE B 1 86 ? 6.07 -21.141 -14.102 1 97.56 86 ILE B C 1
ATOM 2757 O O . ILE B 1 86 ? 6.078 -21.875 -15.094 1 97.56 86 ILE B O 1
ATOM 2761 N N . VAL B 1 87 ? 6.234 -21.656 -12.844 1 96.25 87 VAL B N 1
ATOM 2762 C CA . VAL B 1 87 ? 6.453 -23.078 -12.602 1 96.25 87 VAL B CA 1
ATOM 2763 C C . VAL B 1 87 ? 5.238 -23.875 -13.062 1 96.25 87 VAL B C 1
ATOM 2765 O O . VAL B 1 87 ? 5.379 -24.922 -13.688 1 96.25 87 VAL B O 1
ATOM 2768 N N . LEU B 1 88 ? 4.07 -23.312 -12.797 1 96.19 88 LEU B N 1
ATOM 2769 C CA . LEU B 1 88 ? 2.832 -23.953 -13.211 1 96.19 88 LEU B CA 1
ATOM 2770 C C . LEU B 1 88 ? 2.779 -24.109 -14.727 1 96.19 88 LEU B C 1
ATOM 2772 O O . LEU B 1 88 ? 2.498 -25.188 -15.242 1 96.19 88 LEU B O 1
ATOM 2776 N N . GLN B 1 89 ? 3.105 -23.062 -15.461 1 95.5 89 GLN B N 1
ATOM 2777 C CA . GLN B 1 89 ? 3.035 -23.078 -16.922 1 95.5 89 GLN B CA 1
ATOM 2778 C C . GLN B 1 89 ? 4.102 -24 -17.5 1 95.5 89 GLN B C 1
ATOM 2780 O O . GLN B 1 89 ? 3.854 -24.672 -18.5 1 95.5 89 GLN B O 1
ATOM 2785 N N . MET B 1 90 ? 5.242 -24.062 -16.844 1 94.25 90 MET B N 1
ATOM 2786 C CA . MET B 1 90 ? 6.289 -24.969 -17.297 1 94.25 90 MET B CA 1
ATOM 2787 C C . MET B 1 90 ? 5.863 -26.422 -17.109 1 94.25 90 MET B C 1
ATOM 2789 O O . MET B 1 90 ? 6.133 -27.266 -17.969 1 94.25 90 MET B O 1
ATOM 2793 N N . LEU B 1 91 ? 5.219 -26.672 -16.031 1 91.88 91 LEU B N 1
ATOM 2794 C CA . LEU B 1 91 ? 4.707 -28.016 -15.797 1 91.88 91 LEU B CA 1
ATOM 2795 C C . LEU B 1 91 ? 3.646 -28.391 -16.828 1 91.88 91 LEU B C 1
ATOM 2797 O O . LEU B 1 91 ? 3.66 -29.5 -17.375 1 91.88 91 LEU B O 1
ATOM 2801 N N . LEU B 1 92 ? 2.783 -27.484 -17.156 1 92.5 92 LEU B N 1
ATOM 2802 C CA . LEU B 1 92 ? 1.733 -27.719 -18.125 1 92.5 92 LEU B CA 1
ATOM 2803 C C . LEU B 1 92 ? 2.328 -27.922 -19.516 1 92.5 92 LEU B C 1
ATOM 2805 O O . LEU B 1 92 ? 1.867 -28.781 -20.281 1 92.5 92 LEU B O 1
ATOM 2809 N N . ALA B 1 93 ? 3.357 -27.156 -19.797 1 91.06 93 ALA B N 1
ATOM 2810 C CA . ALA B 1 93 ? 4.039 -27.297 -21.078 1 91.06 93 ALA B CA 1
ATOM 2811 C C . ALA B 1 93 ? 4.652 -28.703 -21.219 1 91.06 93 ALA B C 1
ATOM 2813 O O . ALA B 1 93 ? 4.578 -29.312 -22.281 1 91.06 93 ALA B O 1
ATOM 2814 N N . SER B 1 94 ? 5.188 -29.203 -20.156 1 87.81 94 SER B N 1
ATOM 2815 C CA . SER B 1 94 ? 5.816 -30.516 -20.172 1 87.81 94 SER B CA 1
ATOM 2816 C C . SER B 1 94 ? 4.785 -31.625 -20.375 1 87.81 94 SER B C 1
ATOM 2818 O O . SER B 1 94 ? 5.137 -32.75 -20.75 1 87.81 94 SER B O 1
ATOM 2820 N N . ARG B 1 95 ? 3.541 -31.297 -20.125 1 84.75 95 ARG B N 1
ATOM 2821 C CA . ARG B 1 95 ? 2.469 -32.281 -20.25 1 84.75 95 ARG B CA 1
ATOM 2822 C C . ARG B 1 95 ? 1.789 -32.156 -21.609 1 84.75 95 ARG B C 1
ATOM 2824 O O . ARG B 1 95 ? 0.747 -32.781 -21.844 1 84.75 95 ARG B O 1
ATOM 2831 N N . GLY B 1 96 ? 2.324 -31.281 -22.5 1 85.75 96 GLY B N 1
ATOM 2832 C CA . GLY B 1 96 ? 1.835 -31.234 -23.859 1 85.75 96 GLY B CA 1
ATOM 2833 C C . GLY B 1 96 ? 1.02 -29.984 -24.172 1 85.75 96 GLY B C 1
ATOM 2834 O O . GLY B 1 96 ? 0.496 -29.828 -25.266 1 85.75 96 GLY B O 1
ATOM 2835 N N . ASP B 1 97 ? 0.825 -29.125 -23.156 1 87.62 97 ASP B N 1
ATOM 2836 C CA . ASP B 1 97 ? 0.122 -27.875 -23.422 1 87.62 97 ASP B CA 1
ATOM 2837 C C . ASP B 1 97 ? 0.994 -26.922 -24.219 1 87.62 97 ASP B C 1
ATOM 2839 O O . ASP B 1 97 ? 1.9 -26.281 -23.672 1 87.62 97 ASP B O 1
ATOM 2843 N N . THR B 1 98 ? 0.74 -26.703 -25.469 1 85.19 98 THR B N 1
ATOM 2844 C CA . THR B 1 98 ? 1.584 -25.953 -26.391 1 85.19 98 THR B CA 1
ATOM 2845 C C . THR B 1 98 ? 1.539 -24.469 -26.078 1 85.19 98 THR B C 1
ATOM 2847 O O . THR B 1 98 ? 2.52 -23.75 -26.297 1 85.19 98 THR B O 1
ATOM 2850 N N . ALA B 1 99 ? 0.422 -23.984 -25.531 1 92.75 99 ALA B N 1
ATOM 2851 C CA . ALA B 1 99 ? 0.286 -22.547 -25.25 1 92.75 99 ALA B CA 1
ATOM 2852 C C . ALA B 1 99 ? 0.991 -22.188 -23.953 1 92.75 99 ALA B C 1
ATOM 2854 O O . ALA B 1 99 ? 1.303 -21.016 -23.719 1 92.75 99 ALA B O 1
ATOM 2855 N N . ALA B 1 100 ? 1.236 -23.188 -23.156 1 93.69 100 ALA B N 1
ATOM 2856 C CA . ALA B 1 100 ? 1.753 -22.953 -21.812 1 93.69 100 ALA B CA 1
ATOM 2857 C C . ALA B 1 100 ? 3.174 -22.391 -21.859 1 93.69 100 ALA B C 1
ATOM 2859 O O . ALA B 1 100 ? 3.553 -21.578 -21.016 1 93.69 100 ALA B O 1
ATOM 2860 N N . LEU B 1 101 ? 3.957 -22.828 -22.828 1 93 101 LEU B N 1
ATOM 2861 C CA . LEU B 1 101 ? 5.332 -22.359 -22.938 1 93 101 LEU B CA 1
ATOM 2862 C C . LEU B 1 101 ? 5.359 -20.859 -23.266 1 93 101 LEU B C 1
ATOM 2864 O O . LEU B 1 101 ? 6.18 -20.125 -22.719 1 93 101 LEU B O 1
ATOM 2868 N N . ASP B 1 102 ? 4.469 -20.438 -24.141 1 95.56 102 ASP B N 1
ATOM 2869 C CA . ASP B 1 102 ? 4.379 -19.016 -24.484 1 95.56 102 ASP B CA 1
ATOM 2870 C C . ASP B 1 102 ? 3.947 -18.188 -23.266 1 95.56 102 ASP B C 1
ATOM 2872 O O . ASP B 1 102 ? 4.461 -17.094 -23.047 1 95.56 102 ASP B O 1
ATOM 2876 N N . ILE B 1 103 ? 3.01 -18.672 -22.547 1 96.31 103 ILE B N 1
ATOM 2877 C CA . ILE B 1 103 ? 2.559 -17.984 -21.344 1 96.31 103 ILE B CA 1
ATOM 2878 C C . ILE B 1 103 ? 3.705 -17.891 -20.344 1 96.31 103 ILE B C 1
ATOM 2880 O O . ILE B 1 103 ? 3.904 -16.859 -19.703 1 96.31 103 ILE B O 1
ATOM 2884 N N . ALA B 1 104 ? 4.488 -18.969 -20.203 1 96.44 104 ALA B N 1
ATOM 2885 C CA . ALA B 1 104 ? 5.637 -18.969 -19.312 1 96.44 104 ALA B CA 1
ATOM 2886 C C . ALA B 1 104 ? 6.645 -17.891 -19.703 1 96.44 104 ALA B C 1
ATOM 2888 O O . ALA B 1 104 ? 7.191 -17.188 -18.844 1 96.44 104 ALA B O 1
ATOM 2889 N N . ARG B 1 105 ? 6.863 -17.797 -21.031 1 97 105 ARG B N 1
ATOM 2890 C CA . ARG B 1 105 ? 7.781 -16.781 -21.531 1 97 105 ARG B CA 1
ATOM 2891 C C . ARG B 1 105 ? 7.305 -15.383 -21.172 1 97 105 ARG B C 1
ATOM 2893 O O . ARG B 1 105 ? 8.094 -14.547 -20.734 1 97 105 ARG B O 1
ATOM 2900 N N . LYS B 1 106 ? 6.059 -15.156 -21.359 1 97.88 106 LYS B N 1
ATOM 2901 C CA . LYS B 1 106 ? 5.48 -13.859 -21.016 1 97.88 106 LYS B CA 1
ATOM 2902 C C . LYS B 1 106 ? 5.574 -13.586 -19.516 1 97.88 106 LYS B C 1
ATOM 2904 O O . LYS B 1 106 ? 5.93 -12.484 -19.109 1 97.88 106 LYS B O 1
ATOM 2909 N N . CYS B 1 107 ? 5.242 -14.57 -18.719 1 98 107 CYS B N 1
ATOM 2910 C CA . CYS B 1 107 ? 5.316 -14.43 -17.266 1 98 107 CYS B CA 1
ATOM 2911 C C . CYS B 1 107 ? 6.746 -14.133 -16.828 1 98 107 CYS B C 1
ATOM 2913 O O . CYS B 1 107 ? 6.961 -13.312 -15.938 1 98 107 CYS B O 1
ATOM 2915 N N . LEU B 1 108 ? 7.699 -14.836 -17.453 1 98.19 108 LEU B N 1
ATOM 2916 C CA . LEU B 1 108 ? 9.094 -14.617 -17.109 1 98.19 108 LEU B CA 1
ATOM 2917 C C . LEU B 1 108 ? 9.508 -13.18 -17.406 1 98.19 108 LEU B C 1
ATOM 2919 O O . LEU B 1 108 ? 10.188 -12.539 -16.609 1 98.19 108 LEU B O 1
ATOM 2923 N N . SER B 1 109 ? 9.133 -12.719 -18.547 1 98.31 109 SER B N 1
ATOM 2924 C CA . SER B 1 109 ? 9.438 -11.344 -18.922 1 98.31 109 SER B CA 1
ATOM 2925 C C . SER B 1 109 ? 8.859 -10.352 -17.922 1 98.31 109 SER B C 1
ATOM 2927 O O . SER B 1 109 ? 9.539 -9.422 -17.5 1 98.31 109 SER B O 1
ATOM 2929 N N . MET B 1 110 ? 7.656 -10.539 -17.547 1 97.56 110 MET B N 1
ATOM 2930 C CA . MET B 1 110 ? 7 -9.68 -16.562 1 97.56 110 MET B CA 1
ATOM 2931 C C . MET B 1 110 ? 7.688 -9.789 -15.203 1 97.56 110 MET B C 1
ATOM 2933 O O . MET B 1 110 ? 7.816 -8.797 -14.484 1 97.56 110 MET B O 1
ATOM 2937 N N . PHE B 1 111 ? 8.07 -11 -14.859 1 98.25 111 PHE B N 1
ATOM 2938 C CA . PHE B 1 111 ? 8.781 -11.234 -13.609 1 98.25 111 PHE B CA 1
ATOM 2939 C C . PHE B 1 111 ? 10.094 -10.453 -13.578 1 98.25 111 PHE B C 1
ATOM 2941 O O . PHE B 1 111 ? 10.398 -9.789 -12.586 1 98.25 111 PHE B O 1
ATOM 2948 N N . GLU B 1 112 ? 10.797 -10.516 -14.625 1 97.19 112 GLU B N 1
ATOM 2949 C CA . GLU B 1 112 ? 12.062 -9.805 -14.75 1 97.19 112 GLU B CA 1
ATOM 2950 C C . GLU B 1 112 ? 11.867 -8.297 -14.648 1 97.19 112 GLU B C 1
ATOM 2952 O O . GLU B 1 112 ? 12.633 -7.609 -13.977 1 97.19 112 GLU B O 1
ATOM 2957 N N . SER B 1 113 ? 10.914 -7.824 -15.344 1 95.31 113 SER B N 1
ATOM 2958 C CA . SER B 1 113 ? 10.609 -6.398 -15.312 1 95.31 113 SER B CA 1
ATOM 2959 C C . SER B 1 113 ? 10.234 -5.945 -13.906 1 95.31 113 SER B C 1
ATOM 2961 O O . SER B 1 113 ? 10.719 -4.914 -13.43 1 95.31 113 SER B O 1
ATOM 2963 N N . ALA B 1 114 ? 9.352 -6.723 -13.242 1 94.62 114 ALA B N 1
ATOM 2964 C CA . ALA B 1 114 ? 8.953 -6.402 -11.875 1 94.62 114 ALA B CA 1
ATOM 2965 C C . ALA B 1 114 ? 10.164 -6.359 -10.945 1 94.62 114 ALA B C 1
ATOM 2967 O O . ALA B 1 114 ? 10.273 -5.465 -10.109 1 94.62 114 ALA B O 1
ATOM 2968 N N . HIS B 1 115 ? 11.047 -7.324 -11.156 1 94.81 115 HIS B N 1
ATOM 2969 C CA . HIS B 1 115 ? 12.227 -7.367 -10.305 1 94.81 115 HIS B CA 1
ATOM 2970 C C . HIS B 1 115 ? 13.117 -6.145 -10.539 1 94.81 115 HIS B C 1
ATOM 2972 O O . HIS B 1 115 ? 13.602 -5.539 -9.578 1 94.81 115 HIS B O 1
ATOM 2978 N N . SER B 1 116 ? 13.312 -5.801 -11.766 1 91.62 116 SER B N 1
ATOM 2979 C CA . SER B 1 116 ? 14.102 -4.617 -12.102 1 91.62 116 SER B CA 1
ATOM 2980 C C . SER B 1 116 ? 13.5 -3.363 -11.469 1 91.62 116 SER B C 1
ATOM 2982 O O . SER B 1 116 ? 14.227 -2.543 -10.898 1 91.62 116 SER B O 1
ATOM 2984 N N . ASP B 1 117 ? 12.234 -3.242 -11.539 1 88.38 117 ASP B N 1
ATOM 2985 C CA . ASP B 1 117 ? 11.539 -2.09 -10.977 1 88.38 117 ASP B CA 1
ATOM 2986 C C . ASP B 1 117 ? 11.68 -2.059 -9.453 1 88.38 117 ASP B C 1
ATOM 2988 O O . ASP B 1 117 ? 11.836 -0.99 -8.859 1 88.38 117 ASP B O 1
ATOM 2992 N N . LEU B 1 118 ? 11.609 -3.189 -8.836 1 89 118 LEU B N 1
ATOM 2993 C CA . LEU B 1 118 ? 11.703 -3.27 -7.383 1 89 118 LEU B CA 1
ATOM 2994 C C . LEU B 1 118 ? 13.102 -2.877 -6.91 1 89 118 LEU B C 1
ATOM 2996 O O . LEU B 1 118 ? 13.25 -2.195 -5.891 1 89 118 LEU B O 1
ATOM 3000 N N . VAL B 1 119 ? 14.031 -3.322 -7.688 1 84.56 119 VAL B N 1
ATOM 3001 C CA . VAL B 1 119 ? 15.414 -3.059 -7.305 1 84.56 119 VAL B CA 1
ATOM 3002 C C . VAL B 1 119 ? 15.781 -1.616 -7.648 1 84.56 119 VAL B C 1
ATOM 3004 O O . VAL B 1 119 ? 16.422 -0.923 -6.852 1 84.56 119 VAL B O 1
ATOM 3007 N N . THR B 1 120 ? 15.32 -1.122 -8.906 1 74.12 120 THR B N 1
ATOM 3008 C CA . THR B 1 120 ? 15.617 0.244 -9.32 1 74.12 120 THR B CA 1
ATOM 3009 C C . THR B 1 120 ? 14.734 1.241 -8.57 1 74.12 120 THR B C 1
ATOM 3011 O O . THR B 1 120 ? 15.141 2.383 -8.344 1 74.12 120 THR B O 1
ATOM 3014 N N . GLY B 1 121 ? 13.438 0.955 -8.438 1 62.53 121 GLY B N 1
ATOM 3015 C CA . GLY B 1 121 ? 12.586 1.803 -7.617 1 62.53 121 GLY B CA 1
ATOM 3016 C C . GLY B 1 121 ? 13.203 2.146 -6.277 1 62.53 121 GLY B C 1
ATOM 3017 O O . GLY B 1 121 ? 13.023 3.254 -5.77 1 62.53 121 GLY B O 1
ATOM 3018 N N . SER B 1 122 ? 13.977 1.201 -5.723 1 58.53 122 SER B N 1
ATOM 3019 C CA . SER B 1 122 ? 14.75 1.534 -4.531 1 58.53 122 SER B CA 1
ATOM 3020 C C . SER B 1 122 ? 15.617 2.77 -4.766 1 58.53 122 SER B C 1
ATOM 3022 O O . SER B 1 122 ? 15.82 3.572 -3.852 1 58.53 122 SER B O 1
ATOM 3024 N N . GLU B 1 123 ? 16.016 2.961 -6.004 1 57.31 123 GLU B N 1
ATOM 3025 C CA . GLU B 1 123 ? 16.844 4.113 -6.332 1 57.31 123 GLU B CA 1
ATOM 3026 C C . GLU B 1 123 ? 16 5.363 -6.547 1 57.31 123 GLU B C 1
ATOM 3028 O O . GLU B 1 123 ? 16.422 6.473 -6.211 1 57.31 123 GLU B O 1
ATOM 3033 N N . ARG B 1 124 ? 14.852 5.035 -7.176 1 52.5 124 ARG B N 1
ATOM 3034 C CA . ARG B 1 124 ? 13.961 6.148 -7.488 1 52.5 124 ARG B CA 1
ATOM 3035 C C . ARG B 1 124 ? 13.266 6.66 -6.23 1 52.5 124 ARG B C 1
ATOM 3037 O O . ARG B 1 124 ? 12.781 7.793 -6.203 1 52.5 124 ARG B O 1
ATOM 3044 N N . PHE B 1 125 ? 13.156 5.734 -5.469 1 52.34 125 PHE B N 1
ATOM 3045 C CA . PHE B 1 125 ? 12.477 6.117 -4.234 1 52.34 125 PHE B CA 1
ATOM 3046 C C . PHE B 1 125 ? 13.469 6.195 -3.078 1 52.34 125 PHE B C 1
ATOM 3048 O O . PHE B 1 125 ? 13.414 5.387 -2.15 1 52.34 125 PHE B O 1
ATOM 3055 N N . PRO B 1 126 ? 14.383 7.305 -3.305 1 49.06 126 PRO B N 1
ATOM 3056 C CA . PRO B 1 126 ? 15.398 7.469 -2.264 1 49.06 126 PRO B CA 1
ATOM 3057 C C . PRO B 1 126 ? 14.797 7.664 -0.875 1 49.06 126 PRO B C 1
ATOM 3059 O O . PRO B 1 126 ? 13.75 8.305 -0.736 1 49.06 126 PRO B O 1
ATOM 3062 N N . GLY B 1 127 ? 15.273 6.719 0.081 1 53.66 127 GLY B N 1
ATOM 3063 C CA . GLY B 1 127 ? 14.812 6.762 1.459 1 53.66 127 GLY B CA 1
ATOM 3064 C C . GLY B 1 127 ? 13.867 5.621 1.805 1 53.66 127 GLY B C 1
ATOM 3065 O O . GLY B 1 127 ? 13.602 5.363 2.98 1 53.66 127 GLY B O 1
ATOM 3066 N N . THR B 1 128 ? 13.133 5.285 0.576 1 53.09 128 THR B N 1
ATOM 3067 C CA . THR B 1 128 ? 12.266 4.141 0.841 1 53.09 128 THR B CA 1
ATOM 3068 C C . THR B 1 128 ? 13.086 2.873 1.041 1 53.09 128 THR B C 1
ATOM 3070 O O . THR B 1 128 ? 12.664 1.96 1.754 1 53.09 128 THR B O 1
ATOM 3073 N N . PHE B 1 129 ? 14.164 2.91 0.326 1 61.88 129 PHE B N 1
ATOM 3074 C CA . PHE B 1 129 ? 14.977 1.714 0.497 1 61.88 129 PHE B CA 1
ATOM 3075 C C . PHE B 1 129 ? 15.734 1.759 1.818 1 61.88 129 PHE B C 1
ATOM 3077 O O . PHE B 1 129 ? 16.875 2.217 1.869 1 61.88 129 PHE B O 1
ATOM 3084 N N . SER B 1 130 ? 14.883 1.425 2.766 1 69.12 130 SER B N 1
ATOM 3085 C CA . SER B 1 130 ? 15.422 1.392 4.121 1 69.12 130 SER B CA 1
ATOM 3086 C C . SER B 1 130 ? 16.672 0.521 4.195 1 69.12 130 SER B C 1
ATOM 3088 O O . SER B 1 130 ? 16.969 -0.238 3.268 1 69.12 130 SER B O 1
ATOM 3090 N N . GLY B 1 131 ? 17.469 0.964 5.008 1 75.75 131 GLY B N 1
ATOM 3091 C CA . GLY B 1 131 ? 18.609 0.108 5.316 1 75.75 131 GLY B CA 1
ATOM 3092 C C . GLY B 1 131 ? 18.25 -1.363 5.383 1 75.75 131 GLY B C 1
ATOM 3093 O O . GLY B 1 131 ? 19 -2.217 4.914 1 75.75 131 GLY B O 1
ATOM 3094 N N . ALA B 1 132 ? 17.062 -1.564 5.723 1 78.38 132 ALA B N 1
ATOM 3095 C CA . ALA B 1 132 ? 16.594 -2.941 5.852 1 78.38 132 ALA B CA 1
ATOM 3096 C C . ALA B 1 132 ? 16.391 -3.586 4.484 1 78.38 132 ALA B C 1
ATOM 3098 O O . ALA B 1 132 ? 16.766 -4.746 4.277 1 78.38 132 ALA B O 1
ATOM 3099 N N . LEU B 1 133 ? 15.867 -2.873 3.521 1 83.75 133 LEU B N 1
ATOM 3100 C CA . LEU B 1 133 ? 15.648 -3.398 2.18 1 83.75 133 LEU B CA 1
ATOM 3101 C C . LEU B 1 133 ? 16.969 -3.59 1.445 1 83.75 133 LEU B C 1
ATOM 3103 O O . LEU B 1 133 ? 17.156 -4.574 0.728 1 83.75 133 LEU B O 1
ATOM 3107 N N . GLN B 1 134 ? 17.875 -2.682 1.681 1 83.88 134 GLN B N 1
ATOM 3108 C CA . GLN B 1 134 ? 19.188 -2.807 1.081 1 83.88 134 GLN B CA 1
ATOM 3109 C C . GLN B 1 134 ? 19.906 -4.059 1.582 1 83.88 134 GLN B C 1
ATOM 3111 O O . GLN B 1 134 ? 20.516 -4.785 0.798 1 83.88 134 GLN B O 1
ATOM 3116 N N . GLN B 1 135 ? 19.844 -4.211 2.873 1 85.88 135 GLN B N 1
ATOM 3117 C CA . GLN B 1 135 ? 20.469 -5.383 3.477 1 85.88 135 GLN B CA 1
ATOM 3118 C C . GLN B 1 135 ? 19.812 -6.672 2.969 1 85.88 135 GLN B C 1
ATOM 3120 O O . GLN B 1 135 ? 20.5 -7.668 2.748 1 85.88 135 GLN B O 1
ATOM 3125 N N . LEU B 1 136 ? 18.594 -6.594 2.746 1 89.5 136 LEU B N 1
ATOM 3126 C CA . LEU B 1 136 ? 17.859 -7.77 2.271 1 89.5 136 LEU B CA 1
ATOM 3127 C C . LEU B 1 136 ? 18.25 -8.109 0.838 1 89.5 136 LEU B C 1
ATOM 3129 O O . LEU B 1 136 ? 18.547 -9.266 0.529 1 89.5 136 LEU B O 1
ATOM 3133 N N . TYR B 1 137 ? 18.344 -7.094 -0.064 1 89.19 137 TYR B N 1
ATOM 3134 C CA . TYR B 1 137 ? 18.594 -7.348 -1.478 1 89.19 137 TYR B CA 1
ATOM 3135 C C . TYR B 1 137 ? 20.078 -7.613 -1.723 1 89.19 137 TYR B C 1
ATOM 3137 O O . TYR B 1 137 ? 20.438 -8.516 -2.49 1 89.19 137 TYR B O 1
ATOM 3145 N N . PHE B 1 138 ? 20.953 -6.895 -1.05 1 88.75 138 PHE B N 1
ATOM 3146 C CA . PHE B 1 138 ? 22.359 -6.895 -1.468 1 88.75 138 PHE B CA 1
ATOM 3147 C C . PHE B 1 138 ? 23.266 -7.316 -0.319 1 88.75 138 PHE B C 1
ATOM 3149 O O . PHE B 1 138 ? 24.469 -7.445 -0.496 1 88.75 138 PHE B O 1
ATOM 3156 N N . GLY B 1 139 ? 22.656 -7.469 0.808 1 88.06 139 GLY B N 1
ATOM 3157 C CA . GLY B 1 139 ? 23.438 -7.898 1.958 1 88.06 139 GLY B CA 1
ATOM 3158 C C . GLY B 1 139 ? 23.609 -9.406 2.037 1 88.06 139 GLY B C 1
ATOM 3159 O O . GLY B 1 139 ? 23.797 -10.07 1.016 1 88.06 139 GLY B O 1
ATOM 3160 N N . SER B 1 140 ? 23.453 -9.984 3.191 1 85.94 140 SER B N 1
ATOM 3161 C CA . SER B 1 140 ? 23.75 -11.391 3.455 1 85.94 140 SER B CA 1
ATOM 3162 C C . SER B 1 140 ? 22.688 -12.305 2.848 1 85.94 140 SER B C 1
ATOM 3164 O O . SER B 1 140 ? 22.984 -13.414 2.412 1 85.94 140 SER B O 1
ATOM 3166 N N . ALA B 1 141 ? 21.453 -11.789 2.773 1 85.81 141 ALA B N 1
ATOM 3167 C CA . ALA B 1 141 ? 20.375 -12.602 2.227 1 85.81 141 ALA B CA 1
ATOM 3168 C C . ALA B 1 141 ? 20.516 -12.758 0.716 1 85.81 141 ALA B C 1
ATOM 3170 O O . ALA B 1 141 ? 19.969 -13.695 0.13 1 85.81 141 ALA B O 1
ATOM 3171 N N . ARG B 1 142 ? 21.188 -11.805 0.058 1 92.62 142 ARG B N 1
ATOM 3172 C CA . ARG B 1 142 ? 21.469 -11.82 -1.375 1 92.62 142 ARG B CA 1
ATOM 3173 C C . ARG B 1 142 ? 20.203 -12.094 -2.176 1 92.62 142 ARG B C 1
ATOM 3175 O O . ARG B 1 142 ? 20.203 -12.953 -3.066 1 92.62 142 ARG B O 1
ATOM 3182 N N . ALA B 1 143 ? 19.141 -11.445 -1.783 1 94.31 143 ALA B N 1
ATOM 3183 C CA . ALA B 1 143 ? 17.859 -11.68 -2.441 1 94.31 143 ALA B CA 1
ATOM 3184 C C . ALA B 1 143 ? 17.953 -11.375 -3.936 1 94.31 143 ALA B C 1
ATOM 3186 O O . ALA B 1 143 ? 17.406 -12.117 -4.758 1 94.31 143 ALA B O 1
ATOM 3187 N N . ASP B 1 144 ? 18.656 -10.328 -4.336 1 94.69 144 ASP B N 1
ATOM 3188 C CA . ASP B 1 144 ? 18.781 -9.984 -5.746 1 94.69 144 ASP B CA 1
ATOM 3189 C C . ASP B 1 144 ? 19.469 -11.102 -6.527 1 94.69 144 ASP B C 1
ATOM 3191 O O . ASP B 1 144 ? 18.953 -11.555 -7.551 1 94.69 144 ASP B O 1
ATOM 3195 N N . ALA B 1 145 ? 20.547 -11.539 -6.027 1 96.31 145 ALA B N 1
ATOM 3196 C CA . ALA B 1 145 ? 21.312 -12.586 -6.699 1 96.31 145 ALA B CA 1
ATOM 3197 C C . ALA B 1 145 ? 20.484 -13.867 -6.832 1 96.31 145 ALA B C 1
ATOM 3199 O O . ALA B 1 145 ? 20.5 -14.516 -7.883 1 96.31 145 ALA B O 1
ATOM 3200 N N . ARG B 1 146 ? 19.812 -14.273 -5.789 1 96.5 146 ARG B N 1
ATOM 3201 C CA . ARG B 1 146 ? 19 -15.484 -5.785 1 96.5 146 ARG B CA 1
ATOM 3202 C C . ARG B 1 146 ? 17.844 -15.375 -6.773 1 96.5 146 ARG B C 1
ATOM 3204 O O . ARG B 1 146 ? 17.5 -16.344 -7.457 1 96.5 146 ARG B O 1
ATOM 3211 N N . ILE B 1 147 ? 17.234 -14.203 -6.871 1 97.19 147 ILE B N 1
ATOM 3212 C CA . ILE B 1 147 ? 16.125 -13.992 -7.797 1 97.19 147 ILE B CA 1
ATOM 3213 C C . ILE B 1 147 ? 16.656 -14 -9.234 1 97.19 147 ILE B C 1
ATOM 3215 O O . ILE B 1 147 ? 16.031 -14.586 -10.125 1 97.19 147 ILE B O 1
ATOM 3219 N N . ARG B 1 148 ? 17.781 -13.445 -9.5 1 96.88 148 ARG B N 1
ATOM 3220 C CA . ARG B 1 148 ? 18.375 -13.453 -10.828 1 96.88 148 ARG B CA 1
ATOM 3221 C C . ARG B 1 148 ? 18.781 -14.859 -11.25 1 96.88 148 ARG B C 1
ATOM 3223 O O . ARG B 1 148 ? 18.672 -15.219 -12.422 1 96.88 148 ARG B O 1
ATOM 3230 N N . GLU B 1 149 ? 19.219 -15.625 -10.266 1 96.81 149 GLU B N 1
ATOM 3231 C CA . GLU B 1 149 ? 19.516 -17.031 -10.539 1 96.81 149 GLU B CA 1
ATOM 3232 C C . GLU B 1 149 ? 18.25 -17.781 -10.961 1 96.81 149 GLU B C 1
ATOM 3234 O O . GLU B 1 149 ? 18.281 -18.578 -11.898 1 96.81 149 GLU B O 1
ATOM 3239 N N . PHE B 1 150 ? 17.188 -17.562 -10.234 1 97.5 150 PHE B N 1
ATOM 3240 C CA . PHE B 1 150 ? 15.914 -18.156 -10.602 1 97.5 150 PHE B CA 1
ATOM 3241 C C . PHE B 1 150 ? 15.523 -17.766 -12.023 1 97.5 150 PHE B C 1
ATOM 3243 O O . PHE B 1 150 ? 15.102 -18.609 -12.812 1 97.5 150 PHE B O 1
ATOM 3250 N N . ILE B 1 151 ? 15.68 -16.484 -12.383 1 97.69 151 ILE B N 1
ATOM 3251 C CA . ILE B 1 151 ? 15.367 -15.969 -13.711 1 97.69 151 ILE B CA 1
ATOM 3252 C C . ILE B 1 151 ? 16.188 -16.719 -14.758 1 97.69 151 ILE B C 1
ATOM 3254 O O . ILE B 1 151 ? 15.656 -17.172 -15.766 1 97.69 151 ILE B O 1
ATOM 3258 N N . ALA B 1 152 ? 17.453 -16.859 -14.5 1 96.94 152 ALA B N 1
ATOM 3259 C CA . ALA B 1 152 ? 18.344 -17.516 -15.438 1 96.94 152 ALA B CA 1
ATOM 3260 C C . ALA B 1 152 ? 17.969 -18.984 -15.625 1 96.94 152 ALA B C 1
ATOM 3262 O O . ALA B 1 152 ? 17.984 -19.484 -16.75 1 96.94 152 ALA B O 1
ATOM 3263 N N . ARG B 1 153 ? 17.641 -19.656 -14.562 1 95.19 153 ARG B N 1
ATOM 3264 C CA . ARG B 1 153 ? 17.25 -21.062 -14.625 1 95.19 153 ARG B CA 1
ATOM 3265 C C . ARG B 1 153 ? 15.969 -21.25 -15.43 1 95.19 153 ARG B C 1
ATOM 3267 O O . ARG B 1 153 ? 15.867 -22.156 -16.25 1 95.19 153 ARG B O 1
ATOM 3274 N N . VAL B 1 154 ? 15.031 -20.391 -15.203 1 96.38 154 VAL B N 1
ATOM 3275 C CA . VAL B 1 154 ? 13.766 -20.484 -15.93 1 96.38 154 VAL B CA 1
ATOM 3276 C C . VAL B 1 154 ? 14 -20.234 -17.406 1 96.38 154 VAL B C 1
ATOM 3278 O O . VAL B 1 154 ? 13.445 -20.938 -18.266 1 96.38 154 VAL B O 1
ATOM 3281 N N . ARG B 1 155 ? 14.812 -19.234 -17.719 1 96 155 ARG B N 1
ATOM 3282 C CA . ARG B 1 155 ? 15.109 -18.891 -19.109 1 96 155 ARG B CA 1
ATOM 3283 C C . ARG B 1 155 ? 15.727 -20.078 -19.844 1 96 155 ARG B C 1
ATOM 3285 O O . ARG B 1 155 ? 15.344 -20.406 -20.969 1 96 155 ARG B O 1
ATOM 3292 N N . THR B 1 156 ? 16.625 -20.75 -19.188 1 92.94 156 THR B N 1
ATOM 3293 C CA . THR B 1 156 ? 17.281 -21.922 -19.766 1 92.94 156 THR B CA 1
ATOM 3294 C C . THR B 1 156 ? 16.266 -23.047 -20 1 92.94 156 THR B C 1
ATOM 3296 O O . THR B 1 156 ? 16.281 -23.688 -21.047 1 92.94 156 THR B O 1
ATOM 3299 N N . ALA B 1 157 ? 15.406 -23.219 -19.031 1 91.81 157 ALA B N 1
ATOM 3300 C CA . ALA B 1 157 ? 14.391 -24.266 -19.156 1 91.81 157 ALA B CA 1
ATOM 3301 C C . ALA B 1 157 ? 13.445 -23.969 -20.312 1 91.81 157 ALA B C 1
ATOM 3303 O O . ALA B 1 157 ? 13.055 -24.875 -21.062 1 91.81 157 ALA B O 1
ATOM 3304 N N . ILE B 1 158 ? 13.086 -22.703 -20.5 1 92.56 158 ILE B N 1
ATOM 3305 C CA . ILE B 1 158 ? 12.172 -22.281 -21.562 1 92.56 158 ILE B CA 1
ATOM 3306 C C . ILE B 1 158 ? 12.844 -22.484 -22.922 1 92.56 158 ILE B C 1
ATOM 3308 O O . ILE B 1 158 ? 12.203 -22.906 -23.875 1 92.56 158 ILE B O 1
ATOM 3312 N N . ASP B 1 159 ? 14.055 -22.25 -22.984 1 90.44 159 ASP B N 1
ATOM 3313 C CA . ASP B 1 159 ? 14.781 -22.25 -24.25 1 90.44 159 ASP B CA 1
ATOM 3314 C C . ASP B 1 159 ? 15.234 -23.656 -24.609 1 90.44 159 ASP B C 1
ATOM 3316 O O . ASP B 1 159 ? 15.695 -23.891 -25.734 1 90.44 159 ASP B O 1
ATOM 3320 N N . THR B 1 160 ? 15.188 -24.609 -23.688 1 86.38 160 THR B N 1
ATOM 3321 C CA . THR B 1 160 ? 15.539 -25.984 -23.984 1 86.38 160 THR B CA 1
ATOM 3322 C C . THR B 1 160 ? 14.477 -26.641 -24.875 1 86.38 160 THR B C 1
ATOM 3324 O O . THR B 1 160 ? 13.281 -26.578 -24.547 1 86.38 160 THR B O 1
ATOM 3327 N N . PRO B 1 161 ? 14.906 -27.219 -25.969 1 76.12 161 PRO B N 1
ATOM 3328 C CA . PRO B 1 161 ? 13.961 -27.844 -26.891 1 76.12 161 PRO B CA 1
ATOM 3329 C C . PRO B 1 161 ? 13.164 -28.969 -26.25 1 76.12 161 PRO B C 1
ATOM 3331 O O . PRO B 1 161 ? 13.703 -29.734 -25.438 1 76.12 161 PRO B O 1
ATOM 3334 N N . LEU B 1 162 ? 11.922 -29.062 -26.516 1 71.88 162 LEU B N 1
ATOM 3335 C CA . LEU B 1 162 ? 10.984 -30.031 -25.953 1 71.88 162 LEU B CA 1
ATOM 3336 C C . LEU B 1 162 ? 11.344 -31.438 -26.406 1 71.88 162 LEU B C 1
ATOM 3338 O O . LEU B 1 162 ? 11.031 -32.406 -25.703 1 71.88 162 LEU B O 1
ATOM 3342 N N . ALA B 1 163 ? 12.07 -31.594 -27.531 1 71.75 163 ALA B N 1
ATOM 3343 C CA . ALA B 1 163 ? 12.438 -32.906 -28.062 1 71.75 163 ALA B CA 1
ATOM 3344 C C . ALA B 1 163 ? 13.367 -33.625 -27.125 1 71.75 163 ALA B C 1
ATOM 3346 O O . ALA B 1 163 ? 13.453 -34.875 -27.156 1 71.75 163 ALA B O 1
ATOM 3347 N N . ASP B 1 164 ? 14.07 -33 -26.312 1 78.88 164 ASP B N 1
ATOM 3348 C CA . ASP B 1 164 ? 14.945 -33.594 -25.312 1 78.88 164 ASP B CA 1
ATOM 3349 C C . ASP B 1 164 ? 14.203 -33.844 -24 1 78.88 164 ASP B C 1
ATOM 3351 O O . ASP B 1 164 ? 14.375 -33.125 -23.031 1 78.88 164 ASP B O 1
ATOM 3355 N N . THR B 1 165 ? 13.406 -34.938 -24 1 77.69 165 THR B N 1
ATOM 3356 C CA . THR B 1 165 ? 12.461 -35.219 -22.922 1 77.69 165 THR B CA 1
ATOM 3357 C C . THR B 1 165 ? 13.188 -35.438 -21.594 1 77.69 165 THR B C 1
ATOM 3359 O O . THR B 1 165 ? 12.727 -34.969 -20.547 1 77.69 165 THR B O 1
ATOM 3362 N N . SER B 1 166 ? 14.328 -36.125 -21.625 1 82.19 166 SER B N 1
ATOM 3363 C CA . SER B 1 166 ? 15.062 -36.375 -20.391 1 82.19 166 SER B CA 1
ATOM 3364 C C . SER B 1 166 ? 15.586 -35.062 -19.781 1 82.19 166 SER B C 1
ATOM 3366 O O . SER B 1 166 ? 15.477 -34.875 -18.578 1 82.19 166 SER B O 1
ATOM 3368 N N . ARG B 1 167 ? 16.172 -34.219 -20.625 1 81 167 ARG B N 1
ATOM 3369 C CA . ARG B 1 167 ? 16.688 -32.938 -20.156 1 81 167 ARG B CA 1
ATOM 3370 C C . ARG B 1 167 ? 15.547 -32.031 -19.688 1 81 167 ARG B C 1
ATOM 3372 O O . ARG B 1 167 ? 15.688 -31.344 -18.688 1 81 167 ARG B O 1
ATOM 3379 N N . GLN B 1 168 ? 14.453 -32.062 -20.344 1 81.12 168 GLN B N 1
ATOM 3380 C CA . GLN B 1 168 ? 13.289 -31.281 -19.969 1 81.12 168 GLN B CA 1
ATOM 3381 C C . GLN B 1 168 ? 12.766 -31.688 -18.594 1 81.12 168 GLN B C 1
ATOM 3383 O O . GLN B 1 168 ? 12.406 -30.844 -17.781 1 81.12 168 GLN B O 1
ATOM 3388 N N . ALA B 1 169 ? 12.758 -32.969 -18.422 1 84.94 169 ALA B N 1
ATOM 3389 C CA . ALA B 1 169 ? 12.281 -33.469 -17.141 1 84.94 169 ALA B CA 1
ATOM 3390 C C . ALA B 1 169 ? 13.188 -33.031 -15.992 1 84.94 169 ALA B C 1
ATOM 3392 O O . ALA B 1 169 ? 12.711 -32.688 -14.914 1 84.94 169 ALA B O 1
ATOM 3393 N N . SER B 1 170 ? 14.477 -33.062 -16.266 1 88 170 SER B N 1
ATOM 3394 C CA . SER B 1 170 ? 15.438 -32.656 -15.242 1 88 170 SER B CA 1
ATOM 3395 C C . SER B 1 170 ? 15.281 -31.172 -14.875 1 88 170 SER B C 1
ATOM 3397 O O . SER B 1 170 ? 15.281 -30.828 -13.695 1 88 170 SER B O 1
ATOM 3399 N N . PHE B 1 171 ? 15.125 -30.344 -15.914 1 87.94 171 PHE B N 1
ATOM 3400 C CA . PHE B 1 171 ? 14.922 -28.922 -15.68 1 87.94 171 PHE B CA 1
ATOM 3401 C C . PHE B 1 171 ? 13.633 -28.672 -14.914 1 87.94 171 PHE B C 1
ATOM 3403 O O . PHE B 1 171 ? 13.586 -27.828 -14.023 1 87.94 171 PHE B O 1
ATOM 3410 N N . LEU B 1 172 ? 12.641 -29.375 -15.258 1 88.56 172 LEU B N 1
ATOM 3411 C CA . LEU B 1 172 ? 11.344 -29.203 -14.609 1 88.56 172 LEU B CA 1
ATOM 3412 C C . LEU B 1 172 ? 11.422 -29.609 -13.141 1 88.56 172 LEU B C 1
ATOM 3414 O O . LEU B 1 172 ? 10.836 -28.938 -12.281 1 88.56 172 LEU B O 1
ATOM 3418 N N . ASP B 1 173 ? 12.133 -30.625 -12.875 1 90.69 173 ASP B N 1
ATOM 3419 C CA . ASP B 1 173 ? 12.289 -31.078 -11.5 1 90.69 173 ASP B CA 1
ATOM 3420 C C . ASP B 1 173 ? 12.984 -30.016 -10.648 1 90.69 173 ASP B C 1
ATOM 3422 O O . ASP B 1 173 ? 12.562 -29.734 -9.523 1 90.69 173 ASP B O 1
ATOM 3426 N N . VAL B 1 174 ? 13.945 -29.453 -11.234 1 91.88 174 VAL B N 1
ATOM 3427 C CA . VAL B 1 174 ? 14.68 -28.391 -10.539 1 91.88 174 VAL B CA 1
ATOM 3428 C C . VAL B 1 174 ? 13.758 -27.203 -10.289 1 91.88 174 VAL B C 1
ATOM 3430 O O . VAL B 1 174 ? 13.75 -26.641 -9.195 1 91.88 174 VAL B O 1
ATOM 3433 N N . LEU B 1 175 ? 12.977 -26.797 -11.242 1 92.69 175 LEU B N 1
ATOM 3434 C CA . LEU B 1 175 ? 12.078 -25.656 -11.102 1 92.69 175 LEU B CA 1
ATOM 3435 C C . LEU B 1 175 ? 11.023 -25.922 -10.039 1 92.69 175 LEU B C 1
ATOM 3437 O O . LEU B 1 175 ? 10.711 -25.047 -9.227 1 92.69 175 LEU B O 1
ATOM 3441 N N . VAL B 1 176 ? 10.516 -27.094 -10.039 1 92.62 176 VAL B N 1
ATOM 3442 C CA . VAL B 1 176 ? 9.492 -27.469 -9.078 1 92.62 176 VAL B CA 1
ATOM 3443 C C . VAL B 1 176 ? 10.062 -27.406 -7.66 1 92.62 176 VAL B C 1
ATOM 3445 O O . VAL B 1 176 ? 9.414 -26.906 -6.742 1 92.62 176 VAL B O 1
ATOM 3448 N N . THR B 1 177 ? 11.297 -27.844 -7.5 1 92.88 177 THR B N 1
ATOM 3449 C CA . THR B 1 177 ? 11.938 -27.844 -6.191 1 92.88 177 THR B CA 1
ATOM 3450 C C . THR B 1 177 ? 12.227 -26.422 -5.719 1 92.88 177 THR B C 1
ATOM 3452 O O . THR B 1 177 ? 12.273 -26.156 -4.52 1 92.88 177 THR B O 1
ATOM 3455 N N . GLN B 1 178 ? 12.359 -25.531 -6.656 1 92.44 178 GLN B N 1
ATOM 3456 C CA . GLN B 1 178 ? 12.688 -24.141 -6.336 1 92.44 178 GLN B CA 1
ATOM 3457 C C . GLN B 1 178 ? 11.43 -23.328 -6.074 1 92.44 178 GLN B C 1
ATOM 3459 O O . GLN B 1 178 ? 11.508 -22.188 -5.586 1 92.44 178 GLN B O 1
ATOM 3464 N N . ALA B 1 179 ? 10.289 -23.844 -6.383 1 92.31 179 ALA B N 1
ATOM 3465 C CA . ALA B 1 179 ? 9.039 -23.094 -6.328 1 92.31 179 ALA B CA 1
ATOM 3466 C C . ALA B 1 179 ? 8.781 -22.547 -4.926 1 92.31 179 ALA B C 1
ATO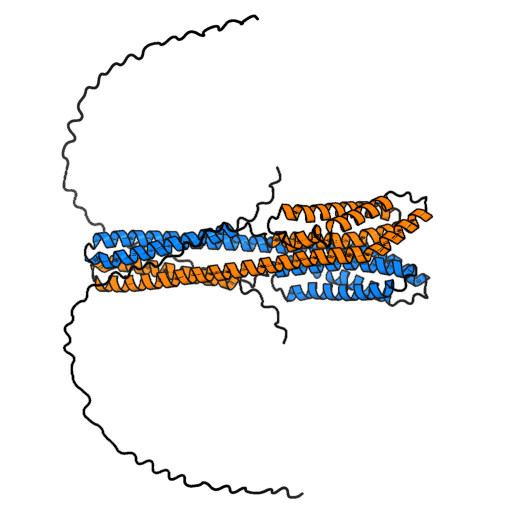M 3468 O O . ALA B 1 179 ? 8.383 -21.391 -4.762 1 92.31 179 ALA B O 1
ATOM 3469 N N . THR B 1 180 ? 9.016 -23.359 -3.912 1 93.44 180 THR B N 1
ATOM 3470 C CA . THR B 1 180 ? 8.719 -22.953 -2.545 1 93.44 180 THR B CA 1
ATOM 3471 C C . THR B 1 180 ? 9.805 -22.031 -1.998 1 93.44 180 THR B C 1
ATOM 3473 O O . THR B 1 180 ? 9.508 -20.969 -1.456 1 93.44 180 THR B O 1
ATOM 3476 N N . PRO B 1 181 ? 11.102 -22.375 -2.193 1 95 181 PRO B N 1
ATOM 3477 C CA . PRO B 1 181 ? 12.156 -21.5 -1.683 1 95 181 PRO B CA 1
ATOM 3478 C C . PRO B 1 181 ? 12.094 -20.094 -2.277 1 95 181 PRO B C 1
ATOM 3480 O O . PRO B 1 181 ? 12.281 -19.109 -1.561 1 95 181 PRO B O 1
ATOM 3483 N N . ILE B 1 182 ? 11.859 -19.969 -3.553 1 96.12 182 ILE B N 1
ATOM 3484 C CA . ILE B 1 182 ? 11.789 -18.641 -4.176 1 96.12 182 ILE B CA 1
ATOM 3485 C C . ILE B 1 182 ? 10.594 -17.875 -3.627 1 96.12 182 ILE B C 1
ATOM 3487 O O . ILE B 1 182 ? 10.664 -16.656 -3.434 1 96.12 182 ILE B O 1
ATOM 3491 N N . LEU B 1 183 ? 9.508 -18.562 -3.418 1 96.69 183 LEU B N 1
ATOM 3492 C CA . LEU B 1 183 ? 8.32 -17.938 -2.854 1 96.69 183 LEU B CA 1
ATOM 3493 C C . LEU B 1 183 ? 8.594 -17.406 -1.45 1 96.69 183 LEU B C 1
ATOM 3495 O O . LEU B 1 183 ? 8.172 -16.312 -1.101 1 96.69 183 LEU B O 1
ATOM 3499 N N . GLU B 1 184 ? 9.281 -18.172 -0.632 1 96.06 184 GLU B N 1
ATOM 3500 C CA . GLU B 1 184 ? 9.633 -17.766 0.724 1 96.06 184 GLU B CA 1
ATOM 3501 C C . GLU B 1 184 ? 10.516 -16.516 0.71 1 96.06 184 GLU B C 1
ATOM 3503 O O . GLU B 1 184 ? 10.328 -15.609 1.521 1 96.06 184 GLU B O 1
ATOM 3508 N N . LEU B 1 185 ? 11.461 -16.516 -0.16 1 95.69 185 LEU B N 1
ATOM 3509 C CA . LEU B 1 185 ? 12.32 -15.352 -0.329 1 95.69 185 LEU B CA 1
ATOM 3510 C C . LEU B 1 185 ? 11.492 -14.117 -0.701 1 95.69 185 LEU B C 1
ATOM 3512 O O . LEU B 1 185 ? 11.648 -13.055 -0.092 1 95.69 185 LEU B O 1
ATOM 3516 N N . LEU B 1 186 ? 10.617 -14.258 -1.682 1 96.38 186 LEU B N 1
ATOM 3517 C CA . LEU B 1 186 ? 9.805 -13.141 -2.158 1 96.38 186 LEU B CA 1
ATOM 3518 C C . LEU B 1 186 ? 8.82 -12.688 -1.083 1 96.38 186 LEU B C 1
ATOM 3520 O O . LEU B 1 186 ? 8.492 -11.508 -1 1 96.38 186 LEU B O 1
ATOM 3524 N N . GLN B 1 187 ? 8.367 -13.617 -0.273 1 95.62 187 GLN B N 1
ATOM 3525 C CA . GLN B 1 187 ? 7.52 -13.266 0.864 1 95.62 187 GLN B CA 1
ATOM 3526 C C . GLN B 1 187 ? 8.273 -12.391 1.86 1 95.62 187 GLN B C 1
ATOM 3528 O O . GLN B 1 187 ? 7.715 -11.43 2.391 1 95.62 187 GLN B O 1
ATOM 3533 N N . THR B 1 188 ? 9.5 -12.734 2.102 1 94.62 188 THR B N 1
ATOM 3534 C CA . THR B 1 188 ? 10.328 -11.93 2.992 1 94.62 188 THR B CA 1
ATOM 3535 C C . THR B 1 188 ? 10.508 -10.516 2.445 1 94.62 188 THR B C 1
ATOM 3537 O O . THR B 1 188 ? 10.438 -9.539 3.197 1 94.62 188 THR B O 1
ATOM 3540 N N . VAL B 1 189 ? 10.703 -10.398 1.188 1 92.06 189 VAL B N 1
ATOM 3541 C CA . VAL B 1 189 ? 10.852 -9.102 0.537 1 92.06 189 VAL B CA 1
ATOM 3542 C C . VAL B 1 189 ? 9.57 -8.289 0.707 1 92.06 189 VAL B C 1
ATOM 3544 O O . VAL B 1 189 ? 9.617 -7.109 1.07 1 92.06 189 VAL B O 1
ATOM 3547 N N . THR B 1 190 ? 8.422 -8.914 0.448 1 93.88 190 THR B N 1
ATOM 3548 C CA . THR B 1 190 ? 7.141 -8.234 0.573 1 93.88 190 THR B CA 1
ATOM 3549 C C . THR B 1 190 ? 6.914 -7.762 2.006 1 93.88 190 THR B C 1
ATOM 3551 O O . THR B 1 190 ? 6.418 -6.656 2.232 1 93.88 190 THR B O 1
ATOM 3554 N N . GLN B 1 191 ? 7.312 -8.617 2.918 1 92.38 191 GLN B N 1
ATOM 3555 C CA . GLN B 1 191 ? 7.172 -8.25 4.324 1 92.38 191 GLN B CA 1
ATOM 3556 C C . GLN B 1 191 ? 8.031 -7.039 4.668 1 92.38 191 GLN B C 1
ATOM 3558 O O . GLN B 1 191 ? 7.625 -6.191 5.469 1 92.38 191 GLN B O 1
ATOM 3563 N N . ALA B 1 192 ? 9.156 -6.977 4.121 1 90 192 ALA B N 1
ATOM 3564 C CA . ALA B 1 192 ? 10.039 -5.832 4.348 1 90 192 ALA B CA 1
ATOM 3565 C C . ALA B 1 192 ? 9.391 -4.543 3.846 1 90 192 ALA B C 1
ATOM 3567 O O . ALA B 1 192 ? 9.508 -3.494 4.488 1 90 192 ALA B O 1
ATOM 3568 N N . TYR B 1 193 ? 8.758 -4.586 2.732 1 88.5 193 TYR B N 1
ATOM 3569 C CA . TYR B 1 193 ? 8.062 -3.408 2.215 1 88.5 193 TYR B CA 1
ATOM 3570 C C . TYR B 1 193 ? 6.898 -3.021 3.119 1 88.5 193 TYR B C 1
ATOM 3572 O O . TYR B 1 193 ? 6.617 -1.836 3.305 1 88.5 193 TYR B O 1
ATOM 3580 N N . GLN B 1 194 ? 6.223 -4.008 3.65 1 89.88 194 GLN B N 1
ATOM 3581 C CA . GLN B 1 194 ? 5.137 -3.73 4.586 1 89.88 194 GLN B CA 1
ATOM 3582 C C . GLN B 1 194 ? 5.652 -3.025 5.836 1 89.88 194 GLN B C 1
ATOM 3584 O O . GLN B 1 194 ? 4.996 -2.117 6.355 1 89.88 194 GLN B O 1
ATOM 3589 N N . GLU B 1 195 ? 6.723 -3.504 6.293 1 88.25 195 GLU B N 1
ATOM 3590 C CA . GLU B 1 195 ? 7.328 -2.871 7.461 1 88.25 195 GLU B CA 1
ATOM 3591 C C . GLU B 1 195 ? 7.727 -1.429 7.16 1 88.25 195 GLU B C 1
ATOM 3593 O O . GLU B 1 195 ? 7.57 -0.546 8.008 1 88.25 195 GLU B O 1
ATOM 3598 N N . GLU B 1 196 ? 8.203 -1.257 5.992 1 84 196 GLU B N 1
ATOM 3599 C CA . GLU B 1 196 ? 8.531 0.101 5.574 1 84 196 GLU B CA 1
ATOM 3600 C C . GLU B 1 196 ? 7.293 0.991 5.551 1 84 196 GLU B C 1
ATOM 3602 O O . GLU B 1 196 ? 7.355 2.162 5.926 1 84 196 GLU B O 1
ATOM 3607 N N . MET B 1 197 ? 6.219 0.468 5.082 1 85.38 197 MET B N 1
ATOM 3608 C CA . MET B 1 197 ? 4.953 1.192 5.07 1 85.38 197 MET B CA 1
ATOM 3609 C C . MET B 1 197 ? 4.531 1.571 6.488 1 85.38 197 MET B C 1
ATOM 3611 O O . MET B 1 197 ? 4.086 2.695 6.727 1 85.38 197 MET B O 1
ATOM 3615 N N . HIS B 1 198 ? 4.703 0.673 7.352 1 86.44 198 HIS B N 1
ATOM 3616 C CA . HIS B 1 198 ? 4.348 0.922 8.742 1 86.44 198 HIS B CA 1
ATOM 3617 C C . HIS B 1 198 ? 5.195 2.041 9.336 1 86.44 198 HIS B C 1
ATOM 3619 O O . HIS B 1 198 ? 4.672 2.928 10.016 1 86.44 198 HIS B O 1
ATOM 3625 N N . ARG B 1 199 ? 6.387 2.008 9.109 1 83.94 199 ARG B N 1
ATOM 3626 C CA . ARG B 1 199 ? 7.293 3.039 9.602 1 83.94 199 ARG B CA 1
ATOM 3627 C C . ARG B 1 199 ? 6.926 4.406 9.039 1 83.94 199 ARG B C 1
ATOM 3629 O O . ARG B 1 199 ? 6.969 5.41 9.758 1 83.94 199 ARG B O 1
ATOM 3636 N N . CYS B 1 200 ? 6.629 4.367 7.777 1 80.81 200 CYS B N 1
ATOM 3637 C CA . CYS B 1 200 ? 6.234 5.609 7.125 1 80.81 200 CYS B CA 1
ATOM 3638 C C . CYS B 1 200 ? 4.977 6.184 7.766 1 80.81 200 CYS B C 1
ATOM 3640 O O . CYS B 1 200 ? 4.887 7.391 7.996 1 80.81 200 CYS B O 1
ATOM 3642 N N . GLU B 1 201 ? 4.039 5.371 8.055 1 82.75 201 GLU B N 1
ATOM 3643 C CA . GLU B 1 201 ? 2.793 5.812 8.664 1 82.75 201 GLU B CA 1
ATOM 3644 C C . GLU B 1 201 ? 3.037 6.383 10.062 1 82.75 201 GLU B C 1
ATOM 3646 O O . GLU B 1 201 ? 2.439 7.391 10.438 1 82.75 201 GLU B O 1
ATOM 3651 N N . LEU B 1 202 ? 3.881 5.746 10.797 1 84.06 202 LEU B N 1
ATOM 3652 C CA . LEU B 1 202 ? 4.215 6.23 12.133 1 84.06 202 LEU B CA 1
ATOM 3653 C C . LEU B 1 202 ? 4.887 7.598 12.062 1 84.06 202 LEU B C 1
ATOM 3655 O O . LEU B 1 202 ? 4.613 8.469 12.891 1 84.06 202 LEU B O 1
ATOM 3659 N N . ALA B 1 203 ? 5.691 7.734 11.102 1 81.06 203 ALA B N 1
ATOM 3660 C CA . ALA B 1 203 ? 6.375 9.008 10.922 1 81.06 203 ALA B CA 1
ATOM 3661 C C . ALA B 1 203 ? 5.387 10.117 10.562 1 81.06 203 ALA B C 1
ATOM 3663 O O . ALA B 1 203 ? 5.508 11.242 11.055 1 81.06 203 ALA B O 1
ATOM 3664 N N . VAL B 1 204 ? 4.492 9.805 9.734 1 79.44 204 VAL B N 1
ATOM 3665 C CA . VAL B 1 204 ? 3.484 10.773 9.328 1 79.44 204 VAL B CA 1
ATOM 3666 C C . VAL B 1 204 ? 2.631 11.172 10.531 1 79.44 204 VAL B C 1
ATOM 3668 O O . VAL B 1 204 ? 2.346 12.352 10.742 1 79.44 204 VAL B O 1
ATOM 3671 N N . ARG B 1 205 ? 2.221 10.227 11.266 1 83.19 205 ARG B N 1
ATOM 3672 C CA . ARG B 1 205 ? 1.423 10.5 12.461 1 83.19 205 ARG B CA 1
ATOM 3673 C C . ARG B 1 205 ? 2.189 11.375 13.445 1 83.19 205 ARG B C 1
ATOM 3675 O O . ARG B 1 205 ? 1.619 12.281 14.047 1 83.19 205 ARG B O 1
ATOM 3682 N N . LYS B 1 206 ? 3.379 11.07 13.633 1 85.25 206 LYS B N 1
ATOM 3683 C CA . LYS B 1 206 ? 4.215 11.875 14.523 1 85.25 206 LYS B CA 1
ATOM 3684 C C . LYS B 1 206 ? 4.32 13.312 14.031 1 85.25 206 LYS B C 1
ATOM 3686 O O . LYS B 1 206 ? 4.234 14.25 14.828 1 85.25 206 LYS B O 1
ATOM 3691 N N . ARG B 1 207 ? 4.5 13.422 12.812 1 82.31 207 ARG B N 1
ATOM 3692 C CA . ARG B 1 207 ? 4.59 14.758 12.234 1 82.31 207 ARG B CA 1
ATOM 3693 C C . ARG B 1 207 ? 3.293 15.531 12.445 1 82.31 207 ARG B C 1
ATOM 3695 O O . ARG B 1 207 ? 3.318 16.734 12.727 1 82.31 207 ARG B O 1
ATOM 3702 N N . GLN B 1 208 ? 2.264 14.867 12.281 1 82.31 208 GLN B N 1
ATOM 3703 C CA . GLN B 1 208 ? 0.971 15.516 12.484 1 82.31 208 GLN B CA 1
ATOM 3704 C C . GLN B 1 208 ? 0.785 15.93 13.938 1 82.31 208 GLN B C 1
ATOM 3706 O O . GLN B 1 208 ? 0.262 17.016 14.219 1 82.31 208 GLN B O 1
ATOM 3711 N N . THR B 1 209 ? 1.192 15.047 14.766 1 84.88 209 THR B N 1
ATOM 3712 C CA . THR B 1 209 ? 1.116 15.367 16.188 1 84.88 209 THR B CA 1
ATOM 3713 C C . THR B 1 209 ? 2.004 16.562 16.516 1 84.88 209 THR B C 1
ATOM 3715 O O . THR B 1 209 ? 1.595 17.469 17.266 1 84.88 209 THR B O 1
ATOM 3718 N N . ASP B 1 210 ? 3.15 16.562 15.953 1 86.12 210 ASP B N 1
ATOM 3719 C CA . ASP B 1 210 ? 4.07 17.688 16.156 1 86.12 210 ASP B CA 1
ATOM 3720 C C . ASP B 1 210 ? 3.475 18.984 15.633 1 86.12 210 ASP B C 1
ATOM 3722 O O . ASP B 1 210 ? 3.594 20.031 16.281 1 86.12 210 ASP B O 1
ATOM 3726 N N . LEU B 1 211 ? 2.934 18.906 14.547 1 84.06 211 LEU B N 1
ATOM 3727 C CA . LEU B 1 211 ? 2.303 20.078 13.953 1 84.06 211 LEU B CA 1
ATOM 3728 C C . LEU B 1 211 ? 1.172 20.594 14.836 1 84.06 211 LEU B C 1
ATOM 3730 O O . LEU B 1 211 ? 1.052 21.797 15.047 1 84.06 211 LEU B O 1
ATOM 3734 N N . ALA B 1 212 ? 0.352 19.734 15.305 1 85.25 212 ALA B N 1
ATOM 3735 C CA . ALA B 1 212 ? -0.75 20.109 16.188 1 85.25 212 ALA B CA 1
ATOM 3736 C C . ALA B 1 212 ? -0.233 20.781 17.453 1 85.25 212 ALA B C 1
ATOM 3738 O O . ALA B 1 212 ? -0.804 21.766 17.922 1 85.25 212 ALA B O 1
ATOM 3739 N N . ASP B 1 213 ? 0.816 20.25 17.922 1 89 213 ASP B N 1
ATOM 3740 C CA . ASP B 1 213 ? 1.415 20.812 19.125 1 89 213 ASP B CA 1
ATOM 3741 C C . ASP B 1 213 ? 1.946 22.219 18.875 1 89 213 ASP B C 1
ATOM 3743 O O . ASP B 1 213 ? 1.752 23.125 19.688 1 89 213 ASP B O 1
ATOM 3747 N N . ARG B 1 214 ? 2.574 22.359 17.812 1 87 214 ARG B N 1
ATOM 3748 C CA . ARG B 1 214 ? 3.107 23.672 17.453 1 87 214 ARG B CA 1
ATOM 3749 C C . ARG B 1 214 ? 1.984 24.688 17.266 1 87 214 ARG B C 1
ATOM 3751 O O . ARG B 1 214 ? 2.082 25.828 17.703 1 87 214 ARG B O 1
ATOM 3758 N N . LEU B 1 215 ? 0.993 24.25 16.641 1 86.94 215 LEU B N 1
ATOM 3759 C CA . LEU B 1 215 ? -0.151 25.125 16.391 1 86.94 215 LEU B CA 1
ATOM 3760 C C . LEU B 1 215 ? -0.827 25.5 17.719 1 86.94 215 LEU B C 1
ATOM 3762 O O . LEU B 1 215 ? -1.252 26.641 17.891 1 86.94 215 LEU B O 1
ATOM 3766 N N . SER B 1 216 ? -0.905 24.562 18.547 1 87.38 216 SER B N 1
ATOM 3767 C CA . SER B 1 216 ? -1.466 24.828 19.875 1 87.38 216 SER B CA 1
ATOM 3768 C C . SER B 1 216 ? -0.636 25.844 20.625 1 87.38 216 SER B C 1
ATOM 3770 O O . SER B 1 216 ? -1.186 26.719 21.312 1 87.38 216 SER B O 1
ATOM 3772 N N . GLY B 1 217 ? 0.652 25.688 20.5 1 87.88 217 GLY B N 1
ATOM 3773 C CA . GLY B 1 217 ? 1.534 26.688 21.094 1 87.88 217 GLY B CA 1
ATOM 3774 C C . GLY B 1 217 ? 1.3 28.094 20.547 1 87.88 217 GLY B C 1
ATOM 3775 O O . GLY B 1 217 ? 1.243 29.047 21.312 1 87.88 217 GLY B O 1
ATOM 3776 N N . ILE B 1 218 ? 1.172 28.125 19.344 1 84.69 218 ILE B N 1
ATOM 3777 C CA . ILE B 1 218 ? 0.913 29.406 18.688 1 84.69 218 ILE B CA 1
ATOM 3778 C C . ILE B 1 218 ? -0.425 29.969 19.156 1 84.69 218 ILE B C 1
ATOM 3780 O O . ILE B 1 218 ? -0.538 31.156 19.438 1 84.69 218 ILE B O 1
ATOM 3784 N N . SER B 1 219 ? -1.445 29.188 19.234 1 85.94 219 SER B N 1
ATOM 3785 C CA . SER B 1 219 ? -2.77 29.594 19.703 1 85.94 219 SER B CA 1
ATOM 3786 C C . SER B 1 219 ? -2.717 30.125 21.125 1 85.94 219 SER B C 1
ATOM 3788 O O . SER B 1 219 ? -3.322 31.172 21.422 1 85.94 219 SER B O 1
ATOM 3790 N N . MET B 1 220 ? -2.008 29.484 21.984 1 85.75 220 MET B N 1
ATOM 3791 C CA . MET B 1 220 ? -1.872 29.922 23.359 1 85.75 220 MET B CA 1
ATOM 3792 C C . MET B 1 220 ? -1.174 31.266 23.453 1 85.75 220 MET B C 1
ATOM 3794 O O . MET B 1 220 ? -1.613 32.156 24.188 1 85.75 220 MET B O 1
ATOM 3798 N N . GLN B 1 221 ? -0.133 31.406 22.656 1 84.56 221 GLN B N 1
ATOM 3799 C CA . GLN B 1 221 ? 0.592 32.656 22.641 1 84.56 221 GLN B CA 1
ATOM 3800 C C . GLN B 1 221 ? -0.289 33.781 22.109 1 84.56 221 GLN B C 1
ATOM 3802 O O . GLN B 1 221 ? -0.271 34.906 22.656 1 84.56 221 GLN B O 1
ATOM 3807 N N . ALA B 1 222 ? -0.984 33.531 21.125 1 83 222 ALA B N 1
ATOM 3808 C CA . ALA B 1 222 ? -1.892 34.531 20.562 1 83 222 ALA B CA 1
ATOM 3809 C C . ALA B 1 222 ? -2.963 34.906 21.578 1 83 222 ALA B C 1
ATOM 3811 O O . ALA B 1 222 ? -3.34 36.094 21.656 1 83 222 ALA B O 1
ATOM 3812 N N . ASN B 1 223 ? -3.406 33.938 22.312 1 84.38 223 ASN B N 1
ATOM 3813 C CA . ASN B 1 223 ? -4.398 34.219 23.344 1 84.38 223 ASN B CA 1
ATOM 3814 C C . ASN B 1 223 ? -3.838 35.125 24.422 1 84.38 223 ASN B C 1
ATOM 3816 O O . ASN B 1 223 ? -4.516 36.062 24.859 1 84.38 223 ASN B O 1
ATOM 3820 N N . ILE B 1 224 ? -2.688 34.969 24.828 1 84.56 224 ILE B N 1
ATOM 3821 C CA . ILE B 1 224 ? -2.023 35.781 25.828 1 84.56 224 ILE B CA 1
ATOM 3822 C C . ILE B 1 224 ? -1.849 37.188 25.297 1 84.56 224 ILE B C 1
ATOM 3824 O O . ILE B 1 224 ? -2.117 38.156 26.016 1 84.56 224 ILE B O 1
ATOM 3828 N N . VAL B 1 225 ? -1.435 37.281 24.078 1 81.19 225 VAL B N 1
ATOM 3829 C CA . VAL B 1 225 ? -1.257 38.594 23.469 1 81.19 225 VAL B CA 1
ATOM 3830 C C . VAL B 1 225 ? -2.604 39.312 23.375 1 81.19 225 VAL B C 1
ATOM 3832 O O . VAL B 1 225 ? -2.705 40.5 23.672 1 81.19 225 VAL B O 1
ATOM 3835 N N . ALA B 1 226 ? -3.605 38.562 23 1 81.62 226 ALA B N 1
ATOM 3836 C CA . ALA B 1 226 ? -4.945 39.125 22.906 1 81.62 226 ALA B CA 1
ATOM 3837 C C . ALA B 1 226 ? -5.441 39.625 24.25 1 81.62 226 ALA B C 1
ATOM 3839 O O . ALA B 1 226 ? -6.031 40.719 24.344 1 81.62 226 ALA B O 1
ATOM 3840 N N . MET B 1 227 ? -5.219 38.906 25.281 1 83.56 227 MET B N 1
ATOM 3841 C CA . MET B 1 227 ? -5.641 39.281 26.625 1 83.56 227 MET B CA 1
ATOM 3842 C C . MET B 1 227 ? -4.906 40.562 27.094 1 83.56 227 MET B C 1
ATOM 3844 O O . MET B 1 227 ? -5.527 41.469 27.609 1 83.56 227 MET B O 1
ATOM 3848 N N . ASN B 1 228 ? -3.646 40.594 26.828 1 80.69 228 ASN B N 1
ATOM 3849 C CA . ASN B 1 228 ? -2.859 41.75 27.219 1 80.69 228 ASN B CA 1
ATOM 3850 C C . ASN B 1 228 ? -3.305 43 26.453 1 80.69 228 ASN B C 1
ATOM 3852 O O . ASN B 1 228 ? -3.363 44.094 27.016 1 80.69 228 ASN B O 1
ATOM 3856 N N . ALA B 1 229 ? -3.582 42.812 25.219 1 79.19 229 ALA B N 1
ATOM 3857 C CA . ALA B 1 229 ? -4.039 43.906 24.391 1 79.19 229 ALA B CA 1
ATOM 3858 C C . ALA B 1 229 ? -5.391 44.438 24.875 1 79.19 229 ALA B C 1
ATOM 3860 O O . ALA B 1 229 ? -5.641 45.656 24.875 1 79.19 229 ALA B O 1
ATOM 3861 N N . ARG B 1 230 ? -6.227 43.5 25.281 1 79.31 230 ARG B N 1
ATOM 3862 C CA . ARG B 1 230 ? -7.527 43.906 25.797 1 79.31 230 ARG B CA 1
ATOM 3863 C C . ARG B 1 230 ? -7.375 44.688 27.094 1 79.31 230 ARG B C 1
ATOM 3865 O O . ARG B 1 230 ? -8.07 45.688 27.297 1 79.31 230 ARG B O 1
ATOM 3872 N N . ILE B 1 231 ? -6.488 44.312 27.906 1 80.12 231 ILE B N 1
ATOM 3873 C CA . ILE B 1 231 ? -6.238 45 29.172 1 80.12 231 ILE B CA 1
ATOM 3874 C C . ILE B 1 231 ? -5.676 46.406 28.906 1 80.12 231 ILE B C 1
ATOM 3876 O O . ILE B 1 231 ? -6.121 47.375 29.516 1 80.12 231 ILE B O 1
ATOM 3880 N N . SER B 1 232 ? -4.746 46.438 28.016 1 77.44 232 SER B N 1
ATOM 3881 C CA . SER B 1 232 ? -4.133 47.719 27.688 1 77.44 232 SER B CA 1
ATOM 3882 C C . SER B 1 232 ? -5.148 48.656 27.047 1 77.44 232 SER B C 1
ATOM 3884 O O . SER B 1 232 ? -5.133 49.875 27.312 1 77.44 232 SER B O 1
ATOM 3886 N N . ALA B 1 233 ? -5.934 48.094 26.156 1 77.31 233 ALA B N 1
ATOM 3887 C CA . ALA B 1 233 ? -6.965 48.906 25.516 1 77.31 233 ALA B CA 1
ATOM 3888 C C . ALA B 1 233 ? -7.938 49.469 26.562 1 77.31 233 ALA B C 1
ATOM 3890 O O . ALA B 1 233 ? -8.359 50.625 26.453 1 77.31 233 ALA B O 1
ATOM 3891 N N . ALA B 1 234 ? -8.266 48.688 27.484 1 77.44 234 ALA B N 1
ATOM 3892 C CA . ALA B 1 234 ? -9.164 49.156 28.547 1 77.44 234 ALA B CA 1
ATOM 3893 C C . ALA B 1 234 ? -8.516 50.25 29.375 1 77.44 234 ALA B C 1
ATOM 3895 O O . ALA B 1 234 ? -9.18 51.188 29.797 1 77.44 234 ALA B O 1
ATOM 3896 N N . ARG B 1 235 ? -7.27 50.125 29.609 1 75.5 235 ARG B N 1
ATOM 3897 C CA . ARG B 1 235 ? -6.527 51.094 30.438 1 75.5 235 ARG B CA 1
ATOM 3898 C C . ARG B 1 235 ? -6.348 52.406 29.703 1 75.5 235 ARG B C 1
ATOM 3900 O O . ARG B 1 235 ? -6.254 53.469 30.344 1 75.5 235 ARG B O 1
ATOM 3907 N N . ALA B 1 236 ? -6.25 52.281 28.375 1 73.88 236 ALA B N 1
ATOM 3908 C CA . ALA B 1 236 ? -5.961 53.5 27.609 1 73.88 236 ALA B CA 1
ATOM 3909 C C . ALA B 1 236 ? -7.227 54.312 27.391 1 73.88 236 ALA B C 1
ATOM 3911 O O . ALA B 1 236 ? -7.164 55.438 26.859 1 73.88 236 ALA B O 1
ATOM 3912 N N . GLY B 1 237 ? -8.367 53.844 27.938 1 68.5 237 GLY B N 1
ATOM 3913 C CA . GLY B 1 237 ? -9.609 54.625 27.859 1 68.5 237 GLY B CA 1
ATOM 3914 C C . GLY B 1 237 ? -10.031 54.906 26.438 1 68.5 237 GLY B C 1
ATOM 3915 O O . GLY B 1 237 ? -10.195 54 25.625 1 68.5 237 GLY B O 1
ATOM 3916 N N . GLU B 1 238 ? -10.078 56.281 26.109 1 68.88 238 GLU B N 1
ATOM 3917 C CA . GLU B 1 238 ? -10.547 56.75 24.812 1 68.88 238 GLU B CA 1
ATOM 3918 C C . GLU B 1 238 ? -9.539 56.438 23.719 1 68.88 238 GLU B C 1
ATOM 3920 O O . GLU B 1 238 ? -9.922 56.219 22.562 1 68.88 238 GLU B O 1
ATOM 3925 N N . TYR B 1 239 ? -8.219 56.375 24.078 1 64.06 239 TYR B N 1
ATOM 3926 C CA . TYR B 1 239 ? -7.172 56.125 23.094 1 64.06 239 TYR B CA 1
ATOM 3927 C C . TYR B 1 239 ? -7.082 54.625 22.781 1 64.06 239 TYR B C 1
ATOM 3929 O O . TYR B 1 239 ? -6.434 54.25 21.797 1 64.06 239 TYR B O 1
ATOM 3937 N N . GLY B 1 240 ? -7.922 53.844 23.516 1 69.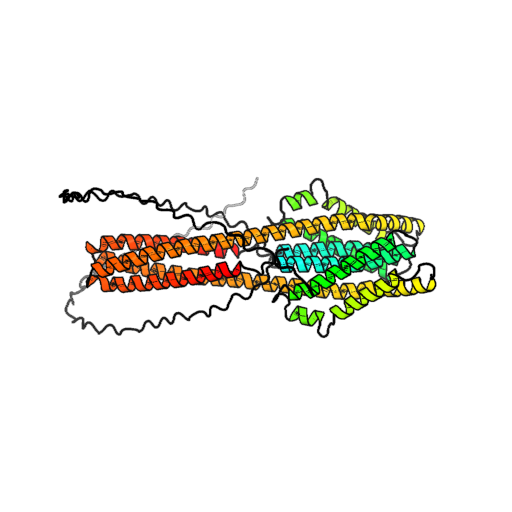69 240 GLY B N 1
ATOM 3938 C CA . GLY B 1 240 ? -7.848 52.406 23.375 1 69.69 240 GLY B CA 1
ATOM 3939 C C . GLY B 1 240 ? -8.828 51.844 22.359 1 69.69 240 GLY B C 1
ATOM 3940 O O . GLY B 1 240 ? -8.828 50.656 22.078 1 69.69 240 GLY B O 1
ATOM 3941 N N . ARG B 1 241 ? -9.633 52.688 21.844 1 72.62 241 ARG B N 1
ATOM 3942 C CA . ARG B 1 241 ? -10.664 52.219 20.922 1 72.62 241 ARG B CA 1
ATOM 3943 C C . ARG B 1 241 ? -10.039 51.562 19.703 1 72.62 241 ARG B C 1
ATOM 3945 O O . ARG B 1 241 ? -10.531 50.531 19.25 1 72.62 241 ARG B O 1
ATOM 3952 N N . GLU B 1 242 ? -8.953 52.219 19.172 1 71.94 242 GLU B N 1
ATOM 3953 C CA . GLU B 1 242 ? -8.289 51.625 18.016 1 71.94 242 GLU B CA 1
ATOM 3954 C C . GLU B 1 242 ? -7.688 50.281 18.344 1 71.94 242 GLU B C 1
ATOM 3956 O O . GLU B 1 242 ? -7.719 49.375 17.516 1 71.94 242 GLU B O 1
ATOM 3961 N N . PHE B 1 243 ? -7.406 50.156 19.594 1 73 243 PHE B N 1
ATOM 3962 C CA . PHE B 1 243 ? -6.762 48.906 20 1 73 243 PHE B CA 1
ATOM 3963 C C . PHE B 1 243 ? -7.797 47.812 20.266 1 73 243 PHE B C 1
ATOM 3965 O O . PHE B 1 243 ? -7.516 46.625 20.109 1 73 243 PHE B O 1
ATOM 3972 N N . SER B 1 244 ? -8.953 48.25 20.641 1 75.25 244 SER B N 1
ATOM 3973 C CA . SER B 1 244 ? -10.039 47.281 20.828 1 75.25 244 SER B CA 1
ATOM 3974 C C . SER B 1 244 ? -10.32 46.531 19.547 1 75.25 244 SER B C 1
ATOM 3976 O O . SER B 1 244 ? -10.602 45.312 19.578 1 75.25 244 SER B O 1
ATOM 3978 N N . VAL B 1 245 ? -10.102 47.125 18.422 1 74.88 245 VAL B N 1
ATOM 3979 C CA . VAL B 1 245 ? -10.305 46.5 17.125 1 74.88 245 VAL B CA 1
ATOM 3980 C C . VAL B 1 245 ? -9.203 45.469 16.891 1 74.88 245 VAL B C 1
ATOM 3982 O O . VAL B 1 245 ? -9.469 44.344 16.422 1 74.88 245 VAL B O 1
ATOM 3985 N N . ILE B 1 246 ? -8.023 45.781 17.25 1 75.5 246 ILE B N 1
ATOM 3986 C CA . ILE B 1 246 ? -6.879 44.875 17.094 1 75.5 246 ILE B CA 1
ATOM 3987 C C . ILE B 1 246 ? -7.094 43.625 17.938 1 75.5 246 ILE B C 1
ATOM 3989 O O . ILE B 1 246 ? -6.832 42.5 17.484 1 75.5 246 ILE B O 1
ATOM 3993 N N . THR B 1 247 ? -7.629 43.844 19.094 1 78.31 247 THR B N 1
ATOM 3994 C CA . THR B 1 247 ? -7.844 42.719 20 1 78.31 247 THR B CA 1
ATOM 3995 C C . THR B 1 247 ? -8.93 41.781 19.453 1 78.31 247 THR B C 1
ATOM 3997 O O . THR B 1 247 ? -8.852 40.562 19.609 1 78.31 247 THR B O 1
ATOM 4000 N N . GLN B 1 248 ? -9.852 42.375 18.797 1 78.62 248 GLN B N 1
ATOM 4001 C CA . GLN B 1 248 ? -10.914 41.562 18.203 1 78.62 248 GLN B CA 1
ATOM 4002 C C . GLN B 1 248 ? -10.391 40.719 17.047 1 78.62 248 GLN B C 1
ATOM 4004 O O . GLN B 1 248 ? -10.742 39.531 16.922 1 78.62 248 GLN B O 1
ATOM 4009 N N . VAL B 1 249 ? -9.602 41.344 16.266 1 78.06 249 VAL B N 1
ATOM 4010 C CA . VAL B 1 249 ? -9.016 40.625 15.133 1 78.06 249 VAL B CA 1
ATOM 4011 C C . VAL B 1 249 ? -8.125 39.5 15.648 1 78.06 249 VAL B C 1
ATOM 4013 O O . VAL B 1 249 ? -8.117 38.375 15.094 1 78.06 249 VAL B O 1
ATOM 4016 N N . LEU B 1 250 ? -7.418 39.719 16.656 1 78.94 250 LEU B N 1
ATOM 4017 C CA . LEU B 1 250 ? -6.559 38.688 17.25 1 78.94 250 LEU B CA 1
ATOM 4018 C C . LEU B 1 250 ? -7.387 37.531 17.781 1 78.94 250 LEU B C 1
ATOM 4020 O O . LEU B 1 250 ? -7.008 36.375 17.609 1 78.94 250 LEU B O 1
ATOM 4024 N N . ALA B 1 251 ? -8.461 37.875 18.422 1 79.62 251 ALA B N 1
ATOM 4025 C CA . ALA B 1 251 ? -9.359 36.844 18.906 1 79.62 251 ALA B CA 1
ATOM 4026 C C . ALA B 1 251 ? -9.867 35.969 17.766 1 79.62 251 ALA B C 1
ATOM 4028 O O . ALA B 1 251 ? -9.984 34.75 17.922 1 79.62 251 ALA B O 1
ATOM 4029 N N . ASP B 1 252 ? -10.109 36.562 16.703 1 83 252 ASP B N 1
ATOM 4030 C CA . ASP B 1 252 ? -10.586 35.844 15.531 1 83 252 ASP B CA 1
ATOM 4031 C C . ASP B 1 252 ? -9.492 34.938 14.977 1 83 252 ASP B C 1
ATOM 4033 O O . ASP B 1 252 ? -9.766 33.812 14.539 1 83 252 ASP B O 1
ATOM 4037 N N . ILE B 1 253 ? -8.289 35.375 14.953 1 80.5 253 ILE B N 1
ATOM 4038 C CA . ILE B 1 253 ? -7.152 34.594 14.5 1 80.5 253 ILE B CA 1
ATOM 4039 C C . ILE B 1 253 ? -7 33.344 15.383 1 80.5 253 ILE B C 1
ATOM 4041 O O . ILE B 1 253 ? -6.773 32.25 14.875 1 80.5 253 ILE B O 1
ATOM 4045 N N . ILE B 1 254 ? -7.168 33.562 16.641 1 84.06 254 ILE B N 1
ATOM 4046 C CA . ILE B 1 254 ? -7.027 32.469 17.594 1 84.06 254 ILE B CA 1
ATOM 4047 C C . ILE B 1 254 ? -8.117 31.422 17.359 1 84.06 254 ILE B C 1
ATOM 4049 O O . ILE B 1 254 ? -7.844 30.219 17.359 1 84.06 254 ILE B O 1
ATOM 4053 N N . LYS B 1 255 ? -9.289 31.891 17.125 1 84.81 255 LYS B N 1
ATOM 4054 C CA . LYS B 1 255 ? -10.398 30.984 16.844 1 84.81 255 LYS B CA 1
ATOM 4055 C C . LYS B 1 255 ? -10.133 30.172 15.586 1 84.81 255 LYS B C 1
ATOM 4057 O O . LYS B 1 255 ? -10.391 28.953 15.562 1 84.81 255 LYS B O 1
ATOM 4062 N N . GLU B 1 256 ? -9.656 30.781 14.664 1 82.75 256 GLU B N 1
ATOM 4063 C CA . GLU B 1 256 ? -9.336 30.078 13.422 1 82.75 256 GLU B CA 1
ATOM 4064 C C . GLU B 1 256 ? -8.219 29.062 13.625 1 82.75 256 GLU B C 1
ATOM 4066 O O . GLU B 1 256 ? -8.25 27.969 13.055 1 82.75 256 GLU B O 1
ATOM 4071 N N . MET B 1 257 ? -7.262 29.406 14.352 1 82.06 257 MET B N 1
ATOM 4072 C CA . MET B 1 257 ? -6.16 28.5 14.656 1 82.06 257 MET B CA 1
ATOM 4073 C C . MET B 1 257 ? -6.66 27.266 15.391 1 82.06 257 MET B C 1
ATOM 4075 O O . MET B 1 257 ? -6.242 26.141 15.086 1 82.06 257 MET B O 1
ATOM 4079 N N . ASP B 1 258 ? -7.539 27.5 16.312 1 82.94 258 ASP B N 1
ATOM 4080 C CA . ASP B 1 258 ? -8.102 26.391 17.062 1 82.94 258 ASP B CA 1
ATOM 4081 C C . ASP B 1 258 ? -8.852 25.422 16.156 1 82.94 258 ASP B C 1
ATOM 4083 O O . ASP B 1 258 ? -8.789 24.203 16.344 1 82.94 258 ASP B O 1
ATOM 4087 N N . GLN B 1 259 ? -9.477 25.969 15.211 1 83.38 259 GLN B N 1
ATOM 4088 C CA . GLN B 1 259 ? -10.18 25.141 14.242 1 83.38 259 GLN B CA 1
ATOM 4089 C C . GLN B 1 259 ? -9.203 24.344 13.391 1 83.38 259 GLN B C 1
ATOM 4091 O O . GLN B 1 259 ? -9.453 23.172 13.078 1 83.38 259 GLN B O 1
ATOM 4096 N N . LEU B 1 260 ? -8.18 24.922 13.055 1 79.44 260 LEU B N 1
ATOM 4097 C CA . LEU B 1 260 ? -7.156 24.234 12.266 1 79.44 260 LEU B CA 1
ATOM 4098 C C . LEU B 1 260 ? -6.535 23.094 13.047 1 79.44 260 LEU B C 1
ATOM 4100 O O . LEU B 1 260 ? -6.297 22.016 12.492 1 79.44 260 LEU B O 1
ATOM 4104 N N . ILE B 1 261 ? -6.281 23.297 14.281 1 80.94 261 ILE B N 1
ATOM 4105 C CA . ILE B 1 261 ? -5.711 22.281 15.148 1 80.94 261 ILE B CA 1
ATOM 4106 C C . ILE B 1 261 ? -6.645 21.062 15.195 1 80.94 261 ILE B C 1
ATOM 4108 O O . ILE B 1 261 ? -6.191 19.922 15.109 1 80.94 261 ILE B O 1
ATOM 4112 N N . ARG B 1 262 ? -7.871 21.297 15.203 1 78.75 262 ARG B N 1
ATOM 4113 C CA . ARG B 1 262 ? -8.852 20.219 15.242 1 78.75 262 ARG B CA 1
ATOM 4114 C C . ARG B 1 262 ? -8.852 19.438 13.938 1 78.75 262 ARG B C 1
ATOM 4116 O O . ARG B 1 262 ? -9 18.203 13.945 1 78.75 262 ARG B O 1
ATOM 4123 N N . HIS B 1 263 ? -8.633 20.125 13 1 74.12 263 HIS B N 1
ATOM 4124 C CA . HIS B 1 263 ? -8.602 19.484 11.688 1 74.12 263 HIS B CA 1
ATOM 4125 C C . HIS B 1 263 ? -7.375 18.594 11.547 1 74.12 263 HIS B C 1
ATOM 4127 O O . HIS B 1 263 ? -7.457 17.5 10.977 1 74.12 263 HIS B O 1
ATOM 4133 N N . VAL B 1 264 ? -6.309 19.062 12.023 1 75.25 264 VAL B N 1
ATOM 4134 C CA . VAL B 1 264 ? -5.059 18.328 11.922 1 75.25 264 VAL B CA 1
ATOM 4135 C C . VAL B 1 264 ? -5.121 17.094 12.82 1 75.25 264 VAL B C 1
ATOM 4137 O O . VAL B 1 264 ? -4.719 15.992 12.414 1 75.25 264 VAL B O 1
ATOM 4140 N N . VAL B 1 265 ? -5.645 17.234 14.016 1 67.5 265 VAL B N 1
ATOM 4141 C CA . VAL B 1 265 ? -5.734 16.156 14.992 1 67.5 265 V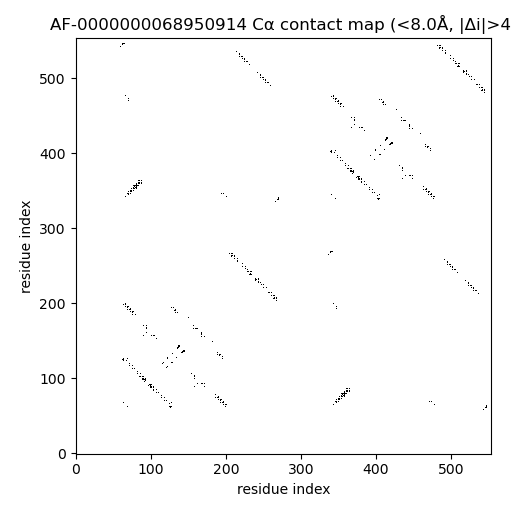AL B CA 1
ATOM 4142 C C . VAL B 1 265 ? -6.781 15.141 14.539 1 67.5 265 VAL B C 1
ATOM 4144 O O . VAL B 1 265 ? -6.578 13.93 14.672 1 67.5 265 VAL B O 1
ATOM 4147 N N . GLY B 1 266 ? -7.898 15.586 14.102 1 62.41 266 GLY B N 1
ATOM 4148 C CA . GLY B 1 266 ? -8.945 14.695 13.617 1 62.41 266 GLY B CA 1
ATOM 4149 C C . GLY B 1 266 ? -8.484 13.812 12.477 1 62.41 266 GLY B C 1
ATOM 4150 O O . GLY B 1 266 ? -8.961 12.68 12.328 1 62.41 266 GLY B O 1
ATOM 4151 N N . SER B 1 267 ? -7.652 14.32 11.727 1 59.59 267 SER B N 1
ATOM 4152 C CA . SER B 1 267 ? -7.117 13.531 10.625 1 59.59 267 SER B CA 1
ATOM 4153 C C . SER B 1 267 ? -6.254 12.383 11.141 1 59.59 267 SER B C 1
ATOM 4155 O O . SER B 1 267 ? -6.055 11.391 10.438 1 59.59 267 SER B O 1
ATOM 4157 N N . ASN B 1 268 ? -5.699 12.375 12.344 1 56.69 268 ASN B N 1
ATOM 4158 C CA . ASN B 1 268 ? -4.844 11.359 12.953 1 56.69 268 ASN B CA 1
ATOM 4159 C C . ASN B 1 268 ? -5.656 10.195 13.5 1 56.69 268 ASN B C 1
ATOM 4161 O O . ASN B 1 268 ? -5.129 9.094 13.68 1 56.69 268 ASN B O 1
ATOM 4165 N N . ASP B 1 269 ? -6.809 10.398 13.961 1 50.41 269 ASP B N 1
ATOM 4166 C CA . ASP B 1 269 ? -7.594 9.359 14.617 1 50.41 269 ASP B CA 1
ATOM 4167 C C . ASP B 1 269 ? -8.188 8.391 13.602 1 50.41 269 ASP B C 1
ATOM 4169 O O . ASP B 1 269 ? -9.297 8.609 13.102 1 50.41 269 ASP B O 1
ATOM 4173 N N . GLY B 1 270 ? -7.449 7.91 12.789 1 48.69 270 GLY B N 1
ATOM 4174 C CA . GLY B 1 270 ? -7.938 6.812 11.969 1 48.69 270 GLY B CA 1
ATOM 4175 C C . GLY B 1 270 ? -8.594 5.707 12.781 1 48.69 270 GLY B C 1
ATOM 4176 O O . GLY B 1 270 ? -8.445 5.656 14 1 48.69 270 GLY B O 1
ATOM 4177 N N . PRO B 1 271 ? -9.523 4.91 12.227 1 42.72 271 PRO B N 1
ATOM 4178 C CA . PRO B 1 271 ? -10.203 3.887 13.023 1 42.72 271 PRO B CA 1
ATOM 4179 C C . PRO B 1 271 ? -9.234 3.004 13.805 1 42.72 271 PRO B C 1
ATOM 4181 O O . PRO B 1 271 ? -8.25 2.514 13.25 1 42.72 271 PRO B O 1
ATOM 4184 N N . LYS B 1 272 ? -8.953 3.215 15.164 1 39.72 272 LYS B N 1
ATOM 4185 C CA . LYS B 1 272 ? -8.305 2.26 16.062 1 39.72 272 LYS B CA 1
ATOM 4186 C C . LYS B 1 272 ? -8.852 0.852 15.852 1 39.72 272 LYS B C 1
ATOM 4188 O O . LYS B 1 272 ? -10.07 0.642 15.883 1 39.72 272 LYS B O 1
ATOM 4193 N N . GLY B 1 273 ? -8.203 0.06 15.078 1 36.84 273 GLY B N 1
ATOM 4194 C CA . GLY B 1 273 ? -8.539 -1.352 15 1 36.84 273 GLY B CA 1
ATOM 4195 C C . GLY B 1 273 ? -8.914 -1.95 16.344 1 36.84 273 GLY B C 1
ATOM 4196 O O . GLY B 1 273 ? -8.625 -1.365 17.391 1 36.84 273 GLY B O 1
ATOM 4197 N N . PRO B 1 274 ? -9.898 -2.855 16.5 1 32.81 274 PRO B N 1
ATOM 4198 C CA . PRO B 1 274 ? -10.266 -3.504 17.766 1 32.81 274 PRO B CA 1
ATOM 4199 C C . PRO B 1 274 ? -9.047 -3.953 18.578 1 32.81 274 PRO B C 1
ATOM 4201 O O . PRO B 1 274 ? -8.086 -4.48 18 1 32.81 274 PRO B O 1
ATOM 4204 N N . THR B 1 275 ? -8.648 -3.217 19.656 1 28.28 275 THR B N 1
ATOM 4205 C CA . THR B 1 275 ? -7.781 -3.797 20.688 1 28.28 275 THR B CA 1
ATOM 4206 C C . THR B 1 275 ? -8.219 -5.223 21.016 1 28.28 275 THR B C 1
ATOM 4208 O O . THR B 1 275 ? -9.398 -5.473 21.266 1 28.28 275 THR B O 1
ATOM 4211 N N . ARG B 1 276 ? -7.387 -6.316 20.75 1 27.16 276 ARG B N 1
ATOM 4212 C CA . ARG B 1 276 ? -7.57 -7.609 21.406 1 27.16 276 ARG B CA 1
ATOM 4213 C C . ARG B 1 276 ? -7.789 -7.43 22.906 1 27.16 276 ARG B C 1
ATOM 4215 O O . ARG B 1 276 ? -6.91 -6.941 23.609 1 27.16 276 ARG B O 1
ATOM 4222 N N . ALA B 1 277 ? -9.117 -7.406 23.406 1 22.31 277 ALA B N 1
ATOM 4223 C CA . ALA B 1 277 ? -9.273 -8.062 24.703 1 22.31 277 ALA B CA 1
ATOM 4224 C C . ALA B 1 277 ? -8.891 -9.539 24.609 1 22.31 277 ALA B C 1
ATOM 4226 O O . ALA B 1 277 ? -9.195 -10.211 23.625 1 22.31 277 ALA B O 1
#

Radius of gyration: 39.92 Å; Cα contacts (8 Å, |Δi|>4): 465; chains: 2; bounding box: 96×123×120 Å

pLDDT: mean 70.05, std 27.45, range [16.19, 98.31]

Nearest PDB structures (foldseek):
  8otz-assembly1_DX  TM=3.908E-01  e=3.111E+00  Bos taurus
  8snb-assembly1_1G  TM=3.827E-01  e=2.697E+00  Strongylocentrotus purpuratus
  8iyj-assembly1_S4  TM=2.074E-01  e=1.597E+00  Mus musculus
  8otz-assembly1_DX  TM=3.899E-01  e=2.448E+00  Bos taurus
  8snb-assembly1_1G  TM=3.826E-01  e=2.824E+00  Strongylocentrotus purpuratus

Organism: Cupriavidus necator (strain ATCC 17699 / DSM 428 / KCTC 22496 / NCIMB 10442 / H16 / Stanier 337) (NCBI:txid381666)

Secondary structure (DSSP, 8-state):
-----------------------------------------------------------------HHHHHHHHHHHHHHHHHHHHHHHHHHHHHTT-HHHHHHHHHHHHHHHHHHHHHHHHHHHSTTTS-HHHHHHHHSTT-HHHHHHHHHHHHHHHHHS-TT-HHHHHHHHHHHHHHHHHHHHHHHHHHHHHHHHHHHHHHHHHHHHHHHHHHHHHHHHHHHHHHHHHHHHHHHTGGGGHHHHHHHHHHHHHHHHHHHHHHHHHHTT---------/-----------------------------------------------------------------HHHHHHHHHHHHHHHHHHHHHHHHHHHHHTT-HHHHHHHHHHHHHHHHHHHHHHHHHHHSTTTS-HHHHHHHHSTT-HHHHHHHHHHHHHHHHHS-TT-HHHHHHHHHHHHHHHHHHHHHHHHHHHHHHHHHHHHHHHHHHHHHHHHHHHHHHHHHHHHHHHHHHHHHHHTGGGGHHHHHHHHHHHHHHHHHHHHHHHHHHTT---------

Sequence (554 aa):
MLRKGASRATTPRSEWTTNRTTGSQASRFGALLLRRSARCASASTLPARHGMNALSTQSPETEVSAETIGALINLSGRQRMLSQRIVLQMLLASRGDTAALDIARKCLSMFESAHSDLVTGSERFPGTFSGALQQLYFGSARADARIREFIARVRTAIDTPLADTSRQASFLDVLVTQATPILELLQTVTQAYQEEMHRCELAVRKRQTDLADRLSGISMQANIVAMNARISAARAGEYGREFSVITQVLADIIKEMDQLIRHVVGSNDGPKGPTRAMLRKGASRATTPRSEWTTNRTTGSQASRFGALLLRRSARCASASTLPARHGMNALSTQSPETEVSAETIGALINLSGRQRMLSQRIVLQMLLASRGDTAALDIARKCLSMFESAHSDLVTGSERFPGTFSGALQQLYFGSARADARIREFIARVRTAIDTPLADTSRQASFLDVLVTQATPILELLQTVTQAYQEEMHRCELAVRKRQTDLADRLSGISMQANIVAMNARISAARAGEYGREFSVITQVLADIIKEMDQLIRHVVGSNDGPKGPTRA

Foldseek 3Di:
DDDPDPPDPDDPPPDDPDDDPPDDDPDDPDDPDDDPDPPVPDPPPPPCCPVPPPPPPPPPPPQQDLVLLVVLLVLLVLLLVLLLLLLVLLVVVLVPPVCSLVVNVVSLVSNVVSLCCNVVVCVVRPPLCPPVVCCLCVNPVVLVVVSVVLSVLSVVLSPDDSVPSVVNVVSSVVSVVCSVVNSVSSVVNSVSSVVSSVVSLVVVLVVLVVVLVVLVVVLVVLVVVLVVLVVVLVVVPPVSPVSVVVSVVSVVVSVVSVVVSCVSVVVNCDPPDDDDD/DDDPPDDDPDPDPDDPVPPPDDDDDPDDPDPPPPPPDPPVPDPPPPVCCPVPPPPPPPPPPPQQDLVLLVVLLVLLVLLLVLLLLLLVLLVVVLVPPVVSLVVNVVSLVSNVVSLCCNVCVCVVRPPLCPPVVCCLCVNPVVLVVVSVVLSVLSVVLSPDDSVPSVVNVVSSVVSVVCSVVNSVSSVVNSVSSVVSSVVSLVVVLVVLVVVLVVLVVVLVVLVVVLVVLVVVLVVVPPVSPVSVVVSVVSVVVSVVSVVVSCVSVVVNCDPPDDDDD

Solvent-accessible surface area (backbone atoms only — not comparable to full-atom values): 31402 Å² total; per-residue (Å²): 133,91,77,83,83,79,82,74,83,82,71,86,69,88,80,76,85,70,90,63,89,72,73,90,80,81,70,81,76,75,70,90,71,82,73,82,77,77,74,78,72,78,80,74,77,70,76,76,70,70,70,70,71,73,71,75,78,65,72,68,67,55,54,60,49,64,58,56,44,34,50,50,31,41,43,38,23,48,39,41,24,32,55,37,42,30,50,38,21,49,54,41,28,76,73,66,38,76,65,25,49,57,50,21,52,52,37,48,52,52,34,51,51,42,50,50,46,58,61,47,42,34,63,73,33,55,74,56,46,32,72,64,50,47,40,40,35,70,38,91,68,28,44,49,61,55,51,52,49,52,51,52,52,50,50,51,52,69,69,47,62,78,86,43,56,70,62,47,51,53,46,48,52,53,46,58,66,41,47,58,60,54,42,54,54,40,49,51,52,35,50,51,44,51,51,48,41,50,52,50,52,53,51,50,50,49,50,44,52,51,49,33,51,52,48,49,51,48,34,53,51,46,47,52,45,27,51,51,42,46,51,51,17,60,72,47,50,84,75,11,55,72,40,48,52,45,26,50,52,42,51,50,49,33,54,51,46,55,51,48,37,49,52,51,51,50,66,63,60,38,82,76,68,83,74,87,124,132,84,68,90,70,83,84,79,85,70,82,78,78,77,76,82,66,82,68,85,68,87,76,88,81,84,77,82,80,81,72,76,73,77,72,77,76,80,72,79,70,77,81,72,74,68,75,76,68,70,68,70,72,75,71,75,76,64,70,67,67,57,55,60,50,63,58,56,45,36,51,50,30,42,43,39,23,49,38,41,24,33,57,37,40,29,49,39,21,47,54,41,28,75,73,67,38,75,65,26,49,58,52,24,52,52,36,48,52,51,36,50,52,42,50,49,44,59,61,47,42,36,64,72,34,54,76,56,46,33,72,65,52,47,38,40,36,70,38,89,67,28,43,51,59,54,52,52,48,51,52,51,51,50,52,52,52,68,70,47,62,76,86,44,55,71,61,46,51,53,47,48,51,52,47,60,66,42,47,57,60,55,42,53,53,40,48,50,53,35,49,50,43,50,52,47,42,50,52,48,50,53,52,50,48,50,50,44,50,50,49,34,51,51,47,50,50,48,33,53,52,46,47,52,44,27,52,51,41,46,53,50,18,60,72,46,50,84,77,10,57,72,39,48,53,46,27,50,53,40,50,50,48,34,53,52,46,54,52,50,36,50,53,48,50,52,66,65,60,38,82,76,68,85,73,86,124

InterPro domains:
  IPR004089 Methyl-accepting chemotaxis protein (MCP) signalling domain [PF00015] (207-250)
  IPR004089 Methyl-accepting chemotaxis protein (MCP) signalling domain [PS50111] (206-257)
  IPR029095 NarX-like, N-terminal [PF13675] (67-123)